Protein AF-A0AAN8AYI1-F1 (afdb_monomer_lite)

Radius of gyration: 96.35 Å; chains: 1; bounding box: 143×168×308 Å

pLDDT: mean 73.86, std 17.23, range [29.58, 94.56]

Foldseek 3Di:
DPDDPPVPPVVVVVCVVVVVVVVVVVVVVVVVVVVVVVVVVVVVVVVVVVVVVVVVVVVVVVVVVVVVVVVVVVVVVVVVVVVVVVVVVVVVVVVVVVVVVVVVVVLVVLCVPDPVNVVLVVLLVVLVVVVVVVVVVVVVVVVVVVVVVVVVVVVVVVVVVVVVVVVVVVVVVVVVVVVVVVVVVVVVVVVVVVVVVVVVVVVVVVVVVVVVVVVVVVVVVVVVVVVVVVVVVVVVVVVVVVVVVVVVVVVVVVVVVVVVVVVVVVVVVVVVVVVPPVPPDDPDDDDDDDDDDDDPDDPDPDPPPPPPPPPPPPPPPPPPVVVPVVVVVVVVVVVVVVVVVVVPVVPPVPPPPPPPPPPPDPPPPDPPDDDPPDPDDPDPPDDPDPPDDPPVPPPCVPVCVVVVVVVVVVVVVVVVVVVVVVVVVVVVVVVVVVVSVVSVVVVLLVVCVVSVVVSQVSRDPPSDDPVSLVVDDPVSVVSVVVVVVVPVPPDDDDD

Organism: Eleginops maclovinus (NCBI:txid56733)

Structure (mmCIF, N/CA/C/O backbone):
data_AF-A0AAN8AYI1-F1
#
_entry.id   AF-A0AAN8AYI1-F1
#
loop_
_atom_site.group_PDB
_atom_site.id
_atom_site.type_symbol
_atom_site.label_atom_id
_atom_site.label_alt_id
_atom_site.label_comp_id
_atom_site.label_asym_id
_atom_site.label_entity_id
_atom_site.label_seq_id
_atom_site.pdbx_PDB_ins_code
_atom_site.Cartn_x
_atom_site.Cartn_y
_atom_site.Cartn_z
_atom_site.occupancy
_atom_site.B_iso_or_equiv
_atom_site.auth_seq_id
_atom_site.auth_comp_id
_atom_site.auth_asym_id
_atom_site.auth_atom_id
_atom_site.pdbx_PDB_model_num
ATOM 1 N N . MET A 1 1 ? -13.741 91.572 153.265 1.00 45.50 1 MET A N 1
ATOM 2 C CA . MET A 1 1 ? -12.864 91.191 152.137 1.00 45.50 1 MET A CA 1
ATOM 3 C C . MET A 1 1 ? -13.130 92.114 150.953 1.00 45.50 1 MET A C 1
ATOM 5 O O . MET A 1 1 ? -13.973 91.810 150.124 1.00 45.50 1 MET A O 1
ATOM 9 N N . SER A 1 2 ? -12.460 93.267 150.899 1.00 52.91 2 SER A N 1
ATOM 10 C CA . SER A 1 2 ? -12.576 94.211 149.780 1.00 52.91 2 SER A CA 1
ATOM 11 C C . SER A 1 2 ? -11.173 94.581 149.313 1.00 52.91 2 SER A C 1
ATOM 13 O O . SER A 1 2 ? -10.540 95.453 149.901 1.00 52.91 2 SER A O 1
ATOM 15 N N . ARG A 1 3 ? -10.635 93.842 148.330 1.00 60.69 3 ARG A N 1
ATOM 16 C CA . ARG A 1 3 ? -9.465 94.295 147.549 1.00 60.69 3 ARG A CA 1
ATOM 17 C C . ARG A 1 3 ? -9.214 93.617 146.191 1.00 60.69 3 ARG A C 1
ATOM 19 O O . ARG A 1 3 ? -8.246 93.973 145.538 1.00 60.69 3 ARG A O 1
ATOM 26 N N . ASN A 1 4 ? -10.087 92.746 145.681 1.00 51.72 4 ASN A N 1
ATOM 27 C CA . ASN A 1 4 ? -9.809 91.995 144.439 1.00 51.72 4 ASN A CA 1
ATOM 28 C C . ASN A 1 4 ? -10.281 92.632 143.097 1.00 51.72 4 ASN A C 1
ATOM 30 O O . ASN A 1 4 ? -10.297 91.931 142.092 1.00 51.72 4 ASN A O 1
ATOM 34 N N . TRP A 1 5 ? -10.650 93.923 142.998 1.00 53.97 5 TRP A N 1
ATOM 35 C CA . TRP A 1 5 ? -11.329 94.450 141.781 1.00 53.97 5 TRP A CA 1
ATOM 36 C C . TRP A 1 5 ? -10.416 94.992 140.650 1.00 53.97 5 TRP A C 1
ATOM 38 O O . TRP A 1 5 ? -10.662 94.710 139.474 1.00 53.97 5 TRP A O 1
ATOM 48 N N . ALA A 1 6 ? -9.350 95.740 140.971 1.00 59.88 6 ALA A N 1
ATOM 49 C CA . ALA A 1 6 ? -8.558 96.505 139.984 1.00 59.88 6 ALA A CA 1
ATOM 50 C C . ALA A 1 6 ? -7.665 95.643 139.077 1.00 59.88 6 ALA A C 1
ATOM 52 O O . ALA A 1 6 ? -7.399 95.983 137.927 1.00 59.88 6 ALA A O 1
ATOM 53 N N . TYR A 1 7 ? -7.273 94.474 139.559 1.00 60.81 7 TYR A N 1
ATOM 54 C CA . TYR A 1 7 ? -6.524 93.514 138.760 1.00 60.81 7 TYR A CA 1
ATOM 55 C C . TYR A 1 7 ? -7.360 92.957 137.584 1.00 60.81 7 TYR A C 1
ATOM 57 O O . TYR A 1 7 ? -6.810 92.524 136.575 1.00 60.81 7 TYR A O 1
ATOM 65 N N . SER A 1 8 ? -8.697 93.070 137.634 1.00 59.59 8 SER A N 1
ATOM 66 C CA . SER A 1 8 ? -9.586 92.484 136.620 1.00 59.59 8 SER A CA 1
ATOM 67 C C . SER A 1 8 ? -9.762 93.307 135.338 1.00 59.59 8 SER A C 1
ATOM 69 O O . SER A 1 8 ? -10.320 92.789 134.368 1.00 59.59 8 SER A O 1
ATOM 71 N N . GLN A 1 9 ? -9.339 94.579 135.306 1.00 68.62 9 GLN A N 1
ATOM 72 C CA . GLN A 1 9 ? -9.590 95.444 134.144 1.00 68.62 9 GLN A CA 1
ATOM 73 C C . GLN A 1 9 ? -8.452 95.386 133.109 1.00 68.62 9 GLN A C 1
ATOM 75 O O . GLN A 1 9 ? -8.732 95.266 131.917 1.00 68.62 9 GLN A O 1
ATOM 80 N N . GLN A 1 10 ? -7.180 95.368 133.534 1.00 65.06 10 GLN A N 1
ATOM 81 C CA . GLN A 1 10 ? -6.028 95.264 132.618 1.00 65.06 10 GLN A CA 1
ATOM 82 C C . GLN A 1 10 ? -5.852 93.845 132.063 1.00 65.06 10 GLN A C 1
ATOM 84 O O . GLN A 1 10 ? -5.559 93.668 130.880 1.00 65.06 10 GLN A O 1
ATOM 89 N N . GLN A 1 11 ? -6.140 92.829 132.882 1.00 65.88 11 GLN A N 1
ATOM 90 C CA . GLN A 1 11 ? -6.253 91.454 132.398 1.00 65.88 11 GLN A CA 1
ATOM 91 C C . GLN A 1 11 ? -7.358 91.293 131.338 1.00 65.88 11 GLN A C 1
ATOM 93 O O . GLN A 1 11 ? -7.219 90.452 130.456 1.00 65.88 11 GLN A O 1
ATOM 98 N N . ARG A 1 12 ? -8.412 92.126 131.342 1.00 66.12 12 ARG A N 1
ATOM 99 C CA . ARG A 1 12 ? -9.537 92.021 130.396 1.00 66.12 12 ARG A CA 1
ATOM 100 C C . ARG A 1 12 ? -9.165 92.398 128.958 1.00 66.12 12 ARG A C 1
ATOM 102 O O . ARG A 1 12 ? -9.584 91.711 128.036 1.00 66.12 12 ARG A O 1
ATOM 109 N N . LEU A 1 13 ? -8.371 93.456 128.766 1.00 68.81 13 LEU A N 1
ATOM 110 C CA . LEU A 1 13 ? -8.018 93.995 127.440 1.00 68.81 13 LEU A CA 1
ATOM 111 C C . LEU A 1 13 ? -6.963 93.158 126.693 1.00 68.81 13 LEU A C 1
ATOM 113 O O . LEU A 1 13 ? -7.118 92.911 125.498 1.00 68.81 13 LEU A O 1
ATOM 117 N N . MET A 1 14 ? -5.916 92.680 127.379 1.00 74.31 14 MET A N 1
ATOM 118 C CA . MET A 1 14 ? -4.934 91.759 126.775 1.00 74.31 14 MET A CA 1
ATOM 119 C C . MET A 1 14 ? -5.565 90.399 126.465 1.00 74.31 14 MET A C 1
ATOM 121 O O . MET A 1 14 ? -5.342 89.856 125.383 1.00 74.31 14 MET A O 1
ATOM 125 N N . SER A 1 15 ? -6.432 89.914 127.363 1.00 73.12 15 SER A N 1
ATOM 126 C CA . SER A 1 15 ? -7.276 88.749 127.097 1.00 73.12 15 SER A CA 1
ATOM 127 C C . SER A 1 15 ? -8.172 88.988 125.878 1.00 73.12 15 SER A C 1
ATOM 129 O O . SER A 1 15 ? -8.279 88.110 125.039 1.00 73.12 15 SER A O 1
ATOM 131 N N . GLN A 1 16 ? -8.717 90.193 125.679 1.00 78.81 16 GLN A N 1
ATOM 132 C CA . GLN A 1 16 ? -9.548 90.508 124.509 1.00 78.81 16 GLN A CA 1
ATOM 133 C C . GLN A 1 16 ? -8.803 90.416 123.166 1.00 78.81 16 GLN A C 1
ATOM 135 O O . GLN A 1 16 ? -9.354 89.876 122.210 1.00 78.81 16 GLN A O 1
ATOM 140 N N . ARG A 1 17 ? -7.563 90.923 123.065 1.00 76.31 17 ARG A N 1
ATOM 141 C CA . ARG A 1 17 ? -6.763 90.827 121.823 1.00 76.31 17 ARG A CA 1
ATOM 142 C C . ARG A 1 17 ? -6.283 89.409 121.541 1.00 76.31 17 ARG A C 1
ATOM 144 O O . ARG A 1 17 ? -6.393 88.965 120.403 1.00 76.31 17 ARG A O 1
ATOM 151 N N . GLN A 1 18 ? -5.794 88.707 122.562 1.00 78.56 18 GLN A N 1
ATOM 152 C CA . GLN A 1 18 ? -5.429 87.297 122.419 1.00 78.56 18 GLN A CA 1
ATOM 153 C C . GLN A 1 18 ? -6.641 86.468 122.005 1.00 78.56 18 GLN A C 1
ATOM 155 O O . GLN A 1 18 ? -6.532 85.688 121.068 1.00 78.56 18 GLN A O 1
ATOM 160 N N . ASN A 1 19 ? -7.813 86.734 122.586 1.00 79.62 19 ASN A N 1
ATOM 161 C CA . ASN A 1 19 ? -9.055 86.099 122.165 1.00 79.62 19 ASN A CA 1
ATOM 162 C C . ASN A 1 19 ? -9.395 86.421 120.700 1.00 79.62 19 ASN A C 1
ATOM 164 O O . ASN A 1 19 ? -9.865 85.538 120.004 1.00 79.62 19 ASN A O 1
ATOM 168 N N . GLN A 1 20 ? -9.155 87.641 120.199 1.00 78.88 20 GLN A N 1
ATOM 169 C CA . GLN A 1 20 ? -9.431 88.002 118.796 1.00 78.88 20 GLN A CA 1
ATOM 170 C C . GLN A 1 20 ? -8.473 87.360 117.778 1.00 78.88 20 GLN A C 1
ATOM 172 O O . GLN A 1 20 ? -8.901 86.997 116.682 1.00 78.88 20 GLN A O 1
ATOM 177 N N . GLU A 1 21 ? -7.179 87.249 118.084 1.00 78.69 21 GLU A N 1
ATOM 178 C CA . GLU A 1 21 ? -6.228 86.522 117.228 1.00 78.69 21 GLU A CA 1
ATOM 179 C C . GLU A 1 21 ? -6.462 85.015 117.282 1.00 78.69 21 GLU A C 1
ATOM 181 O O . GLU A 1 21 ? -6.430 84.369 116.235 1.00 78.69 21 GLU A O 1
ATOM 186 N N . GLN A 1 22 ? -6.795 84.485 118.462 1.00 79.25 22 GLN A N 1
ATOM 187 C CA . GLN A 1 22 ? -7.269 83.112 118.619 1.00 79.25 22 GLN A CA 1
ATOM 188 C C . GLN A 1 22 ? -8.529 82.884 117.781 1.00 79.25 22 GLN A C 1
ATOM 190 O O . GLN A 1 22 ? -8.527 81.973 116.966 1.00 79.25 22 GLN A O 1
ATOM 195 N N . HIS A 1 23 ? -9.524 83.776 117.830 1.00 78.31 23 HIS A N 1
ATOM 196 C CA . HIS A 1 23 ? -10.746 83.663 117.023 1.00 78.31 23 HIS A CA 1
ATOM 197 C C . HIS A 1 23 ? -10.466 83.651 115.514 1.00 78.31 23 HIS A C 1
ATOM 199 O O . HIS A 1 23 ? -11.073 82.884 114.775 1.00 78.31 23 HIS A O 1
ATOM 205 N N . ARG A 1 24 ? -9.526 84.476 115.027 1.00 79.88 24 ARG A N 1
ATOM 206 C CA . ARG A 1 24 ? -9.150 84.491 113.601 1.00 79.88 24 ARG A CA 1
ATOM 207 C C . ARG A 1 24 ? -8.376 83.245 113.179 1.00 79.88 24 ARG A C 1
ATOM 209 O O . ARG A 1 24 ? -8.609 82.734 112.087 1.00 79.88 24 ARG A O 1
ATOM 216 N N . GLN A 1 25 ? -7.462 82.756 114.016 1.00 80.56 25 GLN A N 1
ATOM 217 C CA . GLN A 1 25 ? -6.757 81.495 113.764 1.00 80.56 25 GLN A CA 1
ATOM 218 C C . GLN A 1 25 ? -7.719 80.301 113.819 1.00 80.56 25 GLN A C 1
ATOM 220 O O . GLN A 1 25 ? -7.623 79.390 112.999 1.00 80.56 25 GLN A O 1
ATOM 225 N N . GLU A 1 26 ? -8.689 80.337 114.729 1.00 81.50 26 GLU A N 1
ATOM 226 C CA . GLU A 1 26 ? -9.771 79.362 114.837 1.00 81.50 26 GLU A CA 1
ATOM 227 C C . GLU A 1 26 ? -10.691 79.402 113.613 1.00 81.50 26 GLU A C 1
ATOM 229 O O . GLU A 1 26 ? -11.029 78.349 113.077 1.00 81.50 26 GLU A O 1
ATOM 234 N N . GLU A 1 27 ? -11.046 80.589 113.113 1.00 80.69 27 GLU A N 1
ATOM 235 C CA . GLU A 1 27 ? -11.846 80.762 111.896 1.00 80.69 27 GLU A CA 1
ATOM 236 C C . GLU A 1 27 ? -11.104 80.318 110.631 1.00 80.69 27 GLU A C 1
ATOM 238 O O . GLU A 1 27 ? -11.682 79.596 109.819 1.00 80.69 27 GLU A O 1
ATOM 243 N N . ALA A 1 28 ? -9.827 80.672 110.463 1.00 80.94 28 ALA A N 1
ATOM 244 C CA . ALA A 1 28 ? -9.013 80.195 109.342 1.00 80.94 28 ALA A CA 1
ATOM 245 C C . ALA A 1 28 ? -8.852 78.667 109.387 1.00 80.94 28 ALA A C 1
ATOM 247 O O . ALA A 1 28 ? -9.082 77.983 108.389 1.00 80.94 28 ALA A O 1
ATOM 248 N N . GLY A 1 29 ? -8.581 78.115 110.575 1.00 84.06 29 GLY A N 1
ATOM 249 C CA . GLY A 1 29 ? -8.566 76.673 110.803 1.00 84.06 29 GLY A CA 1
ATOM 250 C C . GLY A 1 29 ? -9.922 76.017 110.530 1.00 84.06 29 GLY A C 1
ATOM 251 O O . GLY A 1 29 ? -9.966 74.909 110.000 1.00 84.06 29 GLY A O 1
ATOM 252 N N . ARG A 1 30 ? -11.041 76.688 110.832 1.00 8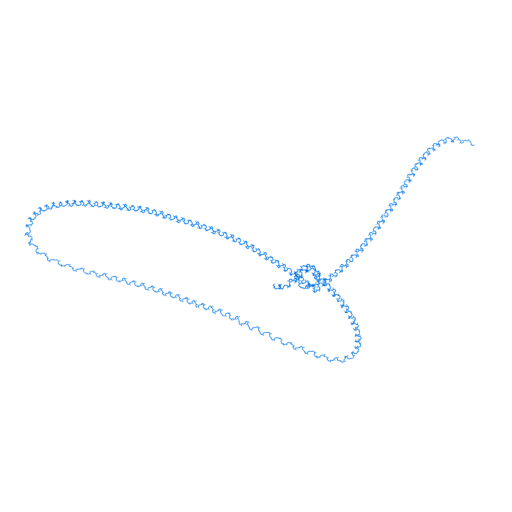4.69 30 ARG A N 1
ATOM 253 C CA . ARG A 1 30 ? -12.395 76.213 110.514 1.00 84.69 30 ARG A CA 1
ATOM 254 C C . ARG A 1 30 ? -12.641 76.184 109.008 1.00 84.69 30 ARG A C 1
ATOM 256 O O . ARG A 1 30 ? -13.153 75.181 108.522 1.00 84.69 30 ARG A O 1
ATOM 263 N N . VAL A 1 31 ? -12.263 77.232 108.277 1.00 83.50 31 VAL A N 1
ATOM 264 C CA . VAL A 1 31 ? -12.436 77.313 106.816 1.00 83.50 31 VAL A CA 1
ATOM 265 C C . VAL A 1 31 ? -11.553 76.295 106.096 1.00 83.50 31 VAL A C 1
ATOM 267 O O . VAL A 1 31 ? -12.035 75.620 105.187 1.00 83.50 31 VAL A O 1
ATOM 270 N N . ASP A 1 32 ? -10.300 76.112 106.514 1.00 82.94 32 ASP A N 1
ATOM 271 C CA . ASP A 1 32 ? -9.426 75.088 105.932 1.00 82.94 32 ASP A CA 1
ATOM 272 C C . ASP A 1 32 ? -9.925 73.671 106.240 1.00 82.94 32 ASP A C 1
ATOM 274 O O . ASP A 1 32 ? -9.942 72.825 105.343 1.00 82.94 32 ASP A O 1
ATOM 278 N N . ARG A 1 33 ? -10.437 73.421 107.457 1.00 82.94 33 ARG A N 1
ATOM 279 C CA . ARG A 1 33 ? -11.132 72.163 107.793 1.00 82.94 33 ARG A CA 1
ATOM 280 C C . ARG A 1 33 ? -12.371 71.959 106.926 1.00 82.94 33 ARG A C 1
ATOM 282 O O . ARG A 1 33 ? -12.563 70.867 106.406 1.00 82.94 33 ARG A O 1
ATOM 289 N N . GLU A 1 34 ? -13.184 72.991 106.712 1.00 82.50 34 GLU A N 1
ATOM 290 C CA . GLU A 1 34 ? -14.372 72.914 105.855 1.00 82.50 34 GLU A CA 1
ATOM 291 C C . GLU A 1 34 ? -13.995 72.668 104.383 1.00 82.50 34 GLU A C 1
ATOM 293 O O . GLU A 1 34 ? -14.655 71.900 103.681 1.00 82.50 34 GLU A O 1
ATOM 298 N N . ARG A 1 35 ? -12.901 73.268 103.899 1.00 82.50 35 ARG A N 1
ATOM 299 C CA . ARG A 1 35 ? -12.388 73.057 102.539 1.00 82.50 35 ARG A CA 1
ATOM 300 C C . ARG A 1 35 ? -11.842 71.643 102.354 1.00 82.50 35 ARG A C 1
ATOM 302 O O . ARG A 1 35 ? -12.135 71.021 101.335 1.00 82.50 35 ARG A O 1
ATOM 309 N N . GLN A 1 36 ? -11.104 71.125 103.337 1.00 81.75 36 GLN A N 1
ATOM 310 C CA . GLN A 1 36 ? -10.631 69.738 103.364 1.00 81.75 36 GLN A CA 1
ATOM 311 C C . GLN A 1 36 ? -11.797 68.749 103.430 1.00 81.75 36 GLN A C 1
ATOM 313 O O . GLN A 1 36 ? -11.798 67.776 102.684 1.00 81.75 36 GLN A O 1
ATOM 318 N N . GLN A 1 37 ? -12.829 69.032 104.228 1.00 80.00 37 GLN A N 1
ATOM 319 C CA . GLN A 1 37 ? -14.054 68.229 104.277 1.00 80.00 37 GLN A CA 1
ATOM 320 C C . GLN A 1 37 ? -14.795 68.244 102.934 1.00 80.00 37 GLN A C 1
ATOM 322 O O . GLN A 1 37 ? -15.143 67.189 102.421 1.00 80.00 37 GLN A O 1
ATOM 327 N N . LYS A 1 38 ? -14.977 69.412 102.301 1.00 79.31 38 LYS A N 1
ATOM 328 C CA . LYS A 1 38 ? -15.612 69.512 100.971 1.00 79.31 38 LYS A CA 1
ATOM 329 C C . LYS A 1 38 ? -14.804 68.819 99.871 1.00 79.31 38 LYS A C 1
ATOM 331 O O . LYS A 1 38 ? -15.397 68.253 98.955 1.00 79.31 38 LYS A O 1
ATOM 336 N N . ALA A 1 39 ? -13.473 68.865 99.927 1.00 77.50 39 ALA A N 1
ATOM 337 C CA . ALA A 1 39 ? -12.616 68.117 99.009 1.00 77.50 39 ALA A CA 1
ATOM 338 C C . ALA A 1 39 ? -12.708 66.605 99.272 1.00 77.50 39 ALA A C 1
ATOM 340 O O . ALA A 1 39 ? -12.850 65.844 98.319 1.00 77.50 39 ALA A O 1
ATOM 341 N N . GLY A 1 40 ? -12.709 66.190 100.544 1.00 76.69 40 GLY A N 1
ATOM 342 C CA . GLY A 1 40 ? -12.938 64.812 100.982 1.00 76.69 40 GLY A CA 1
ATOM 343 C C . GLY A 1 40 ? -14.256 64.254 100.452 1.00 76.69 40 GLY A C 1
ATOM 344 O O . GLY A 1 40 ? -14.227 63.269 99.730 1.00 76.69 40 GLY A O 1
ATOM 345 N N . LEU A 1 41 ? -15.371 64.961 100.658 1.00 77.31 41 LEU A N 1
ATOM 346 C CA . LEU A 1 41 ? -16.695 64.575 100.151 1.00 77.31 41 LEU A CA 1
ATOM 347 C C . LEU A 1 41 ? -16.731 64.455 98.617 1.00 77.31 41 LEU A C 1
ATOM 349 O O . LEU A 1 41 ? -17.290 63.510 98.077 1.00 77.31 41 LEU A O 1
ATOM 353 N N . ARG A 1 42 ? -16.078 65.364 97.876 1.00 70.69 42 ARG A N 1
ATOM 354 C CA . ARG A 1 42 ? -15.975 65.251 96.404 1.00 70.69 42 ARG A CA 1
ATOM 355 C C . ARG A 1 42 ? -15.110 64.071 95.962 1.00 70.69 42 ARG A C 1
ATOM 357 O O . ARG A 1 42 ? -15.362 63.485 94.907 1.00 70.69 42 ARG A O 1
ATOM 364 N N . HIS A 1 43 ? -14.067 63.750 96.722 1.00 72.94 43 HIS A N 1
ATOM 365 C CA . HIS A 1 43 ? -13.238 62.575 96.480 1.00 72.94 43 HIS A CA 1
ATOM 366 C C . HIS A 1 43 ? -13.976 61.284 96.831 1.00 72.94 43 HIS A C 1
ATOM 368 O O . HIS A 1 43 ? -13.840 60.328 96.075 1.00 72.94 43 HIS A O 1
ATOM 374 N N . GLU A 1 44 ? -14.790 61.278 97.885 1.00 73.50 44 GLU A N 1
ATOM 375 C CA . GLU A 1 44 ? -15.693 60.188 98.259 1.00 73.50 44 GLU A CA 1
ATOM 376 C C . GLU A 1 44 ? -16.752 59.973 97.175 1.00 73.50 44 GLU A C 1
ATOM 378 O O . GLU A 1 44 ? -16.793 58.889 96.605 1.00 73.50 44 GLU A O 1
ATOM 383 N N . ASP A 1 45 ? -17.471 61.012 96.740 1.00 74.06 45 ASP A N 1
ATOM 384 C CA . ASP A 1 45 ? -18.425 60.933 95.622 1.00 74.06 45 ASP A CA 1
ATOM 385 C C . ASP A 1 45 ? -17.755 60.441 94.326 1.00 74.06 45 ASP A C 1
ATOM 387 O O . ASP A 1 45 ? -18.319 59.657 93.558 1.00 74.06 45 ASP A O 1
ATOM 391 N N . SER A 1 46 ? -16.529 60.894 94.039 1.00 74.88 46 SER A N 1
ATOM 392 C CA . SER A 1 46 ? -15.762 60.425 92.879 1.00 74.88 46 SER A CA 1
ATOM 393 C C . SER A 1 46 ? -15.312 58.972 93.040 1.00 74.88 46 SER A C 1
ATOM 395 O O . SER A 1 46 ? -15.296 58.228 92.058 1.00 74.88 46 SER A O 1
ATOM 397 N N . PHE A 1 47 ? -14.948 58.554 94.251 1.00 78.12 47 PHE A N 1
ATOM 398 C CA . PHE A 1 47 ? -14.538 57.192 94.573 1.00 78.12 47 PHE A CA 1
ATOM 399 C C . PHE A 1 47 ? -15.724 56.229 94.506 1.00 78.12 47 PHE A C 1
ATOM 401 O O . PHE A 1 47 ? -15.605 55.185 93.872 1.00 78.12 47 PHE A O 1
ATOM 408 N N . GLU A 1 48 ? -16.881 56.607 95.046 1.00 79.69 48 GLU A N 1
ATOM 409 C CA . GLU A 1 48 ? -18.135 55.862 94.948 1.00 79.69 48 GLU A CA 1
ATOM 410 C C . GLU A 1 48 ? -18.604 55.745 93.498 1.00 79.69 48 GLU A C 1
ATOM 412 O O . GLU A 1 48 ? -18.886 54.640 93.037 1.00 79.69 48 GLU A O 1
ATOM 417 N N . ARG A 1 49 ? -18.569 56.833 92.716 1.00 80.06 49 ARG A N 1
ATOM 418 C CA . ARG A 1 49 ? -18.858 56.779 91.271 1.00 80.06 49 ARG A CA 1
ATOM 419 C C . ARG A 1 49 ? -17.877 55.883 90.520 1.00 80.06 49 ARG A C 1
ATOM 421 O O . ARG A 1 49 ? -18.296 55.106 89.671 1.00 80.06 49 ARG A O 1
ATOM 428 N N . LYS A 1 50 ? -16.574 55.951 90.819 1.00 82.81 50 LYS A N 1
ATOM 429 C CA . LYS A 1 50 ? -15.561 55.067 90.210 1.00 82.81 50 LYS A CA 1
ATOM 430 C C . LYS A 1 50 ? -15.746 53.609 90.625 1.00 82.81 50 LYS A C 1
ATOM 432 O O . LYS A 1 50 ? -15.505 52.730 89.803 1.00 82.81 50 LYS A O 1
ATOM 437 N N . ARG A 1 51 ? -16.166 53.348 91.864 1.00 82.81 51 ARG A N 1
ATOM 438 C CA . ARG A 1 51 ? -16.478 52.011 92.378 1.00 82.81 51 ARG A CA 1
ATOM 439 C C . ARG A 1 51 ? -17.712 51.440 91.688 1.00 82.81 51 ARG A C 1
ATOM 441 O O . ARG A 1 51 ? -17.627 50.332 91.176 1.00 82.81 51 ARG A O 1
ATOM 448 N N . PHE A 1 52 ? -18.792 52.211 91.589 1.00 85.12 52 PHE A N 1
ATOM 449 C CA . PHE A 1 52 ? -19.994 51.830 90.849 1.00 85.12 52 PHE A CA 1
ATOM 450 C C . PHE A 1 52 ? -19.685 51.586 89.366 1.00 85.12 52 PHE A C 1
ATOM 452 O O . PHE A 1 52 ? -20.034 50.546 88.825 1.00 85.12 52 PHE A O 1
ATOM 459 N N . LEU A 1 53 ? -18.935 52.482 88.715 1.00 84.69 53 LEU A N 1
ATOM 460 C CA . LEU A 1 53 ? -18.500 52.284 87.329 1.00 84.69 53 LEU A CA 1
ATOM 461 C C . LEU A 1 53 ? -17.604 51.053 87.166 1.00 84.69 53 LEU A C 1
ATOM 463 O O . LEU A 1 53 ? -17.674 50.397 86.133 1.00 84.69 53 LEU A O 1
ATOM 467 N N . ARG A 1 54 ? -16.760 50.730 88.154 1.00 85.94 54 ARG A N 1
ATOM 468 C CA . ARG A 1 54 ? -15.951 49.506 88.141 1.00 85.94 54 ARG A CA 1
ATOM 469 C C . ARG A 1 54 ? -16.834 48.266 88.260 1.00 85.94 54 ARG A C 1
ATOM 471 O O . ARG A 1 54 ? -16.656 47.374 87.447 1.00 85.94 54 ARG A O 1
ATOM 478 N N . GLN A 1 55 ? -17.804 48.263 89.173 1.00 87.19 55 GLN A N 1
ATOM 479 C CA . GLN A 1 55 ? -18.772 47.173 89.334 1.00 87.19 55 GLN A CA 1
ATOM 480 C C . GLN A 1 55 ? -19.603 46.963 88.068 1.00 87.19 55 GLN A C 1
ATOM 482 O O . GLN A 1 55 ? -19.642 45.859 87.550 1.00 87.19 55 GLN A O 1
ATOM 487 N N . VAL A 1 56 ? -20.168 48.024 87.486 1.00 89.81 56 VAL A N 1
ATOM 488 C CA . VAL A 1 56 ? -20.909 47.931 86.216 1.00 89.81 56 VAL A CA 1
ATOM 489 C C . VAL A 1 56 ? 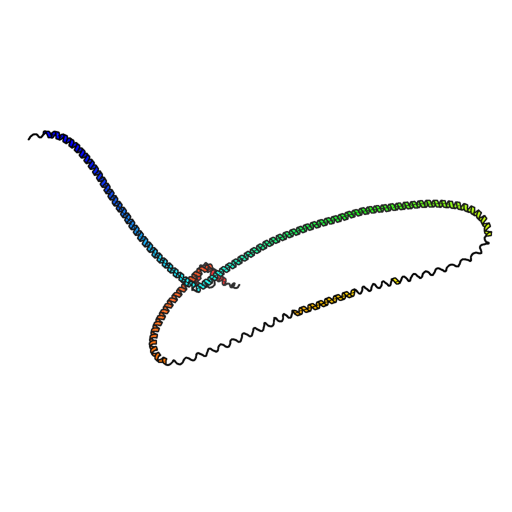-20.013 47.413 85.088 1.00 89.81 56 VAL A C 1
ATOM 491 O O . VAL A 1 56 ? -20.454 46.643 84.242 1.00 89.81 56 VAL A O 1
ATOM 494 N N . LYS A 1 57 ? -18.739 47.815 85.056 1.00 87.12 57 LYS A N 1
ATOM 495 C CA . LYS A 1 57 ? -17.785 47.352 84.043 1.00 87.12 57 LYS A CA 1
ATOM 496 C C . LYS A 1 57 ? -17.353 45.899 84.263 1.00 87.12 57 LYS A C 1
ATOM 498 O O . LYS A 1 57 ? -17.077 45.220 83.283 1.00 87.12 57 LYS A O 1
ATOM 503 N N . GLU A 1 58 ? -17.280 45.441 85.508 1.00 88.19 58 GLU A N 1
ATOM 504 C CA . GLU A 1 58 ? -17.077 44.035 85.874 1.00 88.19 58 GLU A CA 1
ATOM 505 C C . GLU A 1 58 ? -18.305 43.208 85.483 1.00 88.19 58 GLU A C 1
ATOM 507 O O . GLU A 1 58 ? -18.154 42.278 84.709 1.00 88.19 58 GLU A O 1
ATOM 512 N N . GLU A 1 59 ? -19.521 43.636 85.828 1.00 88.12 59 GLU A N 1
ATOM 513 C CA . GLU A 1 59 ? -20.761 42.966 85.409 1.00 88.12 59 GLU A CA 1
ATOM 514 C C . GLU A 1 59 ? -20.916 42.887 83.884 1.00 88.12 59 GLU A C 1
ATOM 516 O O . GLU A 1 59 ? -21.388 41.886 83.353 1.00 88.12 59 GLU A O 1
ATOM 521 N N . LEU A 1 60 ? -20.538 43.941 83.151 1.00 89.81 60 LEU A N 1
ATOM 522 C CA . LEU A 1 60 ? -20.550 43.910 81.687 1.00 89.81 60 LEU A CA 1
ATOM 523 C C . LEU A 1 60 ? -19.524 42.918 81.137 1.00 89.81 60 LEU A C 1
ATOM 525 O O . LEU A 1 60 ? -19.844 42.191 80.203 1.00 89.81 60 LEU A O 1
ATOM 529 N N . ARG A 1 61 ? -18.326 42.850 81.727 1.00 87.50 61 ARG A N 1
ATOM 530 C CA . ARG A 1 61 ? -17.309 41.856 81.354 1.00 87.50 61 ARG A CA 1
ATOM 531 C C . ARG A 1 61 ? -17.766 40.441 81.675 1.00 87.50 61 ARG A C 1
ATOM 533 O O . ARG A 1 61 ? -17.583 39.563 80.845 1.00 87.50 61 ARG A O 1
ATOM 540 N N . ASP A 1 62 ? -18.385 40.233 82.829 1.00 88.25 62 ASP A N 1
ATOM 541 C CA . ASP A 1 62 ? -18.910 38.934 83.235 1.00 88.25 62 ASP A CA 1
ATOM 542 C C . ASP A 1 62 ? -20.018 38.495 82.271 1.00 88.25 62 ASP A C 1
ATOM 544 O O . ASP A 1 62 ? -19.964 37.386 81.753 1.00 88.25 62 ASP A O 1
ATOM 548 N N . ARG A 1 63 ? -20.932 39.399 81.889 1.00 88.25 63 ARG A N 1
ATOM 549 C CA . ARG A 1 63 ? -21.940 39.133 80.846 1.00 88.25 63 ARG A CA 1
ATOM 550 C C . ARG A 1 63 ? -21.325 38.856 79.475 1.00 88.25 63 ARG A C 1
ATOM 552 O O . ARG A 1 63 ? -21.830 38.006 78.748 1.00 88.25 63 ARG A O 1
ATOM 559 N N . GLU A 1 64 ? -20.266 39.565 79.090 1.00 90.88 64 GLU A N 1
ATOM 560 C CA . GLU A 1 64 ? -19.542 39.310 77.836 1.00 90.88 64 GLU A CA 1
ATOM 561 C C . GLU A 1 64 ? -18.871 37.930 77.848 1.00 90.88 64 GLU A C 1
ATOM 563 O O . GLU A 1 64 ? -18.934 37.211 76.849 1.00 90.88 64 GLU A O 1
ATOM 568 N N . VAL A 1 65 ? -18.274 37.539 78.977 1.00 90.31 65 VAL A N 1
ATOM 569 C CA . VAL A 1 65 ? -17.656 36.222 79.177 1.00 90.31 65 VAL A CA 1
ATOM 570 C C . VAL A 1 65 ? -18.714 35.121 79.190 1.00 90.31 65 VAL A C 1
ATOM 572 O O . VAL A 1 65 ? -18.554 34.133 78.480 1.00 90.31 65 VAL A O 1
ATOM 575 N N . GLU A 1 66 ? -19.817 35.292 79.917 1.00 89.69 66 GLU A N 1
ATOM 576 C CA . GLU A 1 66 ? -20.947 34.355 79.932 1.00 89.69 66 GLU A CA 1
ATOM 577 C C . GLU A 1 66 ? -21.549 34.189 78.534 1.00 89.69 66 GLU A C 1
ATOM 579 O O . GLU A 1 66 ? -21.720 33.066 78.060 1.00 89.69 66 GLU A O 1
ATOM 584 N N . ALA A 1 67 ? -21.792 35.291 77.819 1.00 91.56 67 ALA A N 1
ATOM 585 C CA . ALA A 1 67 ? -22.281 35.248 76.445 1.00 91.56 67 ALA A CA 1
ATOM 586 C C . ALA A 1 67 ? -21.281 34.567 75.498 1.00 91.56 67 ALA A C 1
ATOM 588 O O . ALA A 1 67 ? -21.695 33.861 74.579 1.00 91.56 67 ALA A O 1
ATOM 589 N N . ALA A 1 68 ? -19.973 34.753 75.703 1.00 92.94 68 ALA A N 1
ATOM 590 C CA . ALA A 1 68 ? -18.949 34.049 74.940 1.00 92.94 68 ALA A CA 1
ATOM 591 C C . ALA A 1 68 ? -18.962 32.542 75.239 1.00 92.94 68 ALA A C 1
ATOM 593 O O . ALA A 1 68 ? -18.928 31.749 74.302 1.00 92.94 68 ALA A O 1
ATOM 594 N N . ILE A 1 69 ? -19.077 32.136 76.507 1.00 91.50 69 ILE A N 1
ATOM 595 C CA . ILE A 1 69 ? -19.168 30.723 76.902 1.00 91.50 69 ILE A CA 1
ATOM 596 C C . ILE A 1 69 ? -20.398 30.076 76.263 1.00 91.50 69 ILE A C 1
ATOM 598 O O . ILE A 1 69 ? -20.247 29.078 75.560 1.00 91.50 69 ILE A O 1
ATOM 602 N N . ILE A 1 70 ? -21.577 30.689 76.402 1.00 92.56 70 ILE A N 1
ATOM 603 C CA . ILE A 1 70 ? -22.824 30.189 75.807 1.00 92.56 70 ILE A CA 1
ATOM 604 C C . ILE A 1 70 ? -22.675 30.047 74.290 1.00 92.56 70 ILE A C 1
ATOM 606 O O . ILE A 1 70 ? -22.950 28.978 73.752 1.00 92.56 70 ILE A O 1
ATOM 610 N N . LYS A 1 71 ? -22.132 31.059 73.599 1.00 92.75 71 LYS A N 1
ATOM 611 C CA . LYS A 1 71 ? -21.859 30.970 72.154 1.00 92.75 71 LYS A CA 1
ATOM 612 C C . LYS A 1 71 ? -20.916 29.822 71.810 1.00 92.75 71 LYS A C 1
ATOM 614 O O . LYS A 1 71 ? -21.178 29.084 70.868 1.00 92.75 71 LYS A O 1
ATOM 619 N N . THR A 1 72 ? -19.837 29.618 72.569 1.00 91.44 72 THR A N 1
ATOM 620 C CA . THR A 1 72 ? -18.927 28.489 72.315 1.00 91.44 72 THR A CA 1
ATOM 621 C C . THR A 1 72 ? -19.585 27.132 72.559 1.00 91.44 72 THR A C 1
ATOM 623 O O . THR A 1 72 ? -19.271 26.168 71.861 1.00 91.44 72 THR A O 1
ATOM 626 N N . GLU A 1 73 ? -20.500 27.024 73.521 1.00 91.19 73 GLU A N 1
ATOM 627 C CA . GLU A 1 73 ? -21.261 25.800 73.776 1.00 91.19 73 GLU A CA 1
ATOM 628 C C . GLU A 1 73 ? -22.314 25.548 72.688 1.00 91.19 73 GLU A C 1
ATOM 630 O O . GLU A 1 73 ? -22.443 24.421 72.202 1.00 91.19 73 GLU A O 1
ATOM 635 N N . GLU A 1 74 ? -23.000 26.588 72.221 1.00 91.31 74 GLU A N 1
ATOM 636 C CA . GLU A 1 74 ? -23.898 26.542 71.063 1.00 91.31 74 GLU A CA 1
ATOM 637 C C . GLU A 1 74 ? -23.141 26.154 69.783 1.00 91.31 74 GLU A C 1
ATOM 639 O O . GLU A 1 74 ? -23.568 25.269 69.041 1.00 91.31 74 GLU A O 1
ATOM 644 N N . GLU A 1 75 ? -21.956 26.715 69.546 1.00 91.38 75 GLU A N 1
ATOM 645 C CA . GLU A 1 75 ? -21.080 26.319 68.439 1.00 91.38 75 GLU A CA 1
ATOM 646 C C . GLU A 1 75 ? -20.607 24.865 68.570 1.00 91.38 75 GLU A C 1
ATOM 648 O O . GLU A 1 75 ? -20.577 24.122 67.593 1.00 91.38 75 GLU A O 1
ATOM 653 N N . ARG A 1 76 ? -20.263 24.407 69.779 1.00 91.94 76 ARG A N 1
ATOM 654 C CA . ARG A 1 76 ? -19.891 23.002 70.014 1.00 91.94 76 ARG A CA 1
ATOM 655 C C . ARG A 1 76 ? -21.061 22.060 69.758 1.00 91.94 76 ARG A C 1
ATOM 657 O O . ARG A 1 76 ? -20.866 21.005 69.161 1.00 91.94 76 ARG A O 1
ATOM 664 N N . THR A 1 77 ? -22.262 22.408 70.209 1.00 92.81 77 THR A N 1
ATOM 665 C CA . THR A 1 77 ? -23.457 21.573 70.018 1.00 92.81 77 THR A CA 1
ATOM 666 C C . THR A 1 77 ? -23.923 21.565 68.565 1.00 92.81 77 THR A C 1
ATOM 668 O O . THR A 1 77 ? -24.282 20.504 68.061 1.00 92.81 77 THR A O 1
ATOM 671 N N . THR A 1 78 ? -23.863 22.695 67.859 1.00 92.38 78 THR A N 1
ATOM 672 C CA . THR A 1 78 ? -24.149 22.763 66.415 1.00 92.38 78 THR A CA 1
ATOM 673 C C . THR A 1 78 ? -23.127 21.977 65.601 1.00 92.38 78 THR A C 1
ATOM 675 O O . THR A 1 78 ? -23.536 21.166 64.777 1.00 92.38 78 THR A O 1
ATOM 678 N N . ARG A 1 79 ? -21.824 22.103 65.893 1.00 91.62 79 ARG A N 1
ATOM 679 C CA . ARG A 1 79 ? -20.775 21.288 65.252 1.00 91.62 79 ARG A CA 1
ATOM 680 C C . ARG A 1 79 ? -20.967 19.794 65.501 1.00 91.62 79 ARG A C 1
ATOM 682 O O . ARG A 1 79 ? -20.850 19.013 64.570 1.00 91.62 79 ARG A O 1
ATOM 689 N N . LYS A 1 80 ? -21.314 19.382 66.726 1.00 93.31 80 LYS A N 1
ATOM 690 C CA . LYS A 1 80 ? -21.638 17.972 67.021 1.00 93.31 80 LYS A CA 1
ATOM 691 C C . LYS A 1 80 ? -22.825 17.476 66.195 1.00 93.31 80 LYS A C 1
ATOM 693 O O . LYS A 1 80 ? -22.728 16.423 65.583 1.00 93.31 80 LYS A O 1
ATOM 698 N N . LYS A 1 81 ? -23.911 18.254 66.116 1.00 93.00 81 LYS A N 1
ATOM 699 C CA . LYS A 1 81 ? -25.080 17.914 65.287 1.00 93.00 81 LYS A CA 1
ATOM 700 C C . LYS A 1 81 ? -24.738 17.840 63.794 1.00 93.00 81 LYS A C 1
ATOM 702 O O . LYS A 1 81 ? -25.270 16.975 63.110 1.00 93.00 81 LYS A O 1
ATOM 707 N N . GLN A 1 82 ? -23.866 18.721 63.298 1.00 90.75 82 GLN A N 1
ATOM 708 C CA . GLN A 1 82 ? -23.371 18.684 61.916 1.00 90.75 82 GLN A CA 1
ATOM 709 C C . GLN A 1 82 ? -22.562 17.413 61.653 1.00 90.75 82 GLN A C 1
ATOM 711 O O . GLN A 1 82 ? -22.875 16.697 60.712 1.00 90.75 82 GLN A O 1
ATOM 716 N N . LEU A 1 83 ? -21.609 17.077 62.528 1.00 92.69 83 LEU A N 1
ATOM 717 C CA . LEU A 1 83 ? -20.821 15.846 62.415 1.00 92.69 83 LEU A CA 1
ATOM 718 C C . LEU A 1 83 ? -21.705 14.594 62.466 1.00 92.69 83 LEU A C 1
ATOM 720 O O . LEU A 1 83 ? -21.542 13.704 61.645 1.00 92.69 83 LEU A O 1
ATOM 724 N N . GLU A 1 84 ? -22.693 14.538 63.362 1.00 93.94 84 GLU A N 1
ATOM 725 C CA . GLU A 1 84 ? -23.640 13.416 63.417 1.00 93.94 84 GLU A CA 1
ATOM 726 C C . GLU A 1 84 ? -24.475 13.285 62.132 1.00 93.94 84 GLU A C 1
ATOM 728 O O . GLU A 1 84 ? -24.789 12.174 61.703 1.00 93.94 84 GLU A O 1
ATOM 733 N N . GLN A 1 85 ? -24.863 14.402 61.508 1.00 90.19 85 GLN A N 1
ATOM 734 C CA . GLN A 1 85 ? -25.560 14.391 60.219 1.00 90.19 85 GLN A CA 1
ATOM 735 C C . GLN A 1 85 ? -24.632 13.947 59.086 1.00 90.19 85 GLN A C 1
ATOM 737 O O . GLN A 1 85 ? -25.030 13.114 58.275 1.00 90.19 85 GLN A O 1
ATOM 742 N N . GLU A 1 86 ? -23.400 14.452 59.052 1.00 91.31 86 GLU A N 1
ATOM 743 C CA . GLU A 1 86 ? -22.375 14.051 58.087 1.00 91.31 86 GLU A CA 1
ATOM 744 C C . GLU A 1 86 ? -22.035 12.564 58.211 1.00 91.31 86 GLU A C 1
ATOM 746 O O . GLU A 1 86 ? -21.971 11.878 57.198 1.00 91.31 86 GLU A O 1
ATOM 751 N N . GLU A 1 87 ? -21.902 12.028 59.426 1.00 93.00 87 GLU A N 1
ATOM 752 C CA . GLU A 1 87 ? -21.668 10.602 59.668 1.00 93.00 87 GLU A CA 1
ATOM 753 C C . GLU A 1 87 ? -22.846 9.740 59.208 1.00 93.00 87 GLU A C 1
ATOM 755 O O . GLU A 1 87 ? -22.644 8.693 58.592 1.00 93.00 87 GLU A O 1
ATOM 760 N N . ARG A 1 88 ? -24.091 10.168 59.460 1.00 93.12 88 ARG A N 1
ATOM 761 C CA . ARG A 1 88 ? -25.283 9.463 58.954 1.00 93.12 88 ARG A CA 1
ATOM 762 C C . ARG A 1 88 ? -25.309 9.450 57.432 1.00 93.12 88 ARG A C 1
ATOM 764 O O . ARG A 1 88 ? -25.465 8.381 56.849 1.00 93.12 88 ARG A O 1
ATOM 771 N N . LEU A 1 89 ? -25.083 10.602 56.803 1.00 92.75 89 LEU A N 1
ATOM 772 C CA . LEU A 1 89 ? -25.002 10.714 55.348 1.00 92.75 89 LEU A CA 1
ATOM 773 C C . LEU A 1 89 ? -23.853 9.868 54.790 1.00 92.75 89 LEU A C 1
ATOM 775 O O . LEU A 1 89 ? -24.044 9.152 53.815 1.00 92.75 89 LEU A O 1
ATOM 779 N N . ALA A 1 90 ? -22.680 9.883 55.423 1.00 93.12 90 ALA A N 1
ATOM 780 C CA . ALA A 1 90 ? -21.533 9.081 55.011 1.00 93.12 90 ALA A CA 1
ATOM 781 C C . ALA A 1 90 ? -21.823 7.578 55.111 1.00 93.12 90 ALA A C 1
ATOM 783 O O . ALA A 1 90 ? -21.480 6.830 54.197 1.00 93.12 90 ALA A O 1
ATOM 784 N N . ASN A 1 91 ? -22.496 7.134 56.174 1.00 93.94 91 ASN A N 1
ATOM 785 C CA . ASN A 1 91 ? -22.897 5.739 56.349 1.00 93.94 91 ASN A CA 1
ATOM 786 C C . ASN A 1 91 ? -23.959 5.309 55.326 1.00 93.94 91 ASN A C 1
ATOM 788 O O . ASN A 1 91 ? -23.864 4.213 54.772 1.00 93.94 91 ASN A O 1
ATOM 792 N N . GLU A 1 92 ? -24.945 6.161 55.035 1.00 93.38 92 GLU A N 1
ATOM 793 C CA . GLU A 1 92 ? -25.948 5.899 53.997 1.00 93.38 92 GLU A CA 1
ATOM 794 C C . GLU A 1 92 ? -25.314 5.849 52.604 1.00 93.38 92 GLU A C 1
ATOM 796 O O . GLU A 1 92 ? -25.555 4.904 51.853 1.00 93.38 92 GLU A O 1
ATOM 801 N N . LEU A 1 93 ? -24.424 6.791 52.283 1.00 92.31 93 LEU A N 1
ATOM 802 C CA . LEU A 1 93 ? -23.659 6.782 51.037 1.00 92.31 93 LEU A CA 1
ATOM 803 C C . LEU A 1 93 ? -22.762 5.545 50.934 1.00 92.31 93 LEU A C 1
ATOM 805 O O . LEU A 1 93 ? -22.708 4.911 49.883 1.00 92.31 93 LEU A O 1
ATOM 809 N N . ALA A 1 94 ? -22.085 5.153 52.017 1.00 93.75 94 ALA A N 1
ATOM 810 C CA . ALA A 1 94 ? -21.269 3.944 52.050 1.00 93.75 94 ALA A CA 1
ATOM 811 C C . ALA A 1 94 ? -22.117 2.685 51.836 1.00 93.75 94 ALA A C 1
ATOM 813 O O . ALA A 1 94 ? -21.687 1.777 51.123 1.00 93.75 94 ALA A O 1
ATOM 814 N N . ARG A 1 95 ? -23.332 2.641 52.393 1.00 94.56 95 ARG A N 1
ATOM 815 C CA . ARG A 1 95 ? -24.280 1.547 52.179 1.00 94.56 95 ARG A CA 1
ATOM 816 C C . ARG A 1 95 ? -24.740 1.482 50.723 1.00 94.56 95 ARG A C 1
ATOM 818 O O . ARG A 1 95 ? -24.629 0.414 50.129 1.00 94.56 95 ARG A O 1
ATOM 825 N N . ILE A 1 96 ? -25.171 2.604 50.146 1.00 94.50 96 ILE A N 1
ATOM 826 C CA . ILE A 1 96 ? -25.578 2.696 48.734 1.00 94.50 96 ILE A CA 1
ATOM 827 C C . ILE A 1 96 ? -24.424 2.266 47.822 1.00 94.50 96 ILE A C 1
ATOM 829 O O . ILE A 1 96 ? -24.617 1.459 46.917 1.00 94.50 96 ILE A O 1
ATOM 833 N N . ASN A 1 97 ? -23.201 2.725 48.097 1.00 91.94 97 ASN A N 1
ATOM 834 C CA . ASN A 1 97 ? -22.017 2.335 47.333 1.00 91.94 97 ASN A CA 1
ATOM 835 C C . ASN A 1 97 ? -21.707 0.836 47.464 1.00 91.94 97 ASN A C 1
ATOM 837 O O . ASN A 1 97 ? -21.375 0.189 46.473 1.00 91.94 97 ASN A O 1
ATOM 841 N N . CYS A 1 98 ? -21.824 0.260 48.665 1.00 92.25 98 CYS A N 1
ATOM 842 C CA . CYS A 1 98 ? -21.648 -1.178 48.873 1.00 92.25 98 CYS A CA 1
ATOM 843 C C . CYS A 1 98 ? -22.705 -2.000 48.124 1.00 92.25 98 CYS A C 1
ATOM 845 O O . CYS A 1 98 ? -22.369 -3.031 47.541 1.00 92.25 98 CYS A O 1
ATOM 847 N N . GLU A 1 99 ? -23.968 -1.572 48.152 1.00 92.38 99 GLU A N 1
ATOM 848 C CA . GLU A 1 99 ? -25.070 -2.214 47.431 1.00 92.38 99 GLU A CA 1
ATOM 849 C C . GLU A 1 99 ? -24.841 -2.126 45.912 1.00 92.38 99 GLU A C 1
ATOM 851 O O . GLU A 1 99 ? -24.835 -3.160 45.244 1.00 92.38 99 GLU A O 1
ATOM 856 N N . ALA A 1 100 ? -24.479 -0.950 45.388 1.00 91.44 100 A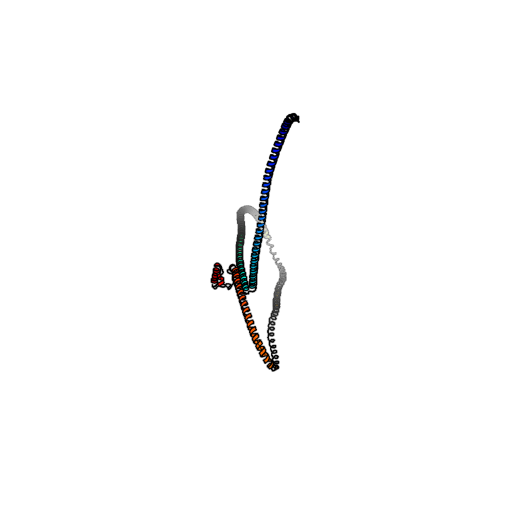LA A N 1
ATOM 857 C CA . ALA A 1 100 ? -24.131 -0.759 43.979 1.00 91.44 100 ALA A CA 1
ATOM 858 C C . ALA A 1 100 ? -22.949 -1.641 43.536 1.00 91.44 100 ALA A C 1
ATOM 860 O O . ALA A 1 100 ? -23.020 -2.309 42.507 1.00 91.44 100 ALA A O 1
ATOM 861 N N . GLN A 1 101 ? -21.878 -1.729 44.334 1.00 91.00 101 GLN A N 1
ATOM 862 C CA . GLN A 1 101 ? -20.741 -2.608 44.031 1.00 91.00 101 GLN A CA 1
ATOM 863 C C . GLN A 1 101 ? -21.119 -4.093 44.047 1.00 91.00 101 GLN A C 1
ATOM 865 O O . GLN A 1 101 ? -20.591 -4.874 43.253 1.00 91.00 101 GLN A O 1
ATOM 870 N N . ARG A 1 102 ? -22.010 -4.513 44.956 1.00 90.88 102 ARG A N 1
ATOM 871 C CA . ARG A 1 102 ? -22.526 -5.891 44.982 1.00 90.88 102 ARG A CA 1
ATOM 872 C C . ARG A 1 102 ? -23.334 -6.185 43.724 1.00 90.88 102 ARG A C 1
ATOM 874 O O . ARG A 1 102 ? -23.116 -7.229 43.113 1.00 90.88 102 ARG A O 1
ATOM 881 N N . GLU A 1 103 ? -24.207 -5.268 43.316 1.00 88.12 103 GLU A N 1
ATOM 882 C CA . GLU A 1 103 ? -24.983 -5.391 42.081 1.00 88.12 103 GLU A CA 1
ATOM 883 C C . GLU A 1 103 ? -24.091 -5.422 40.838 1.00 88.12 103 GLU A C 1
ATOM 885 O O . GLU A 1 103 ? -24.290 -6.265 39.966 1.00 88.12 103 GLU A O 1
ATOM 890 N N . GLU A 1 104 ? -23.073 -4.565 40.756 1.00 87.81 104 GLU A N 1
ATOM 891 C CA . GLU A 1 104 ? -22.116 -4.568 39.648 1.00 87.81 104 GLU A CA 1
ATOM 892 C C . GLU A 1 104 ? -21.334 -5.876 39.574 1.00 87.81 104 GLU A C 1
ATOM 894 O O . GLU A 1 104 ? -21.259 -6.470 38.500 1.00 87.81 104 GLU A O 1
ATOM 899 N N . LYS A 1 105 ? -20.800 -6.369 40.698 1.00 91.38 105 LYS A N 1
ATOM 900 C CA . LYS A 1 105 ? -20.093 -7.660 40.742 1.00 91.38 105 LYS A CA 1
ATOM 901 C C . LYS A 1 105 ? -21.014 -8.824 40.386 1.00 91.38 105 LYS A C 1
ATOM 903 O O . LYS A 1 105 ? -20.604 -9.728 39.662 1.00 91.38 105 LYS A O 1
ATOM 908 N N . MET A 1 106 ? -22.266 -8.794 40.841 1.00 87.75 106 MET A N 1
ATOM 909 C CA . MET A 1 106 ? -23.277 -9.780 40.455 1.00 87.75 106 MET A CA 1
ATOM 910 C C . MET A 1 106 ? -23.546 -9.730 38.944 1.00 87.75 106 MET A C 1
ATOM 912 O O . MET A 1 106 ? -23.536 -10.770 38.285 1.00 87.75 106 MET A O 1
ATOM 916 N N . ARG A 1 107 ? -23.730 -8.534 38.371 1.00 88.62 107 ARG A N 1
ATOM 917 C CA . ARG A 1 107 ? -23.908 -8.345 36.923 1.00 88.62 107 ARG A CA 1
ATOM 918 C C . ARG A 1 107 ? -22.675 -8.804 36.143 1.00 88.62 107 ARG A C 1
ATOM 920 O O . ARG A 1 107 ? -22.837 -9.463 35.123 1.00 88.62 107 ARG A O 1
ATOM 927 N N . GLN A 1 108 ? -21.461 -8.513 36.612 1.00 86.75 108 GLN A N 1
ATOM 928 C CA . GLN A 1 108 ? -20.208 -8.996 36.012 1.00 86.75 108 GLN A CA 1
ATOM 929 C C . GLN A 1 108 ? -20.151 -10.526 36.003 1.00 86.75 108 GLN A C 1
ATOM 931 O O . GLN A 1 108 ? -19.956 -11.123 34.949 1.00 86.75 108 GLN A O 1
ATOM 936 N N . HIS A 1 109 ? -20.439 -11.167 37.138 1.00 88.50 109 HIS A N 1
ATOM 937 C CA . HIS A 1 109 ? -20.496 -12.624 37.229 1.00 88.50 109 HIS A CA 1
ATOM 938 C C . HIS A 1 109 ? -21.534 -13.224 36.266 1.00 88.50 109 HIS A C 1
ATOM 940 O O . HIS A 1 109 ? -21.294 -14.266 35.658 1.00 88.50 109 HIS A O 1
ATOM 946 N N . ILE A 1 110 ? -22.693 -12.578 36.097 1.00 88.00 110 ILE A N 1
ATOM 947 C CA . ILE A 1 110 ? -23.709 -13.011 35.128 1.00 88.00 110 ILE A CA 1
ATOM 948 C C . ILE A 1 110 ? -23.208 -12.828 33.690 1.00 88.00 110 ILE A C 1
ATOM 950 O O . ILE A 1 110 ? -23.369 -13.752 32.896 1.00 88.00 110 ILE A O 1
ATOM 954 N N . LYS A 1 111 ? -22.558 -11.705 33.357 1.00 85.00 111 LYS A N 1
ATOM 955 C CA . LYS A 1 111 ? -21.965 -11.465 32.029 1.00 85.00 111 LYS A CA 1
ATOM 956 C C . LYS A 1 111 ? -20.966 -12.543 31.650 1.00 85.00 111 LYS A C 1
ATOM 958 O O . LYS A 1 111 ? -21.117 -13.168 30.606 1.00 85.00 111 LYS A O 1
ATOM 963 N N . GLU A 1 112 ? -20.005 -12.803 32.528 1.00 85.50 112 GLU A N 1
ATOM 964 C CA . GLU A 1 112 ? -18.938 -13.773 32.286 1.00 85.50 112 GLU A CA 1
ATOM 965 C C . GLU A 1 112 ? -19.477 -15.202 32.135 1.00 85.50 112 GLU A C 1
ATOM 967 O O . GLU A 1 112 ? -19.010 -15.950 31.273 1.00 85.50 112 GLU A O 1
ATOM 972 N N . ASN A 1 113 ? -20.493 -15.573 32.923 1.00 88.38 113 ASN A N 1
ATOM 973 C CA . ASN A 1 113 ? -21.040 -16.933 32.955 1.00 88.38 113 ASN A CA 1
ATOM 974 C C . ASN A 1 113 ? -22.248 -17.172 32.039 1.00 88.38 113 ASN A C 1
ATOM 976 O O . ASN A 1 113 ? -22.688 -18.314 31.899 1.00 88.38 113 ASN A O 1
ATOM 980 N N . SER A 1 114 ? -22.837 -16.134 31.449 1.00 90.69 114 SER A N 1
ATOM 981 C CA . SER A 1 114 ? -23.944 -16.294 30.502 1.00 90.69 114 SER A CA 1
ATOM 982 C C . SER A 1 114 ? -23.415 -16.584 29.096 1.00 90.69 114 SER A C 1
ATOM 984 O O . SER A 1 114 ? -22.557 -15.873 28.573 1.00 90.69 114 SER A O 1
ATOM 986 N N . LEU A 1 115 ? -23.928 -17.646 28.475 1.00 86.81 115 LEU A N 1
ATOM 987 C CA . LEU A 1 115 ? -23.568 -18.002 27.100 1.00 86.81 115 LEU A CA 1
ATOM 988 C C . LEU A 1 115 ? -24.147 -16.993 26.100 1.00 86.81 115 LEU A C 1
ATOM 990 O O . LEU A 1 115 ? -23.437 -16.552 25.205 1.00 86.81 115 LEU A O 1
ATOM 994 N N . GLU A 1 116 ? -25.386 -16.550 26.318 1.00 87.38 116 GLU A N 1
ATOM 995 C CA . GLU A 1 116 ? -26.102 -15.609 25.445 1.00 87.38 116 GLU A CA 1
ATOM 996 C C . GLU A 1 116 ? -25.362 -14.273 25.278 1.00 87.38 116 GLU A C 1
ATOM 998 O O . GLU A 1 116 ? -25.174 -13.804 24.154 1.00 87.38 116 GLU A O 1
ATOM 1003 N N . LEU A 1 117 ? -24.877 -13.673 26.375 1.00 88.62 117 LEU A N 1
ATOM 1004 C CA . LEU A 1 117 ? -24.125 -12.415 26.298 1.00 88.62 117 LEU A CA 1
ATOM 1005 C C . LEU A 1 117 ? -22.756 -12.623 25.651 1.00 88.62 117 LEU A C 1
ATOM 1007 O O . LEU A 1 117 ? -22.317 -11.775 24.879 1.00 88.62 117 LEU A O 1
ATOM 1011 N N . ARG A 1 118 ? -22.104 -13.766 25.889 1.00 89.50 118 ARG A N 1
ATOM 1012 C CA . ARG A 1 118 ? -20.821 -14.098 25.257 1.00 89.50 118 ARG A CA 1
ATOM 1013 C C . ARG A 1 118 ? -20.959 -14.287 23.745 1.00 89.50 118 ARG A C 1
ATOM 1015 O O . ARG A 1 118 ? -20.115 -13.814 22.984 1.00 89.50 118 ARG A O 1
ATOM 1022 N N . GLU A 1 119 ? -22.017 -14.957 23.298 1.00 90.12 119 GLU A N 1
ATOM 1023 C CA . GLU A 1 119 ? -22.335 -15.104 21.877 1.00 90.12 119 GLU A CA 1
ATOM 1024 C C . GLU A 1 119 ? -22.668 -13.758 21.235 1.00 90.12 119 GLU A C 1
ATOM 1026 O O . GLU A 1 119 ? -22.185 -13.460 20.141 1.00 90.12 119 GLU A O 1
ATOM 1031 N N . LEU A 1 120 ? -23.446 -12.919 21.923 1.00 89.25 120 LEU A N 1
ATOM 1032 C CA . LEU A 1 120 ? -23.749 -11.566 21.470 1.00 89.25 120 LEU A CA 1
ATOM 1033 C C . LEU A 1 120 ? -22.474 -10.725 21.345 1.00 89.25 120 LEU A C 1
ATOM 1035 O O . LEU A 1 120 ? -22.252 -10.110 20.307 1.00 89.25 120 LEU A O 1
ATOM 1039 N N . GLU A 1 121 ? -21.593 -10.748 22.344 1.00 89.31 121 GLU A N 1
ATOM 1040 C CA . GLU A 1 121 ? -20.293 -10.078 22.284 1.00 89.31 121 GLU A CA 1
ATOM 1041 C C . GLU A 1 121 ? -19.416 -10.607 21.146 1.00 89.31 121 GLU A C 1
ATOM 1043 O O . GLU A 1 121 ? -18.765 -9.818 20.466 1.00 89.31 121 GLU A O 1
ATOM 1048 N N . SER A 1 122 ? -19.390 -11.920 20.909 1.00 90.81 122 SER A N 1
ATOM 1049 C CA . SER A 1 122 ? -18.653 -12.517 19.789 1.00 90.81 122 SER A CA 1
ATOM 1050 C C . SER A 1 122 ? -19.189 -12.030 18.439 1.00 90.81 122 SER A C 1
ATOM 1052 O O . SER A 1 122 ? -18.415 -11.582 17.589 1.00 90.81 122 SER A O 1
ATOM 1054 N N . LYS A 1 123 ? -20.516 -12.015 18.268 1.00 90.12 123 LYS A N 1
ATOM 1055 C CA . LYS A 1 123 ? -21.176 -11.476 17.072 1.00 90.12 123 LYS A CA 1
ATOM 1056 C C . LYS A 1 123 ? -20.889 -9.982 16.901 1.00 90.12 123 LYS A C 1
ATOM 1058 O O . LYS A 1 123 ? -20.544 -9.561 15.801 1.00 90.12 123 LYS A O 1
ATOM 1063 N N . LEU A 1 124 ? -20.935 -9.186 17.969 1.00 90.31 124 LEU A N 1
ATOM 1064 C CA . LEU A 1 124 ? -20.574 -7.765 17.920 1.00 90.31 124 LEU A CA 1
ATOM 1065 C C . LEU A 1 124 ? -19.093 -7.558 17.568 1.00 90.31 124 LEU A C 1
ATOM 1067 O O . LEU A 1 124 ? -18.782 -6.722 16.728 1.00 90.31 124 LEU A O 1
ATOM 1071 N N . LYS A 1 125 ? -18.172 -8.349 18.130 1.00 91.81 125 LYS A N 1
ATOM 1072 C CA . LYS A 1 125 ? -16.746 -8.319 17.755 1.00 91.81 125 LYS A CA 1
ATOM 1073 C C . LYS A 1 125 ? -16.554 -8.639 16.272 1.00 91.81 125 LYS A C 1
ATOM 1075 O O . LYS A 1 125 ? -15.838 -7.917 15.588 1.00 91.81 125 LYS A O 1
ATOM 1080 N N . SER A 1 126 ? -17.246 -9.655 15.752 1.00 89.94 126 SER A N 1
ATOM 1081 C CA . SER A 1 126 ? -17.215 -9.990 14.321 1.00 89.94 126 SER A CA 1
ATOM 1082 C C . SER A 1 126 ? -17.741 -8.849 13.440 1.00 89.94 126 SER A C 1
ATOM 1084 O O . SER A 1 126 ? -17.190 -8.579 12.377 1.00 89.94 126 SER A O 1
ATOM 1086 N N . ALA A 1 127 ? -18.750 -8.116 13.916 1.00 90.50 127 ALA A N 1
ATOM 1087 C CA . ALA A 1 127 ? -19.297 -6.948 13.238 1.00 90.50 127 ALA A CA 1
ATOM 1088 C C . ALA A 1 127 ? -18.269 -5.811 13.141 1.00 90.50 127 ALA A C 1
ATOM 1090 O O . ALA A 1 127 ? -18.126 -5.198 12.084 1.00 90.50 127 ALA A O 1
ATOM 1091 N N . TYR A 1 128 ? -17.522 -5.555 14.223 1.00 91.44 128 TYR A N 1
ATOM 1092 C CA . TYR A 1 128 ? -16.424 -4.586 14.209 1.00 91.44 128 TYR A CA 1
ATOM 1093 C C . TYR A 1 128 ? -15.318 -5.007 13.242 1.00 91.44 128 TYR A C 1
ATOM 1095 O O . TYR A 1 128 ? -14.896 -4.185 12.435 1.00 91.44 128 TYR A O 1
ATOM 1103 N N . LEU A 1 129 ? -14.924 -6.284 13.244 1.00 92.00 129 LEU A N 1
ATOM 1104 C CA . LEU A 1 129 ? -13.943 -6.803 12.286 1.00 92.00 129 LEU A CA 1
ATOM 1105 C C . LEU A 1 129 ? -14.414 -6.627 10.836 1.00 92.00 129 LEU A C 1
ATOM 1107 O O . LEU A 1 129 ? -13.633 -6.233 9.976 1.00 92.00 129 LEU A O 1
ATOM 1111 N N . ASN A 1 130 ? -15.697 -6.861 10.557 1.00 90.88 130 ASN A N 1
ATOM 1112 C CA . ASN A 1 130 ? -16.263 -6.652 9.224 1.00 90.88 130 ASN A CA 1
ATOM 1113 C C . ASN A 1 130 ? -16.292 -5.169 8.833 1.00 90.88 130 ASN A C 1
ATOM 1115 O O . ASN A 1 130 ? -15.985 -4.836 7.690 1.00 90.88 130 ASN A O 1
ATOM 1119 N N . LYS A 1 131 ? -16.615 -4.274 9.774 1.00 92.12 131 LYS A N 1
ATOM 1120 C CA . LYS A 1 131 ? -16.550 -2.822 9.561 1.00 92.12 131 LYS A CA 1
ATOM 1121 C C . LYS A 1 131 ? -15.123 -2.365 9.250 1.00 92.12 131 LYS A C 1
ATOM 1123 O O . LYS A 1 131 ? -14.921 -1.592 8.318 1.00 92.12 131 LYS A O 1
ATOM 1128 N N . GLU A 1 132 ? -14.141 -2.851 10.005 1.00 90.75 132 GLU A N 1
ATOM 1129 C CA . GLU A 1 132 ? -12.722 -2.566 9.771 1.00 90.75 132 GLU A CA 1
ATOM 1130 C C . GLU A 1 132 ? -12.252 -3.122 8.428 1.00 90.75 132 GLU A C 1
ATOM 1132 O O . GLU A 1 132 ? -11.611 -2.408 7.661 1.00 90.75 132 GLU A O 1
ATOM 1137 N N . ARG A 1 133 ? -12.634 -4.356 8.087 1.00 89.88 133 ARG A N 1
ATOM 1138 C CA . ARG A 1 133 ? -12.330 -4.957 6.785 1.00 89.88 133 ARG A CA 1
ATOM 1139 C C . ARG A 1 133 ? -12.905 -4.135 5.633 1.00 89.88 133 ARG A C 1
ATOM 1141 O O . ARG A 1 133 ? -12.216 -3.923 4.642 1.00 89.88 133 ARG A O 1
ATOM 1148 N N . ALA A 1 134 ? -14.138 -3.646 5.757 1.00 90.94 134 ALA A N 1
ATOM 1149 C CA . ALA A 1 134 ? -14.744 -2.795 4.737 1.00 90.94 134 ALA A CA 1
ATOM 1150 C C . ALA A 1 134 ? -14.003 -1.456 4.591 1.00 90.94 134 ALA A C 1
ATOM 1152 O O . ALA A 1 134 ? -13.771 -1.002 3.473 1.00 90.94 134 ALA A O 1
ATOM 1153 N N . ALA A 1 135 ? -13.566 -0.858 5.705 1.00 92.38 135 ALA A N 1
ATOM 1154 C CA . ALA A 1 135 ? -12.730 0.341 5.681 1.00 92.38 135 ALA A CA 1
ATOM 1155 C C . ALA A 1 135 ? -11.374 0.084 4.999 1.00 92.38 135 ALA A C 1
ATOM 1157 O O . ALA A 1 135 ? -10.958 0.883 4.165 1.00 92.38 135 ALA A O 1
ATOM 1158 N N . GLN A 1 136 ? -10.728 -1.052 5.280 1.00 91.69 136 GLN A N 1
ATOM 1159 C CA . GLN A 1 136 ? -9.476 -1.456 4.630 1.00 91.69 136 GLN A CA 1
ATOM 1160 C C . GLN A 1 136 ? -9.645 -1.685 3.124 1.00 91.69 136 GLN A C 1
ATOM 1162 O O . GLN A 1 136 ? -8.782 -1.290 2.345 1.00 91.69 136 GLN A O 1
ATOM 1167 N N . ILE A 1 137 ? -10.749 -2.307 2.695 1.00 91.44 137 ILE A N 1
ATOM 1168 C CA . ILE A 1 137 ? -11.053 -2.490 1.268 1.00 91.44 137 ILE A CA 1
ATOM 1169 C C . ILE A 1 137 ? -11.208 -1.125 0.592 1.00 91.44 137 ILE A C 1
ATOM 1171 O O . ILE A 1 137 ? -10.565 -0.883 -0.427 1.00 91.44 137 ILE A O 1
ATOM 1175 N N . ALA A 1 138 ? -11.980 -0.212 1.189 1.00 92.56 138 ALA A N 1
ATOM 1176 C CA . ALA A 1 138 ? -12.160 1.139 0.662 1.00 92.56 138 ALA A CA 1
ATOM 1177 C C . ALA A 1 138 ? -10.835 1.926 0.600 1.00 92.56 138 ALA A C 1
ATOM 1179 O O . ALA A 1 138 ? -10.573 2.622 -0.380 1.00 92.56 138 ALA A O 1
ATOM 1180 N N . GLU A 1 139 ? -9.971 1.788 1.610 1.00 90.94 139 GLU A N 1
ATOM 1181 C CA . GLU A 1 139 ? -8.633 2.388 1.622 1.00 90.94 139 GLU A CA 1
ATOM 1182 C C . GLU A 1 139 ? -7.748 1.807 0.512 1.00 90.94 139 GLU A C 1
ATOM 1184 O O . GLU A 1 139 ? -7.137 2.550 -0.253 1.00 90.94 139 GLU A O 1
ATOM 1189 N N . HIS A 1 140 ? -7.720 0.482 0.362 1.00 92.75 140 HIS A N 1
ATOM 1190 C CA . HIS A 1 140 ? -6.953 -0.179 -0.689 1.00 92.75 140 HIS A CA 1
ATOM 1191 C C . HIS A 1 140 ? -7.451 0.206 -2.092 1.00 92.75 140 HIS A C 1
ATOM 1193 O O . HIS A 1 140 ? -6.654 0.411 -3.010 1.00 92.75 140 HIS A O 1
ATOM 1199 N N . GLU A 1 141 ? -8.763 0.342 -2.280 1.00 92.00 141 GLU A N 1
ATOM 1200 C CA . GLU A 1 141 ? -9.349 0.845 -3.522 1.00 92.00 141 GLU A CA 1
ATOM 1201 C C . GLU A 1 141 ? -8.963 2.300 -3.798 1.00 92.00 141 GLU A C 1
ATOM 1203 O O . GLU A 1 141 ? -8.585 2.617 -4.930 1.00 92.00 141 GLU A O 1
ATOM 1208 N N . ALA A 1 142 ? -8.985 3.168 -2.783 1.00 92.56 142 ALA A N 1
ATOM 1209 C CA . ALA A 1 142 ? -8.522 4.548 -2.902 1.00 92.56 142 ALA A CA 1
ATOM 1210 C C . ALA A 1 142 ? -7.038 4.604 -3.298 1.00 92.56 142 ALA A C 1
ATOM 1212 O O . ALA A 1 142 ? -6.695 5.248 -4.292 1.00 92.56 142 ALA A O 1
ATOM 1213 N N . MET A 1 143 ? -6.184 3.834 -2.619 1.00 90.06 143 MET A N 1
ATOM 1214 C CA . MET A 1 143 ? -4.762 3.702 -2.946 1.00 90.06 143 MET A CA 1
ATOM 1215 C C . MET A 1 143 ? -4.553 3.206 -4.381 1.00 90.06 143 MET A C 1
ATOM 1217 O O . MET A 1 143 ? -3.752 3.767 -5.125 1.00 90.06 143 MET A O 1
ATOM 1221 N N . ARG A 1 144 ? -5.311 2.197 -4.827 1.00 94.25 144 ARG A N 1
ATOM 1222 C CA . ARG A 1 144 ? -5.255 1.685 -6.207 1.00 94.25 144 ARG A CA 1
ATOM 1223 C C . ARG A 1 144 ? -5.674 2.735 -7.240 1.00 94.25 144 ARG A C 1
ATOM 1225 O O . ARG A 1 144 ? -5.169 2.735 -8.363 1.00 94.25 144 ARG A O 1
ATOM 1232 N N . LEU A 1 145 ? -6.634 3.598 -6.919 1.00 92.25 145 LEU A N 1
ATOM 1233 C CA . LEU A 1 145 ? -7.021 4.700 -7.801 1.00 92.25 145 LEU A CA 1
ATOM 1234 C C . LEU A 1 145 ? -5.938 5.782 -7.849 1.00 92.25 145 LEU A C 1
ATOM 1236 O O . LEU A 1 145 ? -5.675 6.324 -8.924 1.00 92.25 145 LEU A O 1
ATOM 1240 N N . GLU A 1 146 ? -5.285 6.072 -6.727 1.00 90.50 146 GLU A N 1
ATOM 1241 C CA . GLU A 1 146 ? -4.156 7.003 -6.666 1.00 90.50 146 GLU A CA 1
ATOM 1242 C C . GLU A 1 146 ? -2.943 6.501 -7.449 1.00 90.50 146 GLU A C 1
ATOM 1244 O O . GLU A 1 146 ? -2.387 7.260 -8.245 1.00 90.50 146 GLU A O 1
ATOM 1249 N N . THR A 1 147 ? -2.573 5.224 -7.318 1.00 92.12 147 THR A N 1
ATOM 1250 C CA . THR A 1 147 ? -1.466 4.644 -8.096 1.00 92.12 147 THR A CA 1
ATOM 1251 C C . THR A 1 147 ? -1.747 4.709 -9.592 1.00 92.12 147 THR A C 1
ATOM 1253 O O . THR A 1 147 ? -0.904 5.189 -10.344 1.00 92.12 147 THR A O 1
ATOM 1256 N N . LYS A 1 148 ? -2.962 4.356 -10.032 1.00 91.88 148 LYS A N 1
ATOM 1257 C CA . LYS A 1 148 ? -3.375 4.505 -11.439 1.00 91.88 148 LYS A CA 1
ATOM 1258 C C . LYS A 1 148 ? -3.284 5.951 -11.932 1.00 91.88 148 LYS A C 1
ATOM 1260 O O . LYS A 1 148 ? -2.885 6.185 -13.072 1.00 91.88 148 LYS A O 1
ATOM 1265 N N . ARG A 1 149 ? -3.662 6.932 -11.103 1.00 92.19 149 ARG A N 1
ATOM 1266 C CA . ARG A 1 149 ? -3.517 8.360 -11.440 1.00 92.19 149 ARG A CA 1
ATOM 1267 C C . ARG A 1 149 ? -2.042 8.739 -11.588 1.00 92.19 149 ARG A C 1
ATOM 1269 O O . ARG A 1 149 ? -1.682 9.354 -12.588 1.00 92.19 149 ARG A O 1
ATOM 1276 N N . ALA A 1 150 ? -1.194 8.318 -10.652 1.00 92.69 150 ALA A N 1
ATOM 1277 C CA . ALA A 1 150 ? 0.243 8.573 -10.693 1.00 92.69 150 ALA A CA 1
ATOM 1278 C C . ALA A 1 150 ? 0.921 7.918 -11.910 1.00 92.69 150 ALA A C 1
ATOM 1280 O O . ALA A 1 150 ? 1.723 8.561 -12.586 1.00 92.69 150 ALA A O 1
ATOM 1281 N N . GLU A 1 151 ? 0.566 6.675 -12.243 1.00 90.94 151 GLU A N 1
ATOM 1282 C CA . GLU A 1 151 ? 1.036 5.975 -13.445 1.00 90.94 151 GLU A CA 1
ATOM 1283 C C . GLU A 1 151 ? 0.604 6.694 -14.726 1.00 90.94 151 GLU A C 1
ATOM 1285 O O . GLU A 1 151 ? 1.409 6.858 -15.644 1.00 90.94 151 GLU A O 1
ATOM 1290 N N . ALA A 1 152 ? -0.640 7.178 -14.791 1.00 92.88 152 ALA A N 1
ATOM 1291 C CA . ALA A 1 152 ? -1.118 7.961 -15.926 1.00 92.88 152 ALA A CA 1
ATOM 1292 C C . ALA A 1 152 ? -0.343 9.282 -16.075 1.00 92.88 152 ALA A C 1
ATOM 1294 O O . ALA A 1 152 ? 0.010 9.673 -17.190 1.00 92.88 152 ALA A O 1
ATOM 1295 N N . ASP A 1 153 ? -0.035 9.961 -14.968 1.00 93.94 153 ASP A N 1
ATOM 1296 C CA . ASP A 1 153 ? 0.780 11.180 -14.965 1.00 93.94 153 ASP A CA 1
ATOM 1297 C C . ASP A 1 153 ? 2.226 10.913 -15.385 1.00 93.94 153 ASP A C 1
ATOM 1299 O O . ASP A 1 153 ? 2.793 11.670 -16.179 1.00 93.94 153 ASP A O 1
ATOM 1303 N N . LEU A 1 154 ? 2.814 9.814 -14.912 1.00 92.94 154 LEU A N 1
ATOM 1304 C CA . LEU A 1 154 ? 4.149 9.380 -15.312 1.00 92.94 154 LEU A CA 1
ATOM 1305 C C . LEU A 1 154 ? 4.171 9.026 -16.803 1.00 92.94 154 LEU A C 1
ATOM 1307 O O . LEU A 1 154 ? 5.031 9.508 -17.537 1.00 92.94 154 LEU A O 1
ATOM 1311 N N . GLY A 1 155 ? 3.167 8.293 -17.288 1.00 93.56 155 GLY A N 1
ATOM 1312 C CA . GLY A 1 155 ? 2.990 7.991 -18.706 1.00 93.56 155 GLY A CA 1
ATOM 1313 C C . GLY A 1 155 ? 2.865 9.249 -19.570 1.00 93.56 155 GLY A C 1
ATOM 1314 O O . GLY A 1 155 ? 3.456 9.312 -20.648 1.00 93.56 155 GLY A O 1
ATOM 1315 N N . ARG A 1 156 ? 2.159 10.287 -19.097 1.00 93.56 156 ARG A N 1
ATOM 1316 C CA . ARG A 1 156 ? 2.093 11.595 -19.776 1.00 93.56 156 ARG A CA 1
ATOM 1317 C C . ARG A 1 156 ? 3.460 12.279 -19.852 1.00 93.56 156 ARG A C 1
ATOM 1319 O O . ARG A 1 156 ? 3.822 12.773 -20.919 1.00 93.56 156 ARG A O 1
ATOM 1326 N N . LYS A 1 157 ? 4.234 12.277 -18.761 1.00 92.88 157 LYS A N 1
ATOM 1327 C CA . LYS A 1 157 ? 5.595 12.845 -18.737 1.00 92.88 157 LYS A CA 1
ATOM 1328 C C . LYS A 1 157 ? 6.530 12.109 -19.697 1.00 92.88 157 LYS A C 1
ATOM 1330 O O . LYS A 1 157 ? 7.149 12.755 -20.536 1.00 92.88 157 LYS A O 1
ATOM 1335 N N . MET A 1 158 ? 6.545 10.776 -19.649 1.00 90.12 158 MET A N 1
ATOM 1336 C CA . MET A 1 158 ? 7.369 9.943 -20.533 1.00 90.12 158 MET A CA 1
ATOM 1337 C C . MET A 1 158 ? 7.034 10.162 -22.013 1.00 90.12 158 MET A C 1
ATOM 1339 O O . MET A 1 158 ? 7.939 10.268 -22.837 1.00 90.12 158 MET A O 1
ATOM 1343 N N . LYS A 1 159 ? 5.745 10.282 -22.364 1.00 91.75 159 LYS A N 1
ATOM 1344 C CA . LYS A 1 159 ? 5.326 10.620 -23.735 1.00 91.75 159 LYS A CA 1
ATOM 1345 C C . LYS A 1 159 ? 5.855 11.985 -24.169 1.00 91.75 159 LYS A C 1
ATOM 1347 O O . LYS A 1 159 ? 6.432 12.084 -25.245 1.00 91.75 159 LYS A O 1
ATOM 1352 N N . SER A 1 160 ? 5.730 13.005 -23.320 1.00 92.94 160 SER A N 1
ATOM 1353 C CA . SER A 1 160 ? 6.245 14.345 -23.626 1.00 92.94 160 SER A CA 1
ATOM 1354 C C . SER A 1 160 ? 7.768 14.358 -23.804 1.00 92.94 160 SER A C 1
ATOM 1356 O O . SER A 1 160 ? 8.276 15.013 -24.710 1.00 92.94 160 SER A O 1
ATOM 1358 N N . GLU A 1 161 ? 8.513 13.616 -22.984 1.00 91.62 161 GLU A N 1
ATOM 1359 C CA . GLU A 1 161 ? 9.964 13.468 -23.151 1.00 91.62 161 GLU A CA 1
ATOM 1360 C C . GLU A 1 161 ? 10.325 12.727 -24.441 1.00 91.62 161 GLU A C 1
ATOM 1362 O O . GLU A 1 161 ? 11.229 13.152 -25.162 1.00 91.62 161 GLU A O 1
ATOM 1367 N N . HIS A 1 162 ? 9.587 11.669 -24.778 1.00 88.06 162 HIS A N 1
ATOM 1368 C CA . HIS A 1 162 ? 9.786 10.936 -26.024 1.00 88.06 162 HIS A CA 1
ATOM 1369 C C . HIS A 1 162 ? 9.516 11.811 -27.255 1.00 88.06 162 HIS A C 1
ATOM 1371 O O . HIS A 1 162 ? 10.307 11.807 -28.195 1.00 88.06 162 HIS A O 1
ATOM 1377 N N . GLU A 1 163 ? 8.445 12.608 -27.235 1.00 92.69 163 GLU A N 1
ATOM 1378 C CA . GLU A 1 163 ? 8.125 13.576 -28.289 1.00 92.69 163 GLU A CA 1
ATOM 1379 C C . GLU A 1 163 ? 9.226 14.632 -28.445 1.00 92.69 163 GLU A C 1
ATOM 1381 O O . GLU A 1 163 ? 9.628 14.941 -29.568 1.00 92.69 163 GLU A O 1
ATOM 1386 N N . ARG A 1 164 ? 9.774 15.148 -27.335 1.00 92.75 164 ARG A N 1
ATOM 1387 C CA . ARG A 1 164 ? 10.914 16.083 -27.367 1.00 92.75 164 ARG A CA 1
ATOM 1388 C C . ARG A 1 164 ? 12.146 15.441 -27.999 1.00 92.75 164 ARG A C 1
ATOM 1390 O O . ARG A 1 164 ? 12.736 16.031 -28.900 1.00 92.75 164 ARG A O 1
ATOM 1397 N N . ALA A 1 165 ? 12.498 14.227 -27.579 1.00 91.56 165 ALA A N 1
ATOM 1398 C CA . ALA A 1 165 ? 13.632 13.497 -28.138 1.00 91.56 165 ALA A CA 1
ATOM 1399 C C . ALA A 1 165 ? 13.436 13.183 -29.634 1.00 91.56 165 ALA A C 1
ATOM 1401 O O . ALA A 1 165 ? 14.377 13.288 -30.420 1.00 91.56 165 ALA A O 1
ATOM 1402 N N . ALA A 1 166 ? 12.216 12.833 -30.052 1.00 91.50 166 ALA A N 1
ATOM 1403 C CA . ALA A 1 166 ? 11.883 12.614 -31.457 1.00 91.50 166 ALA A CA 1
ATOM 1404 C C . ALA A 1 166 ? 12.021 13.904 -32.283 1.00 91.50 166 ALA A C 1
ATOM 1406 O O . ALA A 1 166 ? 12.623 13.881 -33.356 1.00 91.50 166 ALA A O 1
ATOM 1407 N N . ALA A 1 167 ? 11.542 15.038 -31.765 1.00 93.25 167 ALA A N 1
ATOM 1408 C CA . ALA A 1 167 ? 11.692 16.336 -32.418 1.00 93.25 167 ALA A CA 1
ATOM 1409 C C . ALA A 1 167 ? 13.168 16.757 -32.549 1.00 93.25 167 ALA A C 1
ATOM 1411 O O . ALA A 1 167 ? 13.561 17.332 -33.563 1.00 93.25 167 ALA A O 1
ATOM 1412 N N . GLU A 1 168 ? 14.009 16.464 -31.554 1.00 91.56 168 GLU A N 1
ATOM 1413 C CA . GLU A 1 168 ? 15.454 16.710 -31.647 1.00 91.56 168 GLU A CA 1
ATOM 1414 C C . GLU A 1 168 ? 16.132 15.832 -32.700 1.00 91.56 168 GLU A C 1
ATOM 1416 O O . GLU A 1 168 ? 16.929 16.342 -33.489 1.00 91.56 168 GLU A O 1
ATOM 1421 N N . LYS A 1 169 ? 15.778 14.543 -32.775 1.00 89.31 169 LYS A N 1
ATOM 1422 C CA . LYS A 1 169 ? 16.272 13.647 -33.832 1.00 89.31 169 LYS A CA 1
ATOM 1423 C C . LYS A 1 169 ? 15.889 14.147 -35.221 1.00 89.31 169 LYS A C 1
ATOM 1425 O O . LYS A 1 169 ? 16.762 14.263 -36.072 1.00 89.31 169 LYS A O 1
ATOM 1430 N N . GLN A 1 170 ? 14.632 14.544 -35.418 1.00 88.81 170 GLN A N 1
ATOM 1431 C CA . GLN A 1 170 ? 14.180 15.121 -36.687 1.00 88.81 170 GLN A CA 1
ATOM 1432 C C . GLN A 1 170 ? 14.966 16.384 -37.060 1.00 88.81 170 GLN A C 1
ATOM 1434 O O . GLN A 1 170 ? 15.347 16.556 -38.214 1.00 88.81 170 GLN A O 1
ATOM 1439 N N . LYS A 1 171 ? 15.272 17.260 -36.094 1.00 92.31 171 LYS A N 1
ATOM 1440 C CA . LYS A 1 171 ? 16.119 18.440 -36.342 1.00 92.31 171 LYS A CA 1
ATOM 1441 C C . LYS A 1 171 ? 17.545 18.062 -36.748 1.00 92.31 171 LYS A C 1
ATOM 1443 O O . LYS A 1 171 ? 18.136 18.749 -37.576 1.00 92.31 171 LYS A O 1
ATOM 1448 N N . LEU A 1 172 ? 18.120 17.015 -36.157 1.00 90.56 172 LEU A N 1
ATOM 1449 C CA . LEU A 1 172 ? 19.448 16.526 -36.540 1.00 90.56 172 LEU A CA 1
ATOM 1450 C C . LEU A 1 172 ? 19.441 15.941 -37.956 1.00 90.56 172 LEU A C 1
ATOM 1452 O O . LEU A 1 172 ? 20.320 16.276 -38.745 1.00 90.56 172 LEU A O 1
ATOM 1456 N N . GLU A 1 173 ? 18.430 15.145 -38.300 1.00 88.56 173 GLU A N 1
ATOM 1457 C CA . GLU A 1 173 ? 18.246 14.606 -39.654 1.00 88.56 173 GLU A CA 1
ATOM 1458 C C . GLU A 1 173 ? 18.075 15.725 -40.689 1.00 88.56 173 GLU A C 1
ATOM 1460 O O . GLU A 1 173 ? 18.697 15.685 -41.749 1.00 88.56 173 GLU A O 1
ATOM 1465 N N . GLN A 1 174 ? 17.304 16.769 -40.366 1.00 89.12 174 GLN A N 1
ATOM 1466 C CA . GLN A 1 174 ? 17.166 17.951 -41.222 1.00 89.12 174 GLN A CA 1
ATOM 1467 C C . GLN A 1 174 ? 18.508 18.647 -41.457 1.00 89.12 174 GLN A C 1
ATOM 1469 O O . GLN A 1 174 ? 18.837 18.949 -42.599 1.00 89.12 174 GLN A O 1
ATOM 1474 N N . LYS A 1 175 ? 19.319 18.845 -40.410 1.00 91.62 175 LYS A N 1
ATOM 1475 C CA . LYS A 1 175 ? 20.661 19.436 -40.553 1.00 91.62 175 LYS A CA 1
ATOM 1476 C C . LYS A 1 175 ? 21.571 18.589 -41.438 1.00 91.62 175 LYS A C 1
ATOM 1478 O O . LYS A 1 175 ? 22.220 19.129 -42.326 1.00 91.62 175 LYS A O 1
ATOM 1483 N N . GLN A 1 176 ? 21.586 17.272 -41.236 1.00 89.19 176 GLN A N 1
ATOM 1484 C CA . GLN A 1 176 ? 22.355 16.358 -42.085 1.00 89.19 176 GLN A CA 1
ATOM 1485 C C . GLN A 1 176 ? 21.885 16.424 -43.540 1.00 89.19 176 GLN A C 1
ATOM 1487 O O . GLN A 1 176 ? 22.700 16.453 -44.457 1.00 89.19 176 GLN A O 1
ATOM 1492 N N . HIS A 1 177 ? 20.573 16.498 -43.767 1.00 89.44 177 HIS A N 1
ATOM 1493 C CA . HIS A 1 177 ? 20.022 16.651 -45.106 1.00 89.44 177 HIS A CA 1
ATOM 1494 C C . HIS A 1 177 ? 20.431 17.984 -45.750 1.00 89.44 177 HIS A C 1
ATOM 1496 O O . HIS A 1 177 ? 20.851 18.003 -46.904 1.00 89.44 177 HIS A O 1
ATOM 1502 N N . GLU A 1 178 ? 20.376 19.089 -45.005 1.00 91.75 178 GLU A N 1
ATOM 1503 C CA . GLU A 1 178 ? 20.851 20.395 -45.471 1.00 91.75 178 GLU A CA 1
ATOM 1504 C C . GLU A 1 178 ? 22.341 20.372 -45.840 1.00 91.75 178 GLU A C 1
ATOM 1506 O O . GLU A 1 178 ? 22.724 20.925 -46.872 1.00 91.75 178 GLU A O 1
ATOM 1511 N N . GLU A 1 179 ? 23.182 19.723 -45.033 1.00 91.38 179 GLU A N 1
ATOM 1512 C CA . GLU A 1 179 ? 24.612 19.546 -45.313 1.00 91.38 179 GLU A CA 1
ATOM 1513 C C . GLU A 1 179 ? 24.850 18.707 -46.574 1.00 91.38 179 GLU A C 1
ATOM 1515 O O . GLU A 1 179 ? 25.644 19.102 -47.428 1.00 91.38 179 GLU A O 1
ATOM 1520 N N . LEU A 1 180 ? 24.114 17.606 -46.750 1.00 91.69 180 LEU A N 1
ATOM 1521 C CA . LEU A 1 180 ? 24.180 16.780 -47.960 1.00 91.69 180 LEU A CA 1
ATOM 1522 C C . LEU A 1 180 ? 23.787 17.571 -49.210 1.00 91.69 180 LEU A C 1
ATOM 1524 O O . LEU A 1 180 ? 24.465 17.476 -50.231 1.00 91.69 180 LEU A O 1
ATOM 1528 N N . VAL A 1 181 ? 22.731 18.384 -49.134 1.00 93.38 181 VAL A N 1
ATOM 1529 C CA . VAL A 1 181 ? 22.302 19.242 -50.248 1.00 93.38 181 VAL A CA 1
ATOM 1530 C C . VAL A 1 181 ? 23.363 20.298 -50.569 1.00 93.38 181 VAL A C 1
ATOM 1532 O O . VAL A 1 181 ? 23.618 20.573 -51.741 1.00 93.38 181 VAL A O 1
ATOM 1535 N N . ARG A 1 182 ? 24.016 20.890 -49.559 1.00 91.69 182 ARG A N 1
ATOM 1536 C CA . ARG A 1 182 ? 25.137 21.823 -49.783 1.00 91.69 182 ARG A CA 1
ATOM 1537 C C . ARG A 1 182 ? 26.302 21.130 -50.481 1.00 91.69 182 ARG A C 1
ATOM 1539 O O . ARG A 1 182 ? 26.781 21.639 -51.488 1.00 91.69 182 ARG A O 1
ATOM 1546 N N . TYR A 1 183 ? 26.683 19.949 -50.007 1.00 90.62 183 TYR A N 1
ATOM 1547 C CA . TYR A 1 183 ? 27.748 19.155 -50.610 1.00 90.62 183 TYR A CA 1
ATOM 1548 C C . TYR A 1 183 ? 27.432 18.751 -52.061 1.00 90.62 183 TYR A C 1
ATOM 1550 O O . TYR A 1 183 ? 28.288 18.857 -52.936 1.00 90.62 183 TYR A O 1
ATOM 1558 N N . GLN A 1 184 ? 26.186 18.360 -52.352 1.00 89.38 184 GLN A N 1
ATOM 1559 C CA . GLN A 1 184 ? 25.737 18.082 -53.721 1.00 89.38 184 GLN A CA 1
ATOM 1560 C C . GLN A 1 184 ? 25.882 19.306 -54.632 1.00 89.38 184 GLN A C 1
ATOM 1562 O O . GLN A 1 184 ? 26.437 19.184 -55.720 1.00 89.38 184 GLN A O 1
ATOM 1567 N N . ARG A 1 185 ? 25.467 20.494 -54.175 1.00 91.69 185 ARG A N 1
ATOM 1568 C CA . ARG A 1 185 ? 25.633 21.744 -54.941 1.00 91.69 185 ARG A CA 1
ATOM 1569 C C . ARG A 1 185 ? 27.103 22.066 -55.212 1.00 91.69 185 ARG A C 1
ATOM 1571 O O . ARG A 1 185 ? 27.440 22.515 -56.302 1.00 91.69 185 ARG A O 1
ATOM 1578 N N . GLU A 1 186 ? 27.985 21.839 -54.242 1.00 92.50 186 GLU A N 1
ATOM 1579 C CA . GLU A 1 186 ? 29.430 22.030 -54.425 1.00 92.50 186 GLU A CA 1
ATOM 1580 C C . GLU A 1 186 ? 30.006 21.062 -55.467 1.00 92.50 186 GLU A C 1
ATOM 1582 O O . GLU A 1 186 ? 30.794 21.473 -56.320 1.00 92.50 186 GLU A O 1
ATOM 1587 N N . LEU A 1 187 ? 29.580 19.795 -55.456 1.00 90.06 187 LEU A N 1
ATOM 1588 C CA . LEU A 1 187 ? 29.967 18.815 -56.474 1.00 90.06 187 LEU A CA 1
ATOM 1589 C C . LEU A 1 187 ? 29.459 19.196 -57.869 1.00 90.06 187 LEU A C 1
ATOM 1591 O O . LEU A 1 187 ? 30.210 19.094 -58.839 1.00 90.06 187 LEU A O 1
ATOM 1595 N N . GLU A 1 188 ? 28.213 19.658 -57.981 1.00 89.38 188 GLU A N 1
ATOM 1596 C CA . GLU A 1 188 ? 27.649 20.151 -59.242 1.00 89.38 188 GLU A CA 1
ATOM 1597 C C . GLU A 1 188 ? 28.472 21.321 -59.796 1.00 89.38 188 GLU A C 1
ATOM 1599 O O . GLU A 1 188 ? 28.835 21.312 -60.972 1.00 89.38 188 GLU A O 1
ATOM 1604 N N . LEU A 1 189 ? 28.862 22.281 -58.950 1.00 93.06 189 LEU A N 1
ATOM 1605 C CA . LEU A 1 189 ? 29.744 23.381 -59.354 1.00 93.06 189 LEU A CA 1
ATOM 1606 C C . LEU A 1 189 ? 31.107 22.876 -59.850 1.00 93.06 189 LEU A C 1
ATOM 1608 O O . LEU A 1 189 ? 31.581 23.329 -60.891 1.00 93.06 189 LEU A O 1
ATOM 1612 N N . GLN A 1 190 ? 31.713 21.895 -59.175 1.00 91.25 190 GLN A N 1
ATOM 1613 C CA . GLN A 1 190 ? 32.974 21.291 -59.625 1.00 91.25 190 GLN A CA 1
ATOM 1614 C C . GLN A 1 190 ? 32.841 20.573 -60.976 1.00 91.25 190 GLN A C 1
ATOM 1616 O O . GLN A 1 190 ? 33.778 20.590 -61.780 1.00 91.25 190 GLN A O 1
ATOM 1621 N N . LEU A 1 191 ? 31.703 19.924 -61.242 1.00 87.69 191 LEU A N 1
ATOM 1622 C CA . LEU A 1 191 ? 31.428 19.305 -62.541 1.00 87.69 191 LEU A CA 1
ATOM 1623 C C . LEU A 1 191 ? 31.290 20.367 -63.633 1.00 87.69 191 LEU A C 1
ATOM 1625 O O . LEU A 1 191 ? 31.958 20.255 -64.661 1.00 87.69 191 LEU A O 1
ATOM 1629 N N . MET A 1 192 ? 30.532 21.432 -63.371 1.00 88.25 192 MET A N 1
ATOM 1630 C CA . MET A 1 192 ? 30.389 22.565 -64.290 1.00 88.25 192 MET A CA 1
ATOM 1631 C C . MET A 1 192 ? 31.741 23.226 -64.597 1.00 88.25 192 MET A C 1
ATOM 1633 O O . MET A 1 192 ? 32.031 23.555 -65.745 1.00 88.25 192 MET A O 1
ATOM 1637 N N . GLU A 1 193 ? 32.616 23.389 -63.601 1.00 88.88 193 GLU A N 1
ATOM 1638 C CA . GLU A 1 193 ? 33.975 23.899 -63.816 1.00 88.88 193 GLU A CA 1
ATOM 1639 C C . GLU A 1 193 ? 34.831 22.962 -64.676 1.00 88.88 193 GLU A C 1
ATOM 1641 O O . GLU A 1 193 ? 35.583 23.424 -65.536 1.00 88.88 193 GLU A O 1
ATOM 1646 N N . LYS A 1 194 ? 34.725 21.642 -64.478 1.00 88.31 194 LYS A N 1
ATOM 1647 C CA . LYS A 1 194 ? 35.422 20.659 -65.323 1.00 88.31 194 LYS A CA 1
ATOM 1648 C C . LYS A 1 194 ? 34.921 20.704 -66.764 1.00 88.31 194 LYS A C 1
ATOM 1650 O O . LYS A 1 194 ? 35.735 20.608 -67.680 1.00 88.31 194 LYS A O 1
ATOM 1655 N N . GLU A 1 195 ? 33.618 20.854 -66.976 1.00 87.56 195 GLU A N 1
ATOM 1656 C CA . GLU A 1 195 ? 33.036 21.007 -68.313 1.00 87.56 195 GLU A CA 1
ATOM 1657 C C . GLU A 1 195 ? 33.493 22.301 -68.986 1.00 87.56 195 GLU A C 1
ATOM 1659 O O . GLU A 1 195 ? 33.923 22.267 -70.137 1.00 87.56 195 GLU A O 1
ATOM 1664 N N . ARG A 1 196 ? 33.522 23.423 -68.256 1.00 87.62 196 ARG A N 1
ATOM 1665 C CA . ARG A 1 196 ? 34.079 24.689 -68.757 1.00 87.62 196 ARG A CA 1
ATOM 1666 C C . ARG A 1 196 ? 35.531 24.551 -69.203 1.00 87.62 196 ARG A C 1
ATOM 1668 O O . ARG A 1 196 ? 35.846 24.914 -70.329 1.00 87.62 196 ARG A O 1
ATOM 1675 N N . LYS A 1 197 ? 36.382 23.930 -68.383 1.00 89.50 197 LYS A N 1
ATOM 1676 C CA . LYS A 1 197 ? 37.785 23.663 -68.747 1.00 89.50 197 LYS A CA 1
ATOM 1677 C C . LYS A 1 197 ? 37.911 22.771 -69.984 1.00 89.50 197 LYS A C 1
ATOM 1679 O O . LYS A 1 197 ? 38.815 22.965 -70.789 1.00 89.50 197 LYS A O 1
ATOM 1684 N N . ARG A 1 198 ? 37.010 21.795 -70.162 1.00 88.75 198 ARG A N 1
ATOM 1685 C CA . ARG A 1 198 ? 36.961 20.975 -71.388 1.00 88.75 198 ARG A CA 1
ATOM 1686 C C . ARG A 1 198 ? 36.602 21.813 -72.614 1.00 88.75 198 ARG A C 1
ATOM 1688 O O . ARG A 1 198 ? 37.203 21.606 -73.662 1.00 88.75 198 ARG A O 1
ATOM 1695 N N . HIS A 1 199 ? 35.649 22.736 -72.489 1.00 84.75 199 HIS A N 1
ATOM 1696 C CA . HIS A 1 199 ? 35.294 23.653 -73.572 1.00 84.75 199 HIS A CA 1
ATOM 1697 C C . HIS A 1 199 ? 36.451 24.588 -73.931 1.00 84.75 199 HIS A C 1
ATOM 1699 O O . HIS A 1 199 ? 36.789 24.683 -75.106 1.00 84.75 199 HIS A O 1
ATOM 1705 N N . GLU A 1 200 ? 37.105 25.197 -72.941 1.00 90.12 200 GLU A N 1
ATOM 1706 C CA . GLU A 1 200 ? 38.277 26.062 -73.147 1.00 90.12 200 GLU A CA 1
ATOM 1707 C C . GLU A 1 200 ? 39.410 25.310 -73.864 1.00 90.12 200 GLU A C 1
ATOM 1709 O O . GLU A 1 200 ? 39.895 25.765 -74.898 1.00 90.12 200 GLU A O 1
ATOM 1714 N N . ALA A 1 201 ? 39.756 24.103 -73.401 1.00 89.75 201 ALA A N 1
ATOM 1715 C CA . ALA A 1 201 ? 40.774 23.270 -74.044 1.00 89.75 201 ALA A CA 1
ATOM 1716 C C . ALA A 1 201 ? 40.394 22.869 -75.483 1.00 89.75 201 ALA A C 1
ATOM 1718 O O . ALA A 1 201 ? 41.252 22.769 -76.360 1.00 89.75 201 ALA A O 1
ATOM 1719 N N . TYR A 1 202 ? 39.106 22.641 -75.752 1.00 88.81 202 TYR A N 1
ATOM 1720 C CA . TYR A 1 202 ? 38.626 22.352 -77.102 1.00 88.81 202 TYR A CA 1
ATOM 1721 C C . TYR A 1 202 ? 38.727 23.576 -78.026 1.00 88.81 202 TYR A C 1
ATOM 1723 O O . TYR A 1 202 ? 39.110 23.440 -79.188 1.00 88.81 202 TYR A O 1
ATOM 1731 N N . GLU A 1 203 ? 38.432 24.777 -77.524 1.00 89.88 203 GLU A N 1
ATOM 1732 C CA . GLU A 1 203 ? 38.631 26.022 -78.273 1.00 89.88 203 GLU A CA 1
ATOM 1733 C C . GLU A 1 203 ? 40.111 26.280 -78.579 1.00 89.88 203 GLU A C 1
ATOM 1735 O O . GLU A 1 203 ? 40.445 26.692 -79.692 1.00 89.88 203 GLU A O 1
ATOM 1740 N N . GLU A 1 204 ? 41.002 26.021 -77.621 1.00 88.00 204 GLU A N 1
ATOM 1741 C CA . GLU A 1 204 ? 42.454 26.093 -77.821 1.00 88.00 204 GLU A CA 1
ATOM 1742 C C . GLU A 1 204 ? 42.920 25.098 -78.885 1.00 88.00 204 GLU A C 1
ATOM 1744 O O . GLU A 1 204 ? 43.582 25.496 -79.843 1.00 88.00 204 GLU A O 1
ATOM 1749 N N . PHE A 1 205 ? 42.476 23.841 -78.804 1.00 90.62 205 PHE A N 1
ATOM 1750 C CA . PHE A 1 205 ? 42.761 22.826 -79.818 1.00 90.62 205 PHE A CA 1
ATOM 1751 C C . PHE A 1 205 ? 42.300 23.249 -81.221 1.00 90.62 205 PHE A C 1
ATOM 1753 O O . PHE A 1 205 ? 43.010 23.036 -82.204 1.00 90.62 205 PHE A O 1
ATOM 1760 N N . LEU A 1 206 ? 41.122 23.871 -81.348 1.00 90.94 206 LEU A N 1
ATOM 1761 C CA . LEU A 1 206 ? 40.647 24.378 -82.638 1.00 90.94 206 LEU A CA 1
ATOM 1762 C C . LEU A 1 206 ? 41.533 25.508 -83.178 1.00 90.94 206 LEU A C 1
ATOM 1764 O O . LEU A 1 206 ? 41.810 25.529 -84.378 1.00 90.94 206 LEU A O 1
ATOM 1768 N N . LYS A 1 207 ? 41.999 26.422 -82.317 1.00 90.38 207 LYS A N 1
ATOM 1769 C CA . LYS A 1 207 ? 42.948 27.479 -82.709 1.00 90.38 207 LYS A CA 1
ATOM 1770 C C . LYS A 1 207 ? 44.271 26.877 -83.175 1.00 90.38 207 LYS A C 1
ATOM 1772 O O . LYS A 1 207 ? 44.748 27.242 -84.246 1.00 90.38 207 LYS A O 1
ATOM 1777 N N . GLU A 1 208 ? 44.822 25.921 -82.429 1.00 88.75 208 GLU A N 1
ATOM 1778 C CA . GLU A 1 208 ? 46.044 25.210 -82.814 1.00 88.75 208 GLU A CA 1
ATOM 1779 C C . GLU A 1 208 ? 45.871 24.482 -84.146 1.00 88.75 208 GLU A C 1
ATOM 1781 O O . GLU A 1 208 ? 46.704 24.633 -85.035 1.00 88.75 208 GLU A O 1
ATOM 1786 N N . LYS A 1 209 ? 44.760 23.761 -84.336 1.00 92.19 209 LYS A N 1
ATOM 1787 C CA . LYS A 1 209 ? 44.458 23.077 -85.597 1.00 92.19 209 LYS A CA 1
ATOM 1788 C C . LYS A 1 209 ? 44.442 24.047 -86.778 1.00 92.19 209 LYS A C 1
ATOM 1790 O O . LYS A 1 209 ? 45.050 23.750 -87.801 1.00 92.19 209 LYS A O 1
ATOM 1795 N N . LEU A 1 210 ? 43.791 25.204 -86.635 1.00 90.19 210 LEU A N 1
ATOM 1796 C CA . LEU A 1 210 ? 43.787 26.236 -87.676 1.00 90.19 210 LEU A CA 1
ATOM 1797 C C . LEU A 1 210 ? 45.206 26.738 -87.982 1.00 90.19 210 LEU A C 1
ATOM 1799 O O . LEU A 1 210 ? 45.564 26.864 -89.150 1.00 90.19 210 LEU A O 1
ATOM 1803 N N . MET A 1 211 ? 46.036 26.960 -86.958 1.00 85.75 211 MET A N 1
ATOM 1804 C CA . MET A 1 211 ? 47.438 27.350 -87.148 1.00 85.75 211 MET A CA 1
ATOM 1805 C C . MET A 1 211 ? 48.255 26.256 -87.851 1.00 85.75 211 MET A C 1
ATOM 1807 O O . MET A 1 211 ? 49.048 26.559 -88.742 1.00 85.75 211 MET A O 1
ATOM 1811 N N . VAL A 1 212 ? 48.054 24.983 -87.496 1.00 85.81 212 VAL A N 1
ATOM 1812 C CA . VAL A 1 212 ? 48.700 23.853 -88.180 1.00 85.81 212 VAL A CA 1
ATOM 1813 C C . VAL A 1 212 ? 48.252 23.781 -89.639 1.00 85.81 212 VAL A C 1
ATOM 1815 O O . VAL A 1 212 ? 49.099 23.649 -90.521 1.00 85.81 212 VAL A O 1
ATOM 1818 N N . ASP A 1 213 ? 46.958 23.936 -89.920 1.00 88.94 213 ASP A N 1
ATOM 1819 C CA . ASP A 1 213 ? 46.429 23.955 -91.287 1.00 88.94 213 ASP A CA 1
ATOM 1820 C C . ASP A 1 213 ? 47.042 25.103 -92.114 1.00 88.94 213 ASP A C 1
ATOM 1822 O O . ASP A 1 213 ? 47.367 24.920 -93.290 1.00 88.94 213 ASP A O 1
ATOM 1826 N N . GLU A 1 214 ? 47.267 26.279 -91.517 1.00 87.31 214 GLU A N 1
ATOM 1827 C CA . GLU A 1 214 ? 47.982 27.388 -92.162 1.00 87.31 214 GLU A CA 1
ATOM 1828 C C . GLU A 1 214 ? 49.452 27.062 -92.455 1.00 87.31 214 GLU A C 1
ATOM 1830 O O . GLU A 1 214 ? 49.943 27.387 -93.540 1.00 87.31 214 GLU A O 1
ATOM 1835 N N . ILE A 1 215 ? 50.158 26.407 -91.528 1.00 85.12 215 ILE A N 1
ATOM 1836 C CA . ILE A 1 215 ? 51.545 25.960 -91.736 1.00 85.12 215 ILE A CA 1
ATOM 1837 C C . ILE A 1 215 ? 51.601 24.937 -92.871 1.00 85.12 215 ILE A C 1
ATOM 1839 O O . ILE A 1 215 ? 52.411 25.079 -93.785 1.00 85.12 215 ILE A O 1
ATOM 1843 N N . VAL A 1 216 ? 50.708 23.946 -92.866 1.00 87.62 216 VAL A N 1
ATOM 1844 C CA . VAL A 1 216 ? 50.624 22.932 -93.925 1.00 87.62 216 VAL A CA 1
ATOM 1845 C C . VAL A 1 216 ? 50.353 23.590 -95.280 1.00 87.62 216 VAL A C 1
ATOM 1847 O O . VAL A 1 216 ? 51.017 23.261 -96.261 1.00 87.62 216 VAL A O 1
ATOM 1850 N N . ARG A 1 217 ? 49.443 24.572 -95.351 1.00 90.06 217 ARG A N 1
ATOM 1851 C CA . ARG A 1 217 ? 49.205 25.352 -96.581 1.00 90.06 217 ARG A CA 1
ATOM 1852 C C . ARG A 1 217 ? 50.458 26.088 -97.059 1.00 90.06 217 ARG A C 1
ATOM 1854 O O . ARG A 1 217 ? 50.719 26.083 -98.261 1.00 90.06 217 ARG A O 1
ATOM 1861 N N . LYS A 1 218 ? 51.232 26.695 -96.151 1.00 87.94 218 LYS A N 1
ATOM 1862 C CA . LYS A 1 218 ? 52.507 27.354 -96.489 1.00 87.94 218 LYS A CA 1
ATOM 1863 C C . LYS A 1 218 ? 53.524 26.356 -97.039 1.00 87.94 218 LYS A C 1
ATOM 1865 O O . LYS A 1 218 ? 54.079 26.625 -98.096 1.00 87.94 218 LYS A O 1
ATOM 1870 N N . ILE A 1 219 ? 53.675 25.185 -96.415 1.00 83.38 219 ILE A N 1
ATOM 1871 C CA . ILE A 1 219 ? 54.565 24.115 -96.902 1.00 83.38 219 ILE A CA 1
ATOM 1872 C C . ILE A 1 219 ? 54.152 23.668 -98.308 1.00 83.38 219 ILE A C 1
ATOM 1874 O O . ILE A 1 219 ? 54.988 23.609 -99.201 1.00 83.38 219 ILE A O 1
ATOM 1878 N N . TYR A 1 220 ? 52.860 23.420 -98.551 1.00 85.12 220 TYR A N 1
ATOM 1879 C CA . TYR A 1 220 ? 52.390 23.046 -99.891 1.00 85.12 220 TYR A CA 1
ATOM 1880 C C . TYR A 1 220 ? 52.677 24.126 -100.940 1.00 85.12 220 TYR A C 1
ATOM 1882 O O . TYR A 1 220 ? 53.025 23.796 -102.075 1.00 85.12 220 TYR A O 1
ATOM 1890 N N . HIS A 1 221 ? 52.527 25.403 -100.582 1.00 87.25 221 HIS A N 1
ATOM 1891 C CA . HIS A 1 221 ? 52.851 26.511 -101.474 1.00 87.25 221 HIS A CA 1
ATOM 1892 C C . HIS A 1 221 ? 54.362 26.587 -101.740 1.00 87.25 221 HIS A C 1
ATOM 1894 O O . HIS A 1 221 ? 54.776 26.722 -102.889 1.00 87.25 221 HIS A O 1
ATOM 1900 N N . GLU A 1 222 ? 55.197 26.467 -100.708 1.00 84.31 222 GLU A N 1
ATOM 1901 C CA . GLU A 1 222 ? 56.659 26.443 -100.831 1.00 84.31 222 GLU A CA 1
ATOM 1902 C C . GLU A 1 222 ? 57.139 25.266 -101.694 1.00 84.31 222 GLU A C 1
ATOM 1904 O O . GLU A 1 222 ? 57.902 25.479 -102.637 1.00 84.31 222 GLU A O 1
ATOM 1909 N N . ASP A 1 223 ? 56.608 24.060 -101.476 1.00 84.25 223 ASP A N 1
ATOM 1910 C CA . ASP A 1 223 ? 56.893 22.868 -102.283 1.00 84.25 223 ASP A CA 1
ATOM 1911 C C . ASP A 1 223 ? 56.496 23.055 -103.756 1.00 84.25 223 ASP A C 1
ATOM 1913 O O . ASP A 1 223 ? 57.202 22.604 -104.664 1.00 84.25 223 ASP A O 1
ATOM 1917 N N . GLN A 1 224 ? 55.361 23.710 -104.031 1.00 83.69 224 GLN A N 1
ATOM 1918 C CA . GLN A 1 224 ? 54.955 24.023 -105.404 1.00 83.69 224 GLN A CA 1
ATOM 1919 C C . GLN A 1 224 ? 55.934 24.987 -106.078 1.00 83.69 224 GLN A C 1
ATOM 1921 O O . GLN A 1 224 ? 56.335 24.739 -107.219 1.00 83.69 224 GLN A O 1
ATOM 1926 N N . MET A 1 225 ? 56.355 26.042 -105.379 1.00 79.94 225 MET A N 1
ATOM 1927 C CA . MET A 1 225 ? 57.331 27.002 -105.903 1.00 79.94 225 MET A CA 1
ATOM 1928 C C . MET A 1 225 ? 58.696 26.340 -106.123 1.00 79.94 225 MET A C 1
ATOM 1930 O O . MET A 1 225 ? 59.330 26.550 -107.157 1.00 79.94 225 MET A O 1
ATOM 1934 N N . GLU A 1 226 ? 59.131 25.465 -105.215 1.00 82.19 226 GLU A N 1
ATOM 1935 C CA . GLU A 1 226 ? 60.383 24.724 -105.372 1.00 82.19 226 GLU A CA 1
ATOM 1936 C C . GLU A 1 226 ? 60.334 23.763 -106.575 1.00 82.19 226 GLU A C 1
ATOM 1938 O O . GLU A 1 226 ? 61.303 23.658 -107.334 1.00 82.19 226 GLU A O 1
ATOM 1943 N N . ARG A 1 227 ? 59.194 23.093 -106.811 1.00 81.94 227 ARG A N 1
ATOM 1944 C CA . ARG A 1 227 ? 58.979 22.262 -108.011 1.00 81.94 227 ARG A CA 1
ATOM 1945 C C . ARG A 1 227 ? 59.039 23.085 -109.296 1.00 81.94 227 ARG A C 1
ATOM 1947 O O . ARG A 1 227 ? 59.651 22.628 -110.262 1.00 81.94 227 ARG A O 1
ATOM 1954 N N . GLN A 1 228 ? 58.445 24.279 -109.316 1.00 79.50 228 GLN A N 1
ATOM 1955 C CA . GLN A 1 228 ? 58.514 25.182 -110.471 1.00 79.50 228 GLN A CA 1
ATOM 1956 C C . GLN A 1 228 ? 59.959 25.612 -110.754 1.00 79.50 228 GLN A C 1
ATOM 1958 O O . GLN A 1 228 ? 60.432 25.440 -111.877 1.00 79.50 228 GLN A O 1
ATOM 1963 N N . LEU A 1 229 ? 60.704 26.029 -109.727 1.00 81.38 229 LEU A N 1
ATOM 1964 C CA . LEU A 1 229 ? 62.122 26.384 -109.857 1.00 81.38 229 LEU A CA 1
ATOM 1965 C C . LEU A 1 229 ? 62.986 25.203 -110.333 1.00 81.38 229 LEU A C 1
ATOM 1967 O O . LEU A 1 229 ? 63.908 25.383 -111.130 1.00 81.38 229 LEU A O 1
ATOM 1971 N N . LYS A 1 230 ? 62.705 23.974 -109.875 1.00 80.81 230 LYS A N 1
ATOM 1972 C CA . LYS A 1 230 ? 63.385 22.760 -110.365 1.00 80.81 230 LYS A CA 1
ATOM 1973 C C . LYS A 1 230 ? 63.109 22.526 -111.854 1.00 80.81 230 LYS A C 1
ATOM 1975 O O . LYS A 1 230 ? 64.049 22.241 -112.593 1.00 80.81 230 LYS A O 1
ATOM 1980 N N . LEU A 1 231 ? 61.864 22.684 -112.309 1.00 82.31 231 LEU A N 1
ATOM 1981 C CA . LEU A 1 231 ? 61.510 22.566 -113.730 1.00 82.31 231 LEU A CA 1
ATOM 1982 C C . LEU A 1 231 ? 62.202 23.630 -114.591 1.00 82.31 231 LEU A C 1
ATOM 1984 O O . LEU A 1 231 ? 62.689 23.308 -115.673 1.00 82.31 231 LEU A O 1
ATOM 1988 N N . GLU A 1 232 ? 62.286 24.871 -114.115 1.00 81.94 232 GLU A N 1
ATOM 1989 C CA . GLU A 1 232 ? 63.006 25.948 -114.805 1.00 81.94 232 GLU A CA 1
ATOM 1990 C C . GLU A 1 232 ? 64.501 25.643 -114.937 1.00 81.94 232 GLU A C 1
ATOM 1992 O O . GLU A 1 232 ? 65.058 25.774 -116.028 1.00 81.94 232 GLU A O 1
ATOM 1997 N N . LYS A 1 233 ? 65.140 25.137 -113.872 1.00 81.38 233 LYS A N 1
ATOM 1998 C CA . LYS A 1 233 ? 66.541 24.686 -113.922 1.00 81.38 233 LYS A CA 1
ATOM 1999 C C . LYS A 1 233 ? 66.740 23.554 -114.929 1.00 81.38 233 LYS A C 1
ATOM 2001 O O . LYS A 1 233 ? 67.684 23.608 -115.713 1.00 81.38 233 LYS A O 1
ATOM 2006 N N . VAL A 1 234 ? 65.846 22.561 -114.956 1.00 80.94 234 VAL A N 1
ATOM 2007 C CA . VAL A 1 234 ? 65.905 21.467 -115.943 1.00 80.94 234 VAL A CA 1
ATOM 2008 C C . VAL A 1 234 ? 65.787 22.013 -117.367 1.00 80.94 234 VAL A C 1
ATOM 2010 O O . VAL A 1 234 ? 66.617 21.669 -118.206 1.00 80.94 234 VAL A O 1
ATOM 2013 N N . ARG A 1 235 ? 64.829 22.910 -117.640 1.00 81.38 235 ARG A N 1
ATOM 2014 C CA . ARG A 1 235 ? 64.675 23.545 -118.962 1.00 81.38 235 ARG A CA 1
ATOM 2015 C C . ARG A 1 235 ? 65.930 24.311 -119.386 1.00 81.38 235 ARG A C 1
ATOM 2017 O O . ARG A 1 235 ? 66.378 24.134 -120.514 1.00 81.38 235 ARG A O 1
ATOM 2024 N N . ALA A 1 236 ? 66.533 25.085 -118.483 1.00 79.31 236 ALA A N 1
ATOM 2025 C CA . ALA A 1 236 ? 67.784 25.793 -118.757 1.00 79.31 236 ALA A CA 1
ATOM 2026 C C . ALA A 1 236 ? 68.931 24.817 -119.084 1.00 79.31 236 ALA A C 1
ATOM 2028 O O . ALA A 1 236 ? 69.636 24.993 -120.074 1.00 79.31 236 ALA A O 1
ATOM 2029 N N . THR A 1 237 ? 69.081 23.726 -118.320 1.00 77.62 237 THR A N 1
ATOM 2030 C CA . THR A 1 237 ? 70.097 22.703 -118.634 1.00 77.62 237 THR A CA 1
ATOM 2031 C C . THR A 1 237 ? 69.835 21.982 -119.958 1.00 77.62 237 THR A C 1
ATOM 2033 O O . THR A 1 237 ? 70.786 21.665 -120.667 1.00 77.62 237 THR A O 1
ATOM 2036 N N . GLN A 1 238 ? 68.572 21.749 -120.329 1.00 78.50 238 GLN A N 1
ATOM 2037 C CA . GLN A 1 238 ? 68.211 21.139 -121.611 1.00 78.50 238 GLN A CA 1
ATOM 2038 C C . GLN A 1 238 ? 68.583 22.041 -122.791 1.00 78.50 238 GLN A C 1
ATOM 2040 O O . GLN A 1 238 ? 69.195 21.550 -123.736 1.00 78.50 238 GLN A O 1
ATOM 2045 N N . GLN A 1 239 ? 68.307 23.346 -122.701 1.00 79.94 239 GLN A N 1
ATOM 2046 C CA . GLN A 1 239 ? 68.703 24.323 -123.723 1.00 79.94 239 GLN A CA 1
ATOM 2047 C C . GLN A 1 239 ? 70.225 24.336 -123.924 1.00 79.94 239 GLN A C 1
ATOM 2049 O O . GLN A 1 239 ? 70.697 24.216 -125.051 1.00 79.94 239 GLN A O 1
ATOM 2054 N N . HIS A 1 240 ? 71.002 24.343 -122.837 1.00 78.75 240 HIS A N 1
ATOM 2055 C CA . HIS A 1 240 ? 72.464 24.259 -122.925 1.00 78.75 240 HIS A CA 1
ATOM 2056 C C . HIS A 1 240 ? 72.967 22.941 -123.543 1.00 78.75 240 HIS A C 1
ATOM 2058 O O . HIS A 1 240 ? 73.957 22.935 -124.275 1.00 78.75 240 HIS A O 1
ATOM 2064 N N . ILE A 1 241 ? 72.297 21.810 -123.284 1.00 79.31 241 ILE A N 1
ATOM 2065 C CA . ILE A 1 241 ? 72.635 20.519 -123.909 1.00 79.31 241 ILE A CA 1
ATOM 2066 C C . ILE A 1 241 ? 72.334 20.539 -125.413 1.00 79.31 241 ILE A C 1
ATOM 2068 O O . ILE A 1 241 ? 73.102 19.978 -126.197 1.00 79.31 241 ILE A O 1
ATOM 2072 N N . GLU A 1 242 ? 71.223 21.145 -125.828 1.00 82.06 242 GLU A N 1
ATOM 2073 C CA . GLU A 1 242 ? 70.852 21.276 -127.240 1.00 82.06 242 GLU A CA 1
ATOM 2074 C C . GLU A 1 242 ? 71.846 22.158 -128.001 1.00 82.06 242 GLU A C 1
ATOM 2076 O O . GLU A 1 242 ? 72.351 21.738 -129.043 1.00 82.06 242 GLU A O 1
ATOM 2081 N N . GLU A 1 243 ? 72.218 23.309 -127.439 1.00 81.00 243 GLU A N 1
ATOM 2082 C CA . GLU A 1 243 ? 73.267 24.185 -127.977 1.00 81.00 243 GLU A CA 1
ATOM 2083 C C . GLU A 1 243 ? 74.601 23.435 -128.139 1.00 81.00 243 GLU A C 1
ATOM 2085 O O . GLU A 1 243 ? 75.229 23.491 -129.199 1.00 81.00 243 GLU A O 1
ATOM 2090 N N . PHE A 1 244 ? 75.004 22.651 -127.132 1.00 78.06 244 PHE A N 1
ATOM 2091 C CA . PHE A 1 244 ? 76.225 21.843 -127.194 1.00 78.06 244 PHE A CA 1
ATOM 2092 C C . PHE A 1 244 ? 76.155 20.741 -128.266 1.00 78.06 244 PHE A C 1
ATOM 2094 O O . PHE A 1 244 ? 77.136 20.484 -128.966 1.00 78.06 244 PHE A O 1
ATOM 2101 N N . LYS A 1 245 ? 74.995 20.092 -128.443 1.00 75.25 245 LYS A N 1
ATOM 2102 C CA . LYS A 1 245 ? 74.791 19.085 -129.500 1.00 75.25 245 LYS A CA 1
ATOM 2103 C C . LYS A 1 245 ? 74.884 19.690 -130.899 1.00 75.25 245 LYS A C 1
ATOM 2105 O O . LYS A 1 245 ? 75.459 19.043 -131.773 1.00 75.25 245 LYS A O 1
ATOM 2110 N N . MET A 1 246 ? 74.354 20.897 -131.104 1.00 77.50 246 MET A N 1
ATOM 2111 C CA . MET A 1 246 ? 74.459 21.613 -132.381 1.00 77.50 246 MET A CA 1
ATOM 2112 C C . MET A 1 246 ? 75.922 21.923 -132.715 1.00 77.50 246 MET A C 1
ATOM 2114 O O . MET A 1 246 ? 76.392 21.551 -133.788 1.00 77.50 246 MET A O 1
ATOM 2118 N N . GLN A 1 247 ? 76.679 22.458 -131.752 1.00 72.50 247 GLN A N 1
ATOM 2119 C CA . GLN A 1 247 ? 78.118 22.711 -131.911 1.00 72.50 247 GLN A CA 1
ATOM 2120 C C . GLN A 1 247 ? 78.912 21.423 -132.188 1.00 72.50 247 GLN A C 1
ATOM 2122 O O . GLN A 1 247 ? 79.825 21.401 -133.014 1.00 72.50 247 GLN A O 1
ATOM 2127 N N . GLN A 1 248 ? 78.554 20.311 -131.535 1.00 67.62 248 GLN A N 1
ATOM 2128 C CA . GLN A 1 248 ? 79.198 19.022 -131.780 1.00 67.62 248 GLN A CA 1
ATOM 2129 C C . GLN A 1 248 ? 78.861 18.453 -133.169 1.00 67.62 248 GLN A C 1
ATOM 2131 O O . GLN A 1 248 ? 79.709 17.804 -133.781 1.00 67.62 248 GLN A O 1
ATOM 2136 N N . ALA A 1 249 ? 77.642 18.663 -133.671 1.00 75.31 249 ALA A N 1
ATOM 2137 C CA . ALA A 1 249 ? 77.239 18.234 -135.008 1.00 75.31 249 ALA A CA 1
ATOM 2138 C C . ALA A 1 249 ? 77.977 19.021 -136.102 1.00 75.31 249 ALA A C 1
ATOM 2140 O O . ALA A 1 249 ? 78.474 18.414 -137.049 1.00 75.31 249 ALA A O 1
ATOM 2141 N N . GLU A 1 250 ? 78.127 20.335 -135.927 1.00 74.12 250 GLU A N 1
ATOM 2142 C CA . GLU A 1 250 ? 78.934 21.190 -136.807 1.00 74.12 250 GLU A CA 1
ATOM 2143 C C . GLU A 1 250 ? 80.401 20.743 -136.824 1.00 74.12 250 GLU A C 1
ATOM 2145 O O . GLU A 1 250 ? 80.987 20.573 -137.893 1.00 74.12 250 GLU A O 1
ATOM 2150 N N . TRP A 1 251 ? 80.977 20.438 -135.654 1.00 69.94 251 TRP A N 1
ATOM 2151 C CA . TRP A 1 251 ? 82.333 19.891 -135.565 1.00 69.94 251 TRP A CA 1
ATOM 2152 C C . TRP A 1 251 ? 82.476 18.547 -136.297 1.00 69.94 251 TRP A C 1
ATOM 2154 O O . TRP A 1 251 ? 83.421 18.356 -137.059 1.00 69.94 251 TRP A O 1
ATOM 2164 N N . ARG A 1 252 ? 81.516 17.623 -136.130 1.00 68.62 252 ARG A N 1
ATOM 2165 C CA . ARG A 1 252 ? 81.530 16.328 -136.838 1.00 68.62 252 ARG A CA 1
ATOM 2166 C C . ARG A 1 252 ? 81.413 16.483 -138.353 1.00 68.62 252 ARG A C 1
ATOM 2168 O O . ARG A 1 252 ? 82.055 15.725 -139.071 1.00 68.62 252 ARG A O 1
ATOM 2175 N N . HIS A 1 253 ? 80.608 17.429 -138.837 1.00 72.12 253 HIS A N 1
ATOM 2176 C CA . HIS A 1 253 ? 80.477 17.695 -140.271 1.00 72.12 253 HIS A CA 1
ATOM 2177 C C . HIS A 1 253 ? 81.806 18.183 -140.863 1.00 72.12 253 HIS A C 1
ATOM 2179 O O . HIS A 1 253 ? 82.261 17.659 -141.877 1.00 72.12 253 HIS A O 1
ATOM 2185 N N . MET A 1 254 ? 82.474 19.119 -140.180 1.00 64.94 254 MET A N 1
ATOM 2186 C CA . MET A 1 254 ? 83.794 19.620 -140.584 1.00 64.94 254 MET A CA 1
ATOM 2187 C C . MET A 1 254 ? 84.867 18.521 -140.588 1.00 64.94 254 MET A C 1
ATOM 2189 O O . MET A 1 254 ? 85.749 18.516 -141.446 1.00 64.94 254 MET A O 1
ATOM 2193 N N . GLU A 1 255 ? 84.799 17.576 -139.648 1.00 69.31 255 GLU A N 1
ATOM 2194 C CA . GLU A 1 255 ? 85.750 16.464 -139.577 1.00 69.31 255 GLU A CA 1
ATOM 2195 C C . GLU A 1 255 ? 85.475 15.396 -140.653 1.00 69.31 255 GLU A C 1
ATOM 2197 O O . GLU A 1 255 ? 86.409 14.867 -141.252 1.00 69.31 255 GLU A O 1
ATOM 2202 N N . LEU A 1 256 ? 84.205 15.117 -140.973 1.00 71.00 256 LEU A N 1
ATOM 2203 C CA . LEU A 1 256 ? 83.824 14.201 -142.056 1.00 71.00 256 LEU A CA 1
ATOM 2204 C C . LEU A 1 256 ? 84.308 14.690 -143.425 1.00 71.00 256 LEU A C 1
ATOM 2206 O O . LEU A 1 256 ? 84.853 13.895 -144.187 1.00 71.00 256 LEU A O 1
ATOM 2210 N N . GLU A 1 257 ? 84.201 15.988 -143.716 1.00 70.81 257 GLU A N 1
ATOM 2211 C CA . GLU A 1 257 ? 84.731 16.558 -144.963 1.00 70.81 257 GLU A CA 1
ATOM 2212 C C . GLU A 1 257 ? 86.256 16.388 -145.082 1.00 70.81 257 GLU A C 1
ATOM 2214 O O . GLU A 1 257 ? 86.774 16.098 -146.165 1.00 70.81 257 GLU A O 1
ATOM 2219 N N . ARG A 1 258 ? 86.990 16.497 -143.963 1.00 61.25 258 ARG A N 1
ATOM 2220 C CA . ARG A 1 258 ? 88.438 16.220 -143.918 1.00 61.25 258 ARG A CA 1
ATOM 2221 C C . ARG A 1 258 ? 88.737 14.740 -144.163 1.00 61.25 258 ARG A C 1
ATOM 2223 O O . ARG A 1 258 ? 89.602 14.421 -144.980 1.00 61.25 258 ARG A O 1
ATOM 2230 N N . MET A 1 259 ? 87.988 13.845 -143.518 1.00 63.47 259 MET A N 1
ATOM 2231 C CA . MET A 1 259 ? 88.145 12.393 -143.661 1.00 63.47 259 MET A CA 1
ATOM 2232 C C . MET A 1 259 ? 87.795 11.901 -145.074 1.00 63.47 259 MET A C 1
ATOM 2234 O O . MET A 1 259 ? 88.458 11.009 -145.601 1.00 63.47 259 MET A O 1
ATOM 2238 N N . GLU A 1 260 ? 86.789 12.474 -145.737 1.00 72.00 260 GLU A N 1
ATOM 2239 C CA . GLU A 1 260 ? 86.447 12.127 -147.123 1.00 72.00 260 GLU A CA 1
ATOM 2240 C C . GLU A 1 260 ? 87.547 12.517 -148.119 1.00 72.00 260 GLU A C 1
ATOM 2242 O O . GLU A 1 260 ? 87.784 11.796 -149.096 1.00 72.00 260 GLU A O 1
ATOM 2247 N N . ALA A 1 261 ? 88.257 13.621 -147.868 1.00 71.50 261 ALA A N 1
ATOM 2248 C CA . ALA A 1 261 ? 89.399 14.027 -148.679 1.00 71.50 261 ALA A CA 1
ATOM 2249 C C . ALA A 1 261 ? 90.594 13.062 -148.533 1.00 71.50 261 ALA A C 1
ATOM 2251 O O . ALA A 1 261 ? 91.248 12.747 -149.531 1.00 71.50 261 ALA A O 1
ATOM 2252 N N . GLU A 1 262 ? 90.856 12.542 -147.328 1.00 68.69 262 GLU A N 1
ATOM 2253 C CA . GLU A 1 262 ? 91.896 11.527 -147.094 1.00 68.69 262 GLU A CA 1
ATOM 2254 C C . GLU A 1 262 ? 91.496 10.139 -147.617 1.00 68.69 262 GLU A C 1
ATOM 2256 O O . GLU A 1 262 ? 92.298 9.467 -148.267 1.00 68.69 262 GLU A O 1
ATOM 2261 N N . ASN A 1 263 ? 90.236 9.731 -147.453 1.00 69.12 263 ASN A N 1
ATOM 2262 C CA . ASN A 1 263 ? 89.743 8.436 -147.929 1.00 69.12 263 ASN A CA 1
ATOM 2263 C C . ASN A 1 263 ? 89.762 8.297 -149.458 1.00 69.12 263 ASN A C 1
ATOM 2265 O O . ASN A 1 263 ? 89.953 7.191 -149.969 1.00 69.12 263 ASN A O 1
ATOM 2269 N N . LYS A 1 264 ? 89.616 9.396 -150.210 1.00 74.06 264 LYS A N 1
ATOM 2270 C CA . LYS A 1 264 ? 89.823 9.376 -151.670 1.00 74.06 264 LYS A CA 1
ATOM 2271 C C . LYS A 1 264 ? 91.264 8.993 -152.029 1.00 74.06 264 LYS A C 1
ATOM 2273 O O . LYS A 1 264 ? 91.456 8.178 -152.923 1.00 74.06 264 LYS A O 1
ATOM 2278 N N . ARG A 1 265 ? 92.254 9.472 -151.265 1.00 60.69 265 ARG A N 1
ATOM 2279 C CA . ARG A 1 265 ? 93.673 9.114 -151.447 1.00 60.69 265 ARG A CA 1
ATOM 2280 C C . ARG A 1 265 ? 93.966 7.662 -151.046 1.00 60.69 265 ARG A C 1
ATOM 2282 O O . ARG A 1 265 ? 94.793 7.009 -151.671 1.00 60.69 265 ARG A O 1
ATOM 2289 N N . ILE A 1 266 ? 93.267 7.133 -150.038 1.00 63.59 266 ILE A N 1
ATOM 2290 C CA . ILE A 1 266 ? 93.439 5.745 -149.568 1.00 63.59 266 ILE A CA 1
ATOM 2291 C C . ILE A 1 266 ? 92.817 4.723 -150.533 1.00 63.59 266 ILE A C 1
ATOM 2293 O O . ILE A 1 266 ? 93.415 3.676 -150.770 1.00 63.59 266 ILE A O 1
ATOM 2297 N N . LYS A 1 267 ? 91.657 5.009 -151.142 1.00 66.94 267 LYS A N 1
ATOM 2298 C CA . LYS A 1 267 ? 91.033 4.102 -152.131 1.00 66.94 267 LYS A CA 1
ATOM 2299 C C . LYS A 1 267 ? 91.908 3.871 -153.363 1.00 66.94 267 LYS A C 1
ATOM 2301 O O . LYS A 1 267 ? 91.977 2.749 -153.863 1.00 66.94 267 LYS A O 1
ATOM 2306 N N . GLU A 1 268 ? 92.608 4.905 -153.816 1.00 54.94 268 GLU A N 1
ATOM 2307 C CA . GLU A 1 268 ? 93.574 4.792 -154.913 1.00 54.94 268 GLU A CA 1
ATOM 2308 C C . GLU A 1 268 ? 94.727 3.832 -154.552 1.00 54.94 268 GLU A C 1
ATOM 2310 O O . GLU A 1 268 ? 95.168 3.061 -155.402 1.00 54.94 268 GLU A O 1
ATOM 2315 N N . PHE A 1 269 ? 95.136 3.783 -153.277 1.00 60.91 269 PHE A N 1
ATOM 2316 C CA . PHE A 1 269 ? 96.185 2.890 -152.768 1.00 60.91 269 PHE A CA 1
ATOM 2317 C C . PHE A 1 269 ? 95.692 1.452 -152.481 1.00 60.91 269 PHE A C 1
ATOM 2319 O O . PHE A 1 269 ? 96.390 0.488 -152.788 1.00 60.91 269 PHE A O 1
ATOM 2326 N N . ALA A 1 270 ? 94.476 1.277 -151.947 1.00 60.56 270 ALA A N 1
ATOM 2327 C CA . ALA A 1 270 ? 93.911 -0.034 -151.588 1.00 60.56 270 ALA A CA 1
ATOM 2328 C C . ALA A 1 270 ? 93.598 -0.922 -152.808 1.00 60.56 270 ALA A C 1
ATOM 2330 O O . ALA A 1 270 ? 93.841 -2.129 -152.769 1.00 60.56 270 ALA A O 1
ATOM 2331 N N . SER A 1 271 ? 93.167 -0.325 -153.926 1.00 61.22 271 SER A N 1
ATOM 2332 C CA . SER A 1 271 ? 92.951 -1.060 -155.186 1.00 61.22 271 SER A CA 1
ATOM 2333 C C . SER A 1 271 ? 94.211 -1.781 -155.696 1.00 61.22 271 SER A C 1
ATOM 2335 O O . SER A 1 271 ? 94.114 -2.776 -156.410 1.00 61.22 271 SER A O 1
ATOM 2337 N N . GLN A 1 272 ? 95.401 -1.324 -155.290 1.00 53.12 272 GLN A N 1
ATOM 2338 C CA . GLN A 1 272 ? 96.682 -1.919 -155.668 1.00 53.12 272 GLN A CA 1
ATOM 2339 C C . GLN A 1 272 ? 97.098 -3.094 -154.750 1.00 53.12 272 GLN A C 1
ATOM 2341 O O . GLN A 1 272 ? 97.952 -3.886 -155.149 1.00 53.12 272 GLN A O 1
ATOM 2346 N N . GLN A 1 273 ? 96.497 -3.250 -153.556 1.00 55.88 273 GLN A N 1
ATOM 2347 C CA . GLN A 1 273 ? 96.801 -4.321 -152.584 1.00 55.88 273 GLN A CA 1
ATOM 2348 C C . GLN A 1 273 ? 95.848 -5.528 -152.648 1.00 55.88 273 GLN A C 1
ATOM 2350 O O . GLN A 1 273 ? 96.309 -6.657 -152.478 1.00 55.88 273 GLN A O 1
ATOM 2355 N N . GLU A 1 274 ? 94.555 -5.343 -152.940 1.00 57.38 274 GLU A N 1
ATOM 2356 C CA . GLU A 1 274 ? 93.579 -6.454 -152.976 1.00 57.38 274 GLU A CA 1
ATOM 2357 C C . GLU A 1 274 ? 93.901 -7.516 -154.045 1.00 57.38 274 GLU A C 1
ATOM 2359 O O . GLU A 1 274 ? 93.636 -8.698 -153.842 1.00 57.38 274 GLU A O 1
ATOM 2364 N N . HIS A 1 275 ? 94.606 -7.154 -155.122 1.00 51.62 275 HIS A N 1
ATOM 2365 C CA . HIS A 1 275 ? 95.131 -8.128 -156.090 1.00 51.62 275 HIS A CA 1
ATOM 2366 C C . HIS A 1 275 ? 96.161 -9.125 -155.504 1.00 51.62 275 HIS A C 1
ATOM 2368 O O . HIS A 1 275 ? 96.472 -10.117 -156.161 1.00 51.62 275 HIS A O 1
ATOM 2374 N N . GLN A 1 276 ? 96.703 -8.905 -154.296 1.00 46.06 276 GLN A N 1
ATOM 2375 C CA . GLN A 1 276 ? 97.727 -9.771 -153.689 1.00 46.06 276 GLN A CA 1
ATOM 2376 C C . GLN A 1 276 ? 97.207 -10.718 -152.579 1.00 46.06 276 GLN A C 1
ATOM 2378 O O . GLN A 1 276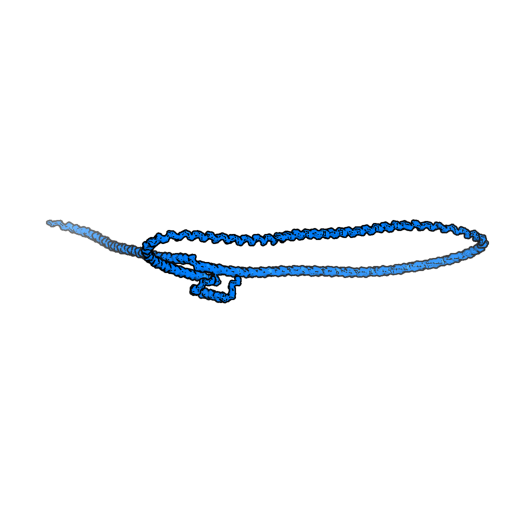 ? 97.849 -11.742 -152.328 1.00 46.06 276 GLN A O 1
ATOM 2383 N N . GLU A 1 277 ? 96.074 -10.441 -151.912 1.00 55.34 277 GLU A N 1
ATOM 2384 C CA . GLU A 1 277 ? 95.624 -11.205 -150.722 1.00 55.34 277 GLU A CA 1
ATOM 2385 C C . GLU A 1 277 ? 94.632 -12.352 -150.984 1.00 55.34 277 GLU A C 1
ATOM 2387 O O . GLU A 1 277 ? 94.653 -13.344 -150.247 1.00 55.34 277 GLU A O 1
ATOM 2392 N N . GLU A 1 278 ? 93.833 -12.311 -152.056 1.00 58.84 278 GLU A N 1
ATOM 2393 C CA . GLU A 1 278 ? 92.852 -13.371 -152.375 1.00 58.84 278 GLU A CA 1
ATOM 2394 C C . GLU A 1 278 ? 93.479 -14.776 -152.516 1.00 58.84 278 GLU A C 1
ATOM 2396 O O . GLU A 1 278 ? 92.811 -15.798 -152.371 1.00 58.84 278 GLU A O 1
ATOM 2401 N N . SER A 1 279 ? 94.797 -14.861 -152.692 1.00 44.84 279 SER A N 1
ATOM 2402 C CA . SER A 1 279 ? 95.531 -16.121 -152.834 1.00 44.84 279 SER A CA 1
ATOM 2403 C C . SER A 1 279 ? 95.771 -16.916 -151.524 1.00 44.84 279 SER A C 1
ATOM 2405 O O . SER A 1 279 ? 96.302 -18.024 -151.602 1.00 44.84 279 SER A O 1
ATOM 2407 N N . LYS A 1 280 ? 95.421 -16.422 -150.314 1.00 54.41 280 LYS A N 1
ATOM 2408 C CA . LYS A 1 280 ? 95.841 -17.050 -149.022 1.00 54.41 280 LYS A CA 1
ATOM 2409 C C . LYS A 1 280 ? 94.758 -17.714 -148.135 1.00 54.41 280 LYS A C 1
ATOM 2411 O O . LYS A 1 280 ? 95.094 -18.642 -147.402 1.00 54.41 280 LYS A O 1
ATOM 2416 N N . MET A 1 281 ? 93.484 -17.312 -148.161 1.00 47.06 281 MET A N 1
ATOM 2417 C CA . MET A 1 281 ? 92.513 -17.594 -147.069 1.00 47.06 281 MET A CA 1
ATOM 2418 C C . MET A 1 281 ? 91.853 -18.994 -146.998 1.00 47.06 281 MET A C 1
ATOM 2420 O O . MET A 1 281 ? 91.069 -19.262 -146.090 1.00 47.06 281 MET A O 1
ATOM 2424 N N . ALA A 1 282 ? 92.161 -19.942 -147.877 1.00 54.50 282 ALA A N 1
ATOM 2425 C CA . ALA A 1 282 ? 91.383 -21.186 -147.983 1.00 54.50 282 ALA A CA 1
ATOM 2426 C C . ALA A 1 282 ? 91.700 -22.322 -146.961 1.00 54.50 282 ALA A C 1
ATOM 2428 O O . ALA A 1 282 ? 91.139 -23.402 -147.099 1.00 54.50 282 ALA A O 1
ATOM 2429 N N . LYS A 1 283 ? 92.577 -22.153 -145.949 1.00 47.97 283 LYS A N 1
ATOM 2430 C CA . LYS A 1 283 ? 93.220 -23.299 -145.236 1.00 47.97 283 LYS A CA 1
ATOM 2431 C C . LYS A 1 283 ? 92.926 -23.544 -143.725 1.00 47.97 283 LYS A C 1
ATOM 2433 O O . LYS A 1 283 ? 93.496 -24.485 -143.190 1.00 47.97 283 LYS A O 1
ATOM 2438 N N . LEU A 1 284 ? 92.100 -22.771 -142.995 1.00 51.81 284 LEU A N 1
ATOM 2439 C CA . LEU A 1 284 ? 92.148 -22.735 -141.499 1.00 51.81 284 LEU A CA 1
ATOM 2440 C C . LEU A 1 284 ? 90.990 -23.351 -140.652 1.00 51.81 284 LEU A C 1
ATOM 2442 O O . LEU A 1 284 ? 91.137 -23.414 -139.437 1.00 51.81 284 LEU A O 1
ATOM 2446 N N . LYS A 1 285 ? 89.854 -23.806 -141.197 1.00 48.69 285 LYS A N 1
ATOM 2447 C CA . LYS A 1 285 ? 88.591 -23.985 -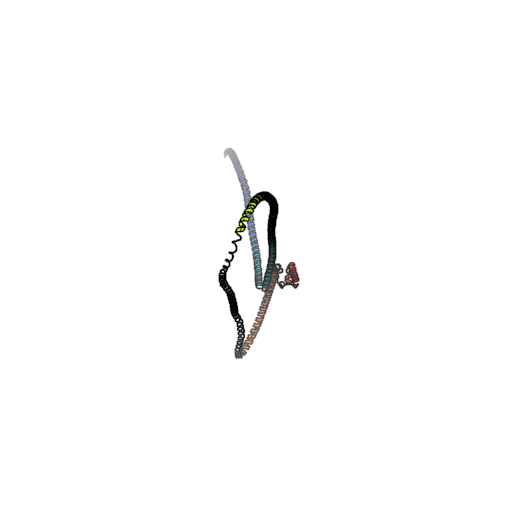140.421 1.00 48.69 285 LYS A CA 1
ATOM 2448 C C . LYS A 1 285 ? 88.358 -25.292 -139.603 1.00 48.69 285 LYS A C 1
ATOM 2450 O O . LYS A 1 285 ? 87.314 -25.402 -138.982 1.00 48.69 285 LYS A O 1
ATOM 2455 N N . GLU A 1 286 ? 89.262 -26.271 -139.523 1.00 40.56 286 GLU A N 1
ATOM 2456 C CA . GLU A 1 286 ? 88.936 -27.651 -139.052 1.00 40.56 286 GLU A CA 1
ATOM 2457 C C . GLU A 1 286 ? 89.187 -28.020 -137.548 1.00 40.56 286 GLU A C 1
ATOM 2459 O O . GLU A 1 286 ? 89.226 -29.203 -137.228 1.00 40.56 286 GLU A O 1
ATOM 2464 N N . ARG A 1 287 ? 89.385 -27.100 -136.579 1.00 36.19 287 ARG A N 1
ATOM 2465 C CA . ARG A 1 287 ? 89.994 -27.444 -135.250 1.00 36.19 287 ARG A CA 1
ATOM 2466 C C . ARG A 1 287 ? 89.152 -27.415 -133.934 1.00 36.19 287 ARG A C 1
ATOM 2468 O O . ARG A 1 287 ? 89.737 -27.738 -132.903 1.00 36.19 287 ARG A O 1
ATOM 2475 N N . GLU A 1 288 ? 87.858 -27.072 -133.867 1.00 44.47 288 GLU A N 1
ATOM 2476 C CA . GLU A 1 288 ? 87.234 -26.578 -132.596 1.00 44.47 288 GLU A CA 1
ATOM 2477 C C . GLU A 1 288 ? 86.343 -27.513 -131.695 1.00 44.47 288 GLU A C 1
ATOM 2479 O O . GLU A 1 288 ? 86.017 -27.108 -130.584 1.00 44.47 288 GLU A O 1
ATOM 2484 N N . GLU A 1 289 ? 85.983 -28.765 -132.017 1.00 44.28 289 GLU A N 1
ATOM 2485 C CA . GLU A 1 289 ? 84.774 -29.441 -131.438 1.00 44.28 289 GLU A CA 1
ATOM 2486 C C . GLU A 1 289 ? 84.852 -30.308 -130.116 1.00 44.28 289 GLU A C 1
ATOM 2488 O O . GLU A 1 289 ? 83.904 -31.027 -129.822 1.00 44.28 289 GLU A O 1
ATOM 2493 N N . ALA A 1 290 ? 85.880 -30.295 -129.239 1.00 39.19 290 ALA A N 1
ATOM 2494 C CA . ALA A 1 290 ? 86.117 -31.403 -128.254 1.00 39.19 290 ALA A CA 1
ATOM 2495 C C . ALA A 1 290 ? 85.922 -31.217 -126.696 1.00 39.19 290 ALA A C 1
ATOM 2497 O O . ALA A 1 290 ? 86.508 -32.001 -125.950 1.00 39.19 290 ALA A O 1
ATOM 2498 N N . LYS A 1 291 ? 85.169 -30.252 -126.114 1.00 43.53 291 LYS A N 1
ATOM 2499 C CA . LYS A 1 291 ? 85.319 -29.867 -124.661 1.00 43.53 291 LYS A CA 1
ATOM 2500 C C . LYS A 1 291 ? 84.193 -30.103 -123.590 1.00 43.53 291 LYS A C 1
ATOM 2502 O O . LYS A 1 291 ? 84.455 -29.793 -122.433 1.00 43.53 291 LYS A O 1
ATOM 2507 N N . GLU A 1 292 ? 82.995 -30.659 -123.825 1.00 48.69 292 GLU A N 1
ATOM 2508 C CA . GLU A 1 292 ? 81.810 -30.403 -122.933 1.00 48.69 292 GLU A CA 1
ATOM 2509 C C . GLU A 1 292 ? 81.373 -31.408 -121.797 1.00 48.69 292 GLU A C 1
ATOM 2511 O O . GLU A 1 292 ? 80.389 -31.143 -121.112 1.00 48.69 292 GLU A O 1
ATOM 2516 N N . HIS A 1 293 ? 82.039 -32.532 -121.473 1.00 36.44 293 HIS A N 1
ATOM 2517 C CA . HIS A 1 293 ? 81.397 -33.653 -120.712 1.00 36.44 293 HIS A CA 1
ATOM 2518 C C . HIS A 1 293 ? 81.466 -33.712 -119.140 1.00 36.44 293 HIS A C 1
ATOM 2520 O O . HIS A 1 293 ? 80.907 -34.644 -118.559 1.00 36.44 293 HIS A O 1
ATOM 2526 N N . LEU A 1 294 ? 82.109 -32.787 -118.400 1.00 43.19 294 LEU A N 1
ATOM 2527 C CA . LEU A 1 294 ? 82.555 -33.013 -116.990 1.00 43.19 294 LEU A CA 1
ATOM 2528 C C . LEU A 1 294 ? 81.580 -32.629 -115.828 1.00 43.19 294 LEU A C 1
ATOM 2530 O O . LEU A 1 294 ? 81.839 -32.965 -114.676 1.00 43.19 294 LEU A O 1
ATOM 2534 N N . HIS A 1 295 ? 80.462 -31.930 -116.053 1.00 43.31 295 HIS A N 1
ATOM 2535 C CA . HIS A 1 295 ? 79.778 -31.159 -114.983 1.00 43.31 295 HIS A CA 1
ATOM 2536 C C . HIS A 1 295 ? 78.674 -31.846 -114.114 1.00 43.31 295 HIS A C 1
ATOM 2538 O O . HIS A 1 295 ? 78.107 -31.177 -113.256 1.00 43.31 295 HIS A O 1
ATOM 2544 N N . LYS A 1 296 ? 78.339 -33.143 -114.250 1.00 47.44 296 LYS A N 1
ATOM 2545 C CA . LYS A 1 296 ? 77.058 -33.721 -113.730 1.00 47.44 296 LYS A CA 1
ATOM 2546 C C . LYS A 1 296 ? 77.009 -34.436 -112.344 1.00 47.44 296 LYS A C 1
ATOM 2548 O O . LYS A 1 296 ? 75.915 -34.792 -111.938 1.00 47.44 296 LYS A O 1
ATOM 2553 N N . ILE A 1 297 ? 78.096 -34.661 -111.589 1.00 47.81 297 ILE A N 1
ATOM 2554 C CA . ILE A 1 297 ? 78.115 -35.641 -110.450 1.00 47.81 297 ILE A CA 1
ATOM 2555 C C . ILE A 1 297 ? 77.873 -35.056 -109.023 1.00 47.81 297 ILE A C 1
ATOM 2557 O O . ILE A 1 297 ? 77.679 -35.800 -108.067 1.00 47.81 297 ILE A O 1
ATOM 2561 N N . LEU A 1 298 ? 77.856 -33.736 -108.815 1.00 45.12 298 LEU A N 1
ATOM 2562 C CA . LEU A 1 298 ? 77.932 -33.139 -107.459 1.00 45.12 298 LEU A CA 1
ATOM 2563 C C . LEU A 1 298 ? 76.603 -32.983 -106.675 1.00 45.12 298 LEU A C 1
ATOM 2565 O O . LEU A 1 298 ? 76.645 -32.573 -105.516 1.00 45.12 298 LEU A O 1
ATOM 2569 N N . SER A 1 299 ? 75.438 -33.297 -107.243 1.00 46.62 299 SER A N 1
ATOM 2570 C CA . SER A 1 299 ? 74.130 -32.869 -106.704 1.00 46.62 299 SER A CA 1
ATOM 2571 C C . SER A 1 299 ? 73.419 -33.803 -105.697 1.00 46.62 299 SER A C 1
ATOM 2573 O O . SER A 1 299 ? 72.552 -33.325 -104.979 1.00 46.62 299 SER A O 1
ATOM 2575 N N . GLU A 1 300 ? 73.769 -35.088 -105.558 1.00 54.88 300 GLU A N 1
ATOM 2576 C CA . GLU A 1 300 ? 72.926 -36.084 -104.840 1.00 54.88 300 GLU A CA 1
ATOM 2577 C C . GLU A 1 300 ? 73.165 -36.238 -103.311 1.00 54.88 300 GLU A C 1
ATOM 2579 O O . GLU A 1 300 ? 72.387 -36.893 -102.628 1.00 54.88 300 GLU A O 1
ATOM 2584 N N . LYS A 1 301 ? 74.198 -35.632 -102.703 1.00 48.16 301 LYS A N 1
ATOM 2585 C CA . LYS A 1 301 ? 74.592 -35.912 -101.292 1.00 48.16 301 LYS A CA 1
ATOM 2586 C C . LYS A 1 301 ? 73.901 -35.081 -100.187 1.00 48.16 301 LYS A C 1
ATOM 2588 O O . LYS A 1 301 ? 74.244 -35.241 -99.016 1.00 48.16 301 LYS A O 1
ATOM 2593 N N . MET A 1 302 ? 72.980 -34.170 -100.509 1.00 49.06 302 MET A N 1
ATOM 2594 C CA . MET A 1 302 ? 72.464 -33.175 -99.541 1.00 49.06 302 MET A CA 1
ATOM 2595 C C . MET A 1 302 ? 71.103 -33.514 -98.888 1.00 49.06 302 MET A C 1
ATOM 2597 O O . MET A 1 302 ? 70.771 -32.889 -97.881 1.00 49.06 302 MET A O 1
ATOM 2601 N N . GLU A 1 303 ? 70.331 -34.493 -99.376 1.00 54.22 303 GLU A N 1
ATOM 2602 C CA . GLU A 1 303 ? 68.935 -34.722 -98.933 1.00 54.22 303 GLU A CA 1
ATOM 2603 C C . GLU A 1 303 ? 68.744 -35.678 -97.730 1.00 54.22 303 GLU A C 1
ATOM 2605 O O . GLU A 1 303 ? 67.805 -35.494 -96.958 1.00 54.22 303 GLU A O 1
ATOM 2610 N N . GLU A 1 304 ? 69.65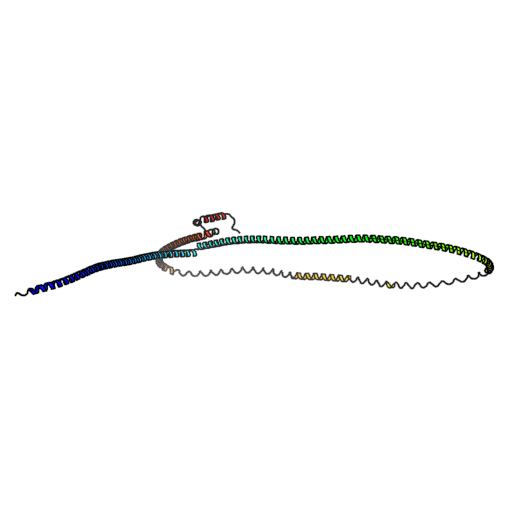7 -36.616 -97.452 1.00 53.28 304 GLU A N 1
ATOM 2611 C CA . GLU A 1 304 ? 69.476 -37.645 -96.398 1.00 53.28 304 GLU A CA 1
ATOM 2612 C C . GLU A 1 304 ? 69.519 -37.117 -94.942 1.00 53.28 304 GLU A C 1
ATOM 2614 O O . GLU A 1 304 ? 68.998 -37.747 -94.025 1.00 53.28 304 GLU A O 1
ATOM 2619 N N . LYS A 1 305 ? 70.095 -35.935 -94.679 1.00 50.22 305 LYS A N 1
ATOM 2620 C CA . LYS A 1 305 ? 70.293 -35.424 -93.299 1.00 50.22 305 LYS A CA 1
ATOM 2621 C C . LYS A 1 305 ? 69.052 -34.794 -92.650 1.00 50.22 305 LYS A C 1
ATOM 2623 O O . LYS A 1 305 ? 69.107 -34.437 -91.471 1.00 50.22 305 LYS A O 1
ATOM 2628 N N . ARG A 1 306 ? 67.957 -34.599 -93.390 1.00 46.81 306 ARG A N 1
ATOM 2629 C CA . ARG A 1 306 ? 66.784 -33.834 -92.920 1.00 46.81 306 ARG A CA 1
ATOM 2630 C C . ARG A 1 306 ? 65.746 -34.681 -92.167 1.00 46.81 306 ARG A C 1
ATOM 2632 O O . ARG A 1 306 ? 65.085 -34.142 -91.291 1.00 46.81 306 ARG A O 1
ATOM 2639 N N . GLN A 1 307 ? 65.659 -35.987 -92.430 1.00 49.47 307 GLN A N 1
ATOM 2640 C CA . GLN A 1 307 ? 64.573 -36.857 -91.938 1.00 49.47 307 GLN A CA 1
ATOM 2641 C C . GLN A 1 307 ? 64.726 -37.333 -90.476 1.00 49.47 307 GLN A C 1
ATOM 2643 O O . GLN A 1 307 ? 63.742 -37.685 -89.842 1.00 49.47 307 GLN A O 1
ATOM 2648 N N . HIS A 1 308 ? 65.920 -37.268 -89.878 1.00 45.34 308 HIS A N 1
ATOM 2649 C CA . HIS A 1 308 ? 66.163 -37.815 -88.530 1.00 45.34 308 HIS A CA 1
ATOM 2650 C C . HIS A 1 308 ? 65.712 -36.914 -87.358 1.00 45.34 308 HIS A C 1
ATOM 2652 O O . HIS A 1 308 ? 65.807 -37.315 -86.202 1.00 45.34 308 HIS A O 1
ATOM 2658 N N . ARG A 1 309 ? 65.262 -35.674 -87.616 1.00 47.28 309 ARG A N 1
ATOM 2659 C CA . ARG A 1 309 ? 64.873 -34.726 -86.548 1.00 47.28 309 ARG A CA 1
ATOM 2660 C C . ARG A 1 309 ? 63.399 -34.807 -86.145 1.00 47.28 309 ARG A C 1
ATOM 2662 O O . ARG A 1 309 ? 63.073 -34.378 -85.046 1.00 47.28 309 ARG A O 1
ATOM 2669 N N . GLU A 1 310 ? 62.534 -35.364 -86.989 1.00 53.53 310 GLU A N 1
ATOM 2670 C CA . GLU A 1 310 ? 61.072 -35.358 -86.792 1.00 53.53 310 GLU A CA 1
ATOM 2671 C C . GLU A 1 310 ? 60.562 -36.502 -85.884 1.00 53.53 310 GLU A C 1
ATOM 2673 O O . GLU A 1 310 ? 59.416 -36.484 -85.445 1.00 53.53 310 GLU A O 1
ATOM 2678 N N . GLU A 1 311 ? 61.408 -37.478 -85.528 1.00 52.53 311 GLU A N 1
ATOM 2679 C CA . GLU A 1 311 ? 61.024 -38.646 -84.711 1.00 52.53 311 GLU A CA 1
ATOM 2680 C C . GLU A 1 311 ? 61.056 -38.391 -83.185 1.00 52.53 311 GLU A C 1
ATOM 2682 O O . GLU A 1 311 ? 60.419 -39.120 -82.428 1.00 52.53 311 GLU A O 1
ATOM 2687 N N . MET A 1 312 ? 61.729 -37.335 -82.706 1.00 51.84 312 MET A N 1
ATOM 2688 C CA . MET A 1 312 ? 61.929 -37.079 -81.263 1.00 51.84 312 MET A CA 1
ATOM 2689 C C . MET A 1 312 ? 60.776 -36.328 -80.567 1.00 51.84 312 MET A C 1
ATOM 2691 O O . MET A 1 312 ? 60.746 -36.270 -79.337 1.00 51.84 312 MET A O 1
ATOM 2695 N N . GLU A 1 313 ? 59.826 -35.750 -81.309 1.00 50.75 313 GLU A N 1
ATOM 2696 C CA . GLU A 1 313 ? 58.762 -34.901 -80.738 1.00 50.75 313 GLU A CA 1
ATOM 2697 C C . GLU A 1 313 ? 57.487 -35.670 -80.327 1.00 50.75 313 GLU A C 1
ATOM 2699 O O . GLU A 1 313 ? 56.714 -35.161 -79.522 1.00 50.75 313 GLU A O 1
ATOM 2704 N N . ARG A 1 314 ? 57.298 -36.931 -80.755 1.00 49.16 314 ARG A N 1
ATOM 2705 C CA . ARG A 1 314 ? 56.078 -37.732 -80.479 1.00 49.16 314 ARG A CA 1
ATOM 2706 C C . ARG A 1 314 ? 55.992 -38.364 -79.077 1.00 49.16 314 ARG A C 1
ATOM 2708 O O . ARG A 1 314 ? 54.922 -38.793 -78.676 1.00 49.16 314 ARG A O 1
ATOM 2715 N N . VAL A 1 315 ? 57.082 -38.398 -78.308 1.00 55.28 315 VAL A N 1
ATOM 2716 C CA . VAL A 1 315 ? 57.154 -39.097 -76.999 1.00 55.28 315 VAL A CA 1
ATOM 2717 C C . VAL A 1 315 ? 56.710 -38.212 -75.814 1.00 55.28 315 VAL A C 1
ATOM 2719 O O . VAL A 1 315 ? 56.597 -38.678 -74.686 1.00 55.28 315 VAL A O 1
ATOM 2722 N N . ARG A 1 316 ? 56.422 -36.920 -76.028 1.00 51.12 316 ARG A N 1
ATOM 2723 C CA . ARG A 1 316 ? 56.039 -35.989 -74.943 1.00 51.12 316 ARG A CA 1
ATOM 2724 C C . ARG A 1 316 ? 54.536 -35.923 -74.647 1.00 51.12 316 ARG A C 1
ATOM 2726 O O . ARG A 1 316 ? 54.170 -35.382 -73.609 1.00 51.12 316 ARG A O 1
ATOM 2733 N N . GLU A 1 317 ? 53.681 -36.468 -75.508 1.00 46.75 317 GLU A N 1
ATOM 2734 C CA . GLU A 1 317 ? 52.217 -36.349 -75.384 1.00 46.75 317 GLU A CA 1
ATOM 2735 C C . GLU A 1 317 ? 51.567 -37.482 -74.555 1.00 46.75 317 GLU A C 1
ATOM 2737 O O . GLU A 1 317 ? 50.434 -37.332 -74.110 1.00 46.75 317 GLU A O 1
ATOM 2742 N N . GLU A 1 318 ? 52.289 -38.569 -74.247 1.00 53.31 318 GLU A N 1
ATOM 2743 C CA . GLU A 1 318 ? 51.763 -39.743 -73.515 1.00 53.31 318 GLU A CA 1
ATOM 2744 C C . GLU A 1 318 ? 51.753 -39.589 -71.973 1.00 53.31 318 GLU A C 1
ATOM 2746 O O . GLU A 1 318 ? 51.086 -40.353 -71.282 1.00 53.31 318 GLU A O 1
ATOM 2751 N N . LEU A 1 319 ? 52.432 -38.581 -71.408 1.00 52.75 319 LEU A N 1
ATOM 2752 C CA . LEU A 1 319 ? 52.633 -38.441 -69.950 1.00 52.75 319 LEU A CA 1
ATOM 2753 C C . LEU A 1 319 ? 51.532 -37.634 -69.224 1.00 52.75 319 LEU A C 1
ATOM 2755 O O . LEU A 1 319 ? 51.461 -37.652 -68.001 1.00 52.75 319 LEU A O 1
ATOM 2759 N N . HIS A 1 320 ? 50.652 -36.935 -69.953 1.00 50.09 320 HIS A N 1
ATOM 2760 C CA . HIS A 1 320 ? 49.593 -36.096 -69.361 1.00 50.09 320 HIS A CA 1
ATOM 2761 C C . HIS A 1 320 ? 48.308 -36.884 -69.017 1.00 50.09 320 HIS A C 1
ATOM 2763 O O . HIS A 1 320 ? 47.506 -36.441 -68.195 1.00 50.09 320 HIS A O 1
ATOM 2769 N N . SER A 1 321 ? 48.097 -38.068 -69.606 1.00 46.62 321 SER A N 1
ATOM 2770 C CA . SER A 1 321 ? 46.883 -38.876 -69.404 1.00 46.62 321 SER A CA 1
ATOM 2771 C C . SER A 1 321 ? 46.843 -39.670 -68.091 1.00 46.62 321 SER A C 1
ATOM 2773 O O . SER A 1 321 ? 45.757 -40.057 -67.669 1.00 46.62 321 SER A O 1
ATOM 2775 N N . GLU A 1 322 ? 47.975 -39.875 -67.409 1.00 48.62 322 GLU A N 1
ATOM 2776 C CA . GLU A 1 322 ? 48.038 -40.644 -66.149 1.00 48.62 322 GLU A CA 1
ATOM 2777 C C . GLU A 1 322 ? 47.639 -39.818 -64.901 1.00 48.62 322 GLU A C 1
ATOM 2779 O O . GLU A 1 322 ? 47.207 -40.380 -63.896 1.00 48.62 322 GLU A O 1
ATOM 2784 N N . GLU A 1 323 ? 47.663 -38.479 -64.963 1.00 54.41 323 GLU A N 1
ATOM 2785 C CA . GLU A 1 323 ? 47.348 -37.594 -63.821 1.00 54.41 323 GLU A CA 1
ATOM 2786 C C . GLU A 1 323 ? 45.836 -37.473 -63.504 1.00 54.41 323 GLU A C 1
ATOM 2788 O O . GLU A 1 323 ? 45.461 -36.987 -62.436 1.00 54.41 323 GLU A O 1
ATOM 2793 N N . GLN A 1 324 ? 44.936 -37.928 -64.388 1.00 40.75 324 GLN A N 1
ATOM 2794 C CA . GLN A 1 324 ? 43.479 -37.831 -64.180 1.00 40.75 324 GLN A CA 1
ATOM 2795 C C . GLN A 1 324 ? 42.860 -39.032 -63.431 1.00 40.75 324 GLN A C 1
ATOM 2797 O O . GLN A 1 324 ? 41.751 -38.910 -62.904 1.00 40.75 324 GLN A O 1
ATOM 2802 N N . GLU A 1 325 ? 43.558 -40.168 -63.310 1.00 52.09 325 GLU A N 1
ATOM 2803 C CA . GLU A 1 325 ? 43.020 -41.382 -62.665 1.00 52.09 325 GLU A CA 1
ATOM 2804 C C . GLU A 1 325 ? 43.119 -41.376 -61.123 1.00 52.09 325 GLU A C 1
ATOM 2806 O O . GLU A 1 325 ? 42.329 -42.040 -60.444 1.00 52.09 325 GLU A O 1
ATOM 2811 N N . GLU A 1 326 ? 44.012 -40.582 -60.520 1.00 52.62 326 GLU A N 1
ATOM 2812 C CA . GLU A 1 326 ? 44.189 -40.550 -59.055 1.00 52.62 326 GLU A CA 1
ATOM 2813 C C . GLU A 1 326 ? 43.070 -39.798 -58.305 1.00 52.62 326 GLU A C 1
ATOM 2815 O O . GLU A 1 326 ? 42.764 -40.121 -57.153 1.00 52.62 326 GLU A O 1
ATOM 2820 N N . ALA A 1 327 ? 42.372 -38.865 -58.964 1.00 54.47 327 ALA A N 1
ATOM 2821 C CA . ALA A 1 327 ? 41.290 -38.073 -58.363 1.00 54.47 327 ALA A CA 1
ATOM 2822 C C . ALA A 1 327 ? 40.015 -38.890 -58.057 1.00 54.47 327 ALA A C 1
ATOM 2824 O O . ALA A 1 327 ? 39.199 -38.493 -57.222 1.00 54.47 327 ALA A O 1
ATOM 2825 N N . HIS A 1 328 ? 39.841 -40.057 -58.688 1.00 49.75 328 HIS A N 1
ATOM 2826 C CA . HIS A 1 328 ? 38.699 -40.940 -58.435 1.00 49.75 328 HIS A CA 1
ATOM 2827 C C . HIS A 1 328 ? 38.825 -41.738 -57.121 1.00 49.75 328 HIS A C 1
ATOM 2829 O O . HIS A 1 328 ? 37.806 -42.115 -56.545 1.00 49.75 328 HIS A O 1
ATOM 2835 N N . ARG A 1 329 ? 40.043 -41.919 -56.584 1.00 50.69 329 ARG A N 1
ATOM 2836 C CA . ARG A 1 329 ? 40.301 -42.711 -55.362 1.00 50.69 329 ARG A CA 1
ATOM 2837 C C . ARG A 1 329 ? 39.927 -41.997 -54.053 1.00 50.69 329 ARG A C 1
ATOM 2839 O O . ARG A 1 329 ? 39.771 -42.647 -53.027 1.00 50.69 329 ARG A O 1
ATOM 2846 N N . GLN A 1 330 ? 39.739 -40.674 -54.066 1.00 51.56 330 GLN A N 1
ATOM 2847 C CA . GLN A 1 330 ? 39.418 -39.895 -52.857 1.00 51.56 330 GLN A CA 1
ATOM 2848 C C . GLN A 1 330 ? 37.913 -39.849 -52.523 1.00 51.56 330 GLN A C 1
ATOM 2850 O O . GLN A 1 330 ? 37.552 -39.560 -51.385 1.00 51.56 330 GLN A O 1
ATOM 2855 N N . ARG A 1 331 ? 37.023 -40.205 -53.464 1.00 53.41 331 ARG A N 1
ATOM 2856 C CA . ARG A 1 331 ? 35.557 -40.211 -53.255 1.00 53.41 331 ARG A CA 1
ATOM 2857 C C . ARG A 1 331 ? 35.036 -41.450 -52.509 1.00 53.41 331 ARG A C 1
ATOM 2859 O O . ARG A 1 331 ? 33.930 -41.417 -51.984 1.00 53.41 331 ARG A O 1
ATOM 2866 N N . GLU A 1 332 ? 35.836 -42.512 -52.395 1.00 48.84 332 GLU A N 1
ATOM 2867 C CA . GLU A 1 332 ? 35.457 -43.755 -51.695 1.00 48.84 332 GLU A CA 1
ATOM 2868 C C . GLU A 1 332 ? 35.603 -43.664 -50.158 1.00 48.84 332 GLU A C 1
ATOM 2870 O O . GLU A 1 332 ? 35.040 -44.473 -49.420 1.00 48.84 332 GLU A O 1
ATOM 2875 N N . ILE A 1 333 ? 36.312 -42.651 -49.643 1.00 56.75 333 ILE A N 1
ATOM 2876 C CA . ILE A 1 333 ? 36.600 -42.489 -48.205 1.00 56.75 333 ILE A CA 1
ATOM 2877 C C . ILE A 1 333 ? 35.418 -41.840 -47.451 1.00 56.75 333 ILE A C 1
ATOM 2879 O O . ILE A 1 333 ? 35.153 -42.183 -46.298 1.00 56.75 333 ILE A O 1
ATOM 2883 N N . GLU A 1 334 ? 34.628 -40.988 -48.110 1.00 56.44 334 GLU A N 1
ATOM 2884 C CA . GLU A 1 334 ? 33.477 -40.286 -47.509 1.00 56.44 334 GLU A CA 1
ATOM 2885 C C . GLU A 1 334 ? 32.234 -41.186 -47.310 1.00 56.44 334 GLU A C 1
ATOM 2887 O O . GLU A 1 334 ? 31.364 -40.897 -46.481 1.00 56.44 334 GLU A O 1
ATOM 2892 N N . GLU A 1 335 ? 32.144 -42.327 -48.006 1.00 56.31 335 GLU A N 1
ATOM 2893 C CA . GLU A 1 335 ? 31.047 -43.295 -47.829 1.00 56.31 335 GLU A CA 1
ATOM 2894 C C . GLU A 1 335 ? 31.214 -44.184 -46.582 1.00 56.31 335 GLU A C 1
ATOM 2896 O O . GLU A 1 335 ? 30.229 -44.708 -46.045 1.00 56.31 335 GLU A O 1
ATOM 2901 N N . MET A 1 336 ? 32.436 -44.304 -46.054 1.00 53.91 336 MET A N 1
ATOM 2902 C CA . MET A 1 336 ? 32.731 -45.089 -44.849 1.00 53.91 336 MET A CA 1
ATOM 2903 C C . MET A 1 336 ? 32.357 -44.357 -43.545 1.00 53.91 336 MET A C 1
ATOM 2905 O O . MET A 1 336 ? 32.026 -45.010 -42.551 1.00 53.91 336 MET A O 1
ATOM 2909 N N . GLU A 1 337 ? 32.278 -43.021 -43.540 1.00 55.28 337 GLU A N 1
ATOM 2910 C CA . GLU A 1 337 ? 31.896 -42.225 -42.357 1.00 55.28 337 GLU A CA 1
ATOM 2911 C C . GLU A 1 337 ? 30.387 -42.260 -42.035 1.00 55.28 337 GLU A C 1
ATOM 2913 O O . GLU A 1 337 ? 29.982 -42.143 -40.872 1.00 55.28 337 GLU A O 1
ATOM 2918 N N . LYS A 1 338 ? 29.519 -42.499 -43.028 1.00 56.69 338 LYS A N 1
ATOM 2919 C CA . LYS A 1 338 ? 28.056 -42.571 -42.821 1.00 56.69 338 LYS A CA 1
ATOM 2920 C C . LYS A 1 338 ? 27.597 -43.863 -42.128 1.00 56.69 338 LYS A C 1
ATOM 2922 O O . LYS A 1 338 ? 26.527 -43.877 -41.520 1.00 56.69 338 LYS A O 1
ATOM 2927 N N . LYS A 1 339 ? 28.421 -44.919 -42.123 1.00 54.06 339 LYS A N 1
ATOM 2928 C CA . LYS A 1 339 ? 28.128 -46.204 -41.452 1.00 54.06 339 LYS A CA 1
ATOM 2929 C C . LYS A 1 339 ? 28.409 -46.198 -39.940 1.00 54.06 339 LYS A C 1
ATOM 2931 O O . LYS A 1 339 ? 27.904 -47.059 -39.224 1.00 54.06 339 LYS A O 1
ATOM 2936 N N . ILE A 1 340 ? 29.142 -45.209 -39.419 1.00 52.88 340 ILE A N 1
ATOM 2937 C CA . ILE A 1 340 ? 29.491 -45.115 -37.986 1.00 52.88 340 ILE A CA 1
ATOM 2938 C C . ILE A 1 340 ? 28.404 -44.384 -37.173 1.00 52.88 340 ILE A C 1
ATOM 2940 O O . ILE A 1 340 ? 28.161 -44.721 -36.015 1.00 52.88 340 ILE A O 1
ATOM 2944 N N . ARG A 1 341 ? 27.643 -43.467 -37.788 1.00 53.84 341 ARG A N 1
ATOM 2945 C CA . ARG A 1 341 ? 26.565 -42.711 -37.110 1.00 53.84 341 ARG A CA 1
ATOM 2946 C C . ARG A 1 341 ? 25.303 -43.534 -36.809 1.00 53.84 341 ARG A C 1
ATOM 2948 O O . ARG A 1 341 ? 24.503 -43.132 -35.973 1.00 53.84 341 ARG A O 1
ATOM 2955 N N . GLN A 1 342 ? 25.147 -44.712 -37.415 1.00 49.75 342 GLN A N 1
ATOM 2956 C CA . GLN A 1 342 ? 24.003 -45.608 -37.188 1.00 49.75 342 GLN A CA 1
ATOM 2957 C C . GLN A 1 342 ? 24.199 -46.585 -36.010 1.00 49.75 342 GLN A C 1
ATOM 2959 O O . GLN A 1 342 ? 23.243 -47.231 -35.590 1.00 49.75 342 GLN A O 1
ATOM 2964 N N . ARG A 1 343 ? 25.400 -46.657 -35.411 1.00 46.12 343 ARG A N 1
ATOM 2965 C CA . ARG A 1 343 ? 25.664 -47.477 -34.209 1.00 46.12 343 ARG A CA 1
ATOM 2966 C C . ARG A 1 343 ? 25.338 -46.780 -32.880 1.00 46.12 343 ARG A C 1
ATOM 2968 O O . ARG A 1 343 ? 25.170 -47.474 -31.886 1.00 46.12 343 ARG A O 1
ATOM 2975 N N . LEU A 1 344 ? 25.199 -45.449 -32.851 1.00 46.66 344 LEU A N 1
ATOM 2976 C CA . LEU A 1 344 ? 24.974 -44.686 -31.609 1.00 46.66 344 LEU A CA 1
ATOM 2977 C C . LEU A 1 344 ? 23.493 -44.571 -31.183 1.00 46.66 344 LEU A C 1
ATOM 2979 O O . LEU A 1 344 ? 23.211 -44.337 -30.015 1.00 46.66 344 LEU A O 1
ATOM 2983 N N . VAL A 1 345 ? 22.542 -44.770 -32.102 1.00 54.59 345 VAL A N 1
ATOM 2984 C CA . VAL A 1 345 ? 21.092 -44.596 -31.847 1.00 54.59 345 VAL A CA 1
ATOM 2985 C C . VAL A 1 345 ? 20.439 -45.857 -31.249 1.00 54.59 345 VAL A C 1
ATOM 2987 O O . VAL A 1 345 ? 19.395 -45.784 -30.612 1.00 54.59 345 VAL A O 1
ATOM 2990 N N . MET A 1 346 ? 21.086 -47.021 -31.367 1.00 53.94 346 MET A N 1
ATOM 2991 C CA . MET A 1 346 ? 20.587 -48.307 -30.850 1.00 53.94 346 MET A CA 1
ATOM 2992 C C . MET A 1 346 ? 20.867 -48.548 -29.353 1.00 53.94 346 MET A C 1
ATOM 2994 O O . MET A 1 346 ? 20.385 -49.530 -28.798 1.00 53.94 346 MET A O 1
ATOM 2998 N N . GLN A 1 347 ? 21.624 -47.671 -28.682 1.00 51.38 347 GLN A N 1
ATOM 2999 C CA . GLN A 1 347 ? 22.008 -47.847 -27.272 1.00 51.38 347 GLN A CA 1
ATOM 3000 C C . GLN A 1 347 ? 21.195 -46.977 -26.289 1.00 51.38 347 GLN A C 1
ATOM 3002 O O . GLN A 1 347 ? 21.270 -47.198 -25.084 1.00 51.38 347 GLN A O 1
ATOM 3007 N N . GLN A 1 348 ? 20.376 -46.039 -26.783 1.00 52.50 348 GLN A N 1
ATOM 3008 C CA . GLN A 1 348 ? 19.532 -45.153 -25.960 1.00 52.50 348 GLN A CA 1
ATOM 3009 C C . GLN A 1 348 ? 18.085 -45.660 -25.779 1.00 52.50 348 GLN A C 1
ATOM 3011 O O . GLN A 1 348 ? 17.391 -45.211 -24.878 1.00 52.50 348 GLN A O 1
ATOM 3016 N N . THR A 1 349 ? 17.636 -46.659 -26.545 1.00 51.12 349 THR A N 1
ATOM 3017 C CA . THR A 1 349 ? 16.252 -47.181 -26.505 1.00 51.12 349 THR A CA 1
ATOM 3018 C C . THR A 1 349 ? 16.020 -48.328 -25.509 1.00 51.12 349 THR A C 1
ATOM 3020 O O . THR A 1 349 ? 14.883 -48.748 -25.306 1.00 51.12 349 THR A O 1
ATOM 3023 N N . CYS A 1 350 ? 17.068 -48.831 -24.846 1.00 51.56 350 CYS A N 1
ATOM 3024 C CA . CYS A 1 350 ? 16.975 -49.962 -23.909 1.00 51.56 350 CYS A CA 1
ATOM 3025 C C . CYS A 1 350 ? 16.822 -49.532 -22.430 1.00 51.56 350 CYS A C 1
ATOM 3027 O O . CYS A 1 350 ? 16.474 -50.347 -21.579 1.00 51.56 350 CYS A O 1
ATOM 3029 N N . GLN A 1 351 ? 17.036 -48.250 -22.104 1.00 53.88 351 GLN A N 1
ATOM 3030 C CA . GLN A 1 351 ? 16.931 -47.732 -20.727 1.00 53.88 351 GLN A CA 1
ATOM 3031 C C . GLN A 1 351 ? 15.525 -47.216 -20.356 1.00 53.88 351 GLN A C 1
ATOM 3033 O O . GLN A 1 351 ? 15.229 -47.068 -19.174 1.00 53.88 351 GLN A O 1
ATOM 3038 N N . GLU A 1 352 ? 14.613 -47.045 -21.320 1.00 54.50 352 GLU A N 1
ATOM 3039 C CA . GLU A 1 352 ? 13.262 -46.498 -21.082 1.00 54.50 352 GLU A CA 1
ATOM 3040 C C . GLU A 1 352 ? 12.155 -47.568 -20.910 1.00 54.50 352 GLU A C 1
ATOM 3042 O O . GLU A 1 352 ? 11.028 -47.235 -20.553 1.00 54.50 352 GLU A O 1
ATOM 3047 N N . GLN A 1 353 ? 12.448 -48.870 -21.072 1.00 49.53 353 GLN A N 1
ATOM 3048 C CA . GLN A 1 353 ? 11.449 -49.954 -20.929 1.00 49.53 353 GLN A CA 1
ATOM 3049 C C . GLN A 1 353 ? 11.419 -50.673 -19.562 1.00 49.53 353 GLN A C 1
ATOM 3051 O O . GLN A 1 353 ? 10.449 -51.375 -19.275 1.00 49.53 353 GLN A O 1
ATOM 3056 N N . MET A 1 354 ? 12.415 -50.486 -18.688 1.00 52.12 354 MET A N 1
ATOM 3057 C CA . MET A 1 354 ? 12.491 -51.180 -17.383 1.00 52.12 354 MET A CA 1
ATOM 3058 C C . MET A 1 354 ? 11.840 -50.407 -16.219 1.00 52.12 354 MET A C 1
ATOM 3060 O O . MET A 1 354 ? 11.522 -51.000 -15.194 1.00 52.12 354 MET A O 1
ATOM 3064 N N . ALA A 1 355 ? 11.554 -49.111 -16.380 1.00 55.94 355 ALA A N 1
ATOM 3065 C CA . ALA A 1 355 ? 10.988 -48.268 -15.319 1.00 55.94 355 ALA A CA 1
ATOM 3066 C C . ALA A 1 355 ? 9.442 -48.302 -15.211 1.00 55.94 355 ALA A C 1
ATOM 3068 O O . ALA A 1 355 ? 8.881 -47.701 -14.300 1.00 55.94 355 ALA A O 1
ATOM 3069 N N . PHE A 1 356 ? 8.728 -49.012 -16.097 1.00 49.66 356 PHE A N 1
ATOM 3070 C CA . PHE A 1 356 ? 7.257 -48.934 -16.195 1.00 49.66 356 PHE A CA 1
ATOM 3071 C C . PHE A 1 356 ? 6.497 -50.210 -15.754 1.00 49.66 356 PHE A C 1
ATOM 3073 O O . PHE A 1 356 ? 5.269 -50.233 -15.805 1.00 49.66 356 PHE A O 1
ATOM 3080 N N . LYS A 1 357 ? 7.174 -51.288 -15.309 1.00 45.53 357 LYS A N 1
ATOM 3081 C CA . LYS A 1 357 ? 6.525 -52.608 -15.088 1.00 45.53 357 LYS A CA 1
ATOM 3082 C C . LYS A 1 357 ? 6.534 -53.211 -13.673 1.00 45.53 357 LYS A C 1
ATOM 3084 O O . LYS A 1 357 ? 5.788 -54.164 -13.469 1.00 45.53 357 LYS A O 1
ATOM 3089 N N . GLU A 1 358 ? 7.256 -52.673 -12.686 1.00 50.41 358 GLU A N 1
ATOM 3090 C CA . GLU A 1 358 ? 7.292 -53.271 -11.326 1.00 50.41 358 GLU A CA 1
ATOM 3091 C C . GLU A 1 358 ? 6.528 -52.490 -10.240 1.00 50.41 358 GLU A C 1
ATOM 3093 O O . GLU A 1 358 ? 6.083 -53.087 -9.263 1.00 50.41 358 GLU A O 1
ATOM 3098 N N . MET A 1 359 ? 6.207 -51.210 -10.458 1.00 54.12 359 MET A N 1
ATOM 3099 C CA . MET A 1 359 ? 5.453 -50.366 -9.507 1.00 54.12 359 MET A CA 1
ATOM 3100 C C . MET A 1 359 ? 3.941 -50.675 -9.409 1.00 54.12 359 MET A C 1
ATOM 3102 O O . MET A 1 359 ? 3.196 -49.909 -8.807 1.00 54.12 359 MET A O 1
ATOM 3106 N N . ARG A 1 360 ? 3.447 -51.782 -9.991 1.00 44.06 360 ARG A N 1
ATOM 3107 C CA . ARG A 1 360 ? 1.999 -52.058 -10.103 1.00 44.06 360 ARG A CA 1
ATOM 3108 C C . ARG A 1 360 ? 1.484 -53.354 -9.460 1.00 44.06 360 ARG A C 1
ATOM 3110 O O . ARG A 1 360 ? 0.323 -53.685 -9.667 1.00 44.06 360 ARG A O 1
ATOM 3117 N N . ARG A 1 361 ? 2.298 -54.097 -8.694 1.00 49.28 361 ARG A N 1
ATOM 3118 C CA . ARG A 1 361 ? 1.908 -55.431 -8.169 1.00 49.28 361 ARG A CA 1
ATOM 3119 C C . ARG A 1 361 ? 2.008 -55.628 -6.647 1.00 49.28 361 ARG A C 1
ATOM 3121 O O . ARG A 1 361 ? 1.683 -56.713 -6.181 1.00 49.28 361 ARG A O 1
ATOM 3128 N N . GLN A 1 362 ? 2.418 -54.616 -5.879 1.00 52.28 362 GLN A N 1
ATOM 3129 C CA . GLN A 1 362 ? 2.667 -54.728 -4.429 1.00 52.28 362 GLN A CA 1
ATOM 3130 C C . GLN A 1 362 ? 1.622 -54.043 -3.515 1.00 52.28 362 GLN A C 1
ATOM 3132 O O . GLN A 1 362 ? 1.809 -54.062 -2.310 1.00 52.28 362 GLN A O 1
ATOM 3137 N N . ALA A 1 363 ? 0.510 -53.495 -4.028 1.00 52.59 363 ALA A N 1
ATOM 3138 C CA . ALA A 1 363 ? -0.400 -52.653 -3.224 1.00 52.59 363 ALA A CA 1
ATOM 3139 C C . ALA A 1 363 ? -1.798 -53.237 -2.886 1.00 52.59 363 ALA A C 1
ATOM 3141 O O . ALA A 1 363 ? -2.576 -52.549 -2.245 1.00 52.59 363 ALA A O 1
ATOM 3142 N N . GLU A 1 364 ? -2.153 -54.471 -3.276 1.00 46.97 364 GLU A N 1
ATOM 3143 C CA . GLU A 1 364 ? -3.557 -54.959 -3.190 1.00 46.97 364 GLU A CA 1
ATOM 3144 C C . GLU A 1 364 ? -3.803 -56.199 -2.298 1.00 46.97 364 GLU A C 1
ATOM 3146 O O . GLU A 1 364 ? -4.922 -56.693 -2.256 1.00 46.97 364 GLU A O 1
ATOM 3151 N N . LYS A 1 365 ? -2.809 -56.746 -1.578 1.00 52.16 365 LYS A N 1
ATOM 3152 C CA . LYS A 1 365 ? -2.973 -58.033 -0.852 1.00 52.16 365 LYS A CA 1
ATOM 3153 C C . LYS A 1 365 ? -2.920 -57.982 0.682 1.00 52.16 365 LYS A C 1
ATOM 3155 O O . LYS A 1 365 ? -3.092 -59.027 1.298 1.00 52.16 365 LYS A O 1
ATOM 3160 N N . GLU A 1 366 ? -2.712 -56.826 1.308 1.00 56.84 366 GLU A N 1
ATOM 3161 C CA . GLU A 1 366 ? -2.458 -56.749 2.762 1.00 56.84 366 GLU A CA 1
ATOM 3162 C C . GLU A 1 366 ? -3.658 -56.305 3.630 1.00 56.84 366 GLU A C 1
ATOM 3164 O O . GLU A 1 366 ? -3.546 -56.336 4.852 1.00 56.84 366 GLU A O 1
ATOM 3169 N N . GLU A 1 367 ? -4.831 -55.974 3.070 1.00 52.00 367 GLU A N 1
ATOM 3170 C CA . GLU A 1 367 ? -5.913 -55.336 3.856 1.00 52.00 367 GLU A CA 1
ATOM 3171 C C . GLU A 1 367 ? -7.101 -56.233 4.297 1.00 52.00 367 GLU A C 1
ATOM 3173 O O . GLU A 1 367 ? -7.880 -55.801 5.145 1.00 52.00 367 GLU A O 1
ATOM 3178 N N . GLU A 1 368 ? -7.261 -57.489 3.845 1.00 49.56 368 GLU A N 1
ATOM 3179 C CA . GLU A 1 368 ? -8.540 -58.222 4.055 1.00 49.56 368 GLU A CA 1
ATOM 3180 C C . GLU A 1 368 ? -8.606 -59.303 5.171 1.00 49.56 368 GLU A C 1
ATOM 3182 O O . GLU A 1 368 ? -9.708 -59.725 5.526 1.00 49.56 368 GLU A O 1
ATOM 3187 N N . GLU A 1 369 ? -7.516 -59.754 5.814 1.00 53.97 369 GLU A N 1
ATOM 3188 C CA . GLU A 1 369 ? -7.570 -60.994 6.638 1.00 53.97 369 GLU A CA 1
ATOM 3189 C C . GLU A 1 369 ? -7.620 -60.838 8.186 1.00 53.97 369 GLU A C 1
ATOM 3191 O O . GLU A 1 369 ? -7.869 -61.819 8.892 1.00 53.97 369 GLU A O 1
ATOM 3196 N N . ALA A 1 370 ? -7.470 -59.642 8.773 1.00 57.56 370 ALA A N 1
ATOM 3197 C CA . ALA A 1 370 ? -7.223 -59.506 10.226 1.00 57.56 370 ALA A CA 1
ATOM 3198 C C . ALA A 1 370 ? -8.460 -59.364 11.163 1.00 57.56 370 ALA A C 1
ATOM 3200 O O . ALA A 1 370 ? -8.316 -59.471 12.381 1.00 57.56 370 ALA A O 1
ATOM 3201 N N . PHE A 1 371 ? -9.688 -59.155 10.665 1.00 45.78 371 PHE A N 1
ATOM 3202 C CA . PHE A 1 371 ? -10.806 -58.644 11.497 1.00 45.78 371 PHE A CA 1
ATOM 3203 C C . PHE A 1 371 ? -11.733 -59.701 12.163 1.00 45.78 371 PHE A C 1
ATOM 3205 O O . PHE A 1 371 ? -12.568 -59.357 12.995 1.00 45.78 371 PHE A O 1
ATOM 3212 N N . ARG A 1 372 ? -11.631 -61.006 11.857 1.00 45.91 372 ARG A N 1
ATOM 3213 C CA . ARG A 1 372 ? -12.708 -61.988 12.173 1.00 45.91 372 ARG A CA 1
ATOM 3214 C C . ARG A 1 372 ? -12.602 -62.832 13.462 1.00 45.91 372 ARG A C 1
ATOM 3216 O O . ARG A 1 372 ? -13.517 -63.611 13.709 1.00 45.91 372 ARG A O 1
ATOM 3223 N N . LYS A 1 373 ? -11.560 -62.729 14.300 1.00 52.31 373 LYS A N 1
ATOM 3224 C CA . LYS A 1 373 ? -11.299 -63.739 15.365 1.00 52.31 373 LYS A CA 1
ATOM 3225 C C . LYS A 1 373 ? -11.635 -63.390 16.835 1.00 52.31 373 LYS A C 1
ATOM 3227 O O . LYS A 1 373 ? -11.529 -64.285 17.658 1.00 52.31 373 LYS A O 1
ATOM 3232 N N . ILE A 1 374 ? -12.065 -62.178 17.208 1.00 51.72 374 ILE A N 1
ATOM 3233 C CA . ILE A 1 374 ? -12.036 -61.740 18.635 1.00 51.72 374 ILE A CA 1
ATOM 3234 C C . ILE A 1 374 ? -13.387 -61.827 19.406 1.00 51.72 374 ILE A C 1
ATOM 3236 O O . ILE A 1 374 ? -13.410 -61.700 20.624 1.00 51.72 374 ILE A O 1
ATOM 3240 N N . MET A 1 375 ? -14.537 -62.085 18.768 1.00 45.84 375 MET A N 1
ATOM 3241 C CA . MET A 1 375 ? -15.856 -61.823 19.396 1.00 45.84 375 MET A CA 1
ATOM 3242 C C . MET A 1 375 ? -16.539 -62.991 20.159 1.00 45.84 375 MET A C 1
ATOM 3244 O O . MET A 1 375 ? -17.654 -62.810 20.636 1.00 45.84 375 MET A O 1
ATOM 3248 N N . MET A 1 376 ? -15.927 -64.173 20.303 1.00 46.69 376 MET A N 1
ATOM 3249 C CA . MET A 1 376 ? -16.621 -65.380 20.818 1.00 46.69 376 MET A CA 1
ATOM 3250 C C . MET A 1 376 ? -16.429 -65.696 22.322 1.00 46.69 376 MET A C 1
ATOM 3252 O O . MET A 1 376 ? -17.187 -66.498 22.856 1.00 46.69 376 MET A O 1
ATOM 3256 N N . ASP A 1 377 ? -15.512 -65.044 23.047 1.00 52.03 377 ASP A N 1
ATOM 3257 C CA . ASP A 1 377 ? -15.097 -65.511 24.392 1.00 52.03 377 ASP A CA 1
ATOM 3258 C C . ASP A 1 377 ? -15.889 -64.942 25.600 1.00 52.03 377 ASP A C 1
ATOM 3260 O O . ASP A 1 377 ? -15.609 -65.302 26.738 1.00 52.03 377 ASP A O 1
ATOM 3264 N N . LYS A 1 378 ? -16.894 -64.069 25.413 1.00 43.22 378 LYS A N 1
ATOM 3265 C CA . LYS A 1 378 ? -17.517 -63.299 26.524 1.00 43.22 378 LYS A CA 1
ATOM 3266 C C . LYS A 1 378 ? -18.799 -63.857 27.166 1.00 43.22 378 LYS A C 1
ATOM 3268 O O . LYS A 1 378 ? -19.254 -63.279 28.144 1.00 43.22 378 LYS A O 1
ATOM 3273 N N . PHE A 1 379 ? -19.402 -64.937 26.670 1.00 40.19 379 PHE A N 1
ATOM 3274 C CA . PHE A 1 379 ? -20.755 -65.345 27.105 1.00 40.19 379 PHE A CA 1
ATOM 3275 C C . PHE A 1 379 ? -20.825 -66.484 28.141 1.00 40.19 379 PHE A C 1
ATOM 3277 O O . PHE A 1 379 ? -21.920 -66.913 28.486 1.00 40.19 379 PHE A O 1
ATOM 3284 N N . ALA A 1 380 ? -19.701 -66.993 28.652 1.00 46.84 380 ALA A N 1
ATOM 3285 C CA . ALA A 1 380 ? -19.693 -68.261 29.395 1.00 46.84 380 ALA A CA 1
ATOM 3286 C C . ALA A 1 380 ? -19.714 -68.168 30.942 1.00 46.84 380 ALA A C 1
ATOM 3288 O O . ALA A 1 380 ? -19.803 -69.214 31.584 1.00 46.84 380 ALA A O 1
ATOM 3289 N N . GLU A 1 381 ? -19.636 -66.986 31.569 1.00 46.06 381 GLU A N 1
ATOM 3290 C CA . GLU A 1 381 ? -19.338 -66.890 33.018 1.00 46.06 381 GLU A CA 1
ATOM 3291 C C . GLU A 1 381 ? -20.521 -66.568 33.962 1.00 46.06 381 GLU A C 1
ATOM 3293 O O . GLU A 1 381 ? -20.401 -66.825 35.161 1.00 46.06 381 GLU A O 1
ATOM 3298 N N . ASP A 1 382 ? -21.685 -66.116 33.482 1.00 37.16 382 ASP A N 1
ATOM 3299 C CA . ASP A 1 382 ? -22.691 -65.496 34.374 1.00 37.16 382 ASP A CA 1
ATOM 3300 C C . ASP A 1 382 ? -23.789 -66.422 34.958 1.00 37.16 382 ASP A C 1
ATOM 3302 O O . ASP A 1 382 ? -24.487 -66.034 35.893 1.00 37.16 382 ASP A O 1
ATOM 3306 N N . ASP A 1 383 ? -23.927 -67.678 34.525 1.00 42.38 383 ASP A N 1
ATOM 3307 C CA . ASP A 1 383 ? -25.121 -68.493 34.852 1.00 42.38 383 ASP A CA 1
ATOM 3308 C C . ASP A 1 383 ? -25.067 -69.317 36.166 1.00 42.38 383 ASP A C 1
ATOM 3310 O O . ASP A 1 383 ? -25.960 -70.123 36.441 1.00 42.38 383 ASP A O 1
ATOM 3314 N N . ARG A 1 384 ? -24.038 -69.181 37.020 1.00 45.47 384 ARG A N 1
ATOM 3315 C CA . ARG A 1 384 ? -23.755 -70.202 38.065 1.00 45.47 384 ARG A CA 1
ATOM 3316 C C . ARG A 1 384 ? -24.099 -69.891 39.532 1.00 45.47 384 ARG A C 1
ATOM 3318 O O . ARG A 1 384 ? -23.878 -70.770 40.363 1.00 45.47 384 ARG A O 1
ATOM 3325 N N . LEU A 1 385 ? -24.638 -68.724 39.907 1.00 44.19 385 LEU A N 1
ATOM 3326 C CA . LEU A 1 385 ? -24.577 -68.267 41.318 1.00 44.19 385 LEU A CA 1
ATOM 3327 C C . LEU A 1 385 ? -25.905 -67.882 42.013 1.00 44.19 385 LEU A C 1
ATOM 3329 O O . LEU A 1 385 ? -25.883 -67.073 42.938 1.00 44.19 385 LEU A O 1
ATOM 3333 N N . GLU A 1 386 ? -27.059 -68.470 41.658 1.00 48.81 386 GLU A N 1
ATOM 3334 C CA . GLU A 1 386 ? -28.357 -67.904 42.102 1.00 48.81 386 GLU A CA 1
ATOM 3335 C C . GLU A 1 386 ? -29.241 -68.704 43.100 1.00 48.81 386 GLU A C 1
ATOM 3337 O O . GLU A 1 386 ? -30.181 -68.134 43.653 1.00 48.81 386 GLU A O 1
ATOM 3342 N N . GLN A 1 387 ? -28.992 -69.979 43.441 1.00 46.44 387 GLN A N 1
ATOM 3343 C CA . GLN A 1 387 ? -30.088 -70.814 44.010 1.00 46.44 387 GLN A CA 1
ATOM 3344 C C . GLN A 1 387 ? -30.108 -71.183 45.520 1.00 46.44 387 GLN A C 1
ATOM 3346 O O . GLN A 1 387 ? -31.084 -71.782 45.963 1.00 46.44 387 GLN A O 1
ATOM 3351 N N . MET A 1 388 ? -29.159 -70.795 46.385 1.00 49.44 388 MET A N 1
ATOM 3352 C CA . MET A 1 388 ? -29.110 -71.314 47.785 1.00 49.44 388 MET A CA 1
ATOM 3353 C C . MET A 1 388 ? -29.735 -70.443 48.907 1.00 49.44 388 MET A C 1
ATOM 3355 O O . MET A 1 388 ? -29.723 -70.834 50.073 1.00 49.44 388 MET A O 1
ATOM 3359 N N . ASN A 1 389 ? -30.351 -69.289 48.616 1.00 50.97 389 ASN A N 1
ATOM 3360 C CA . ASN A 1 389 ? -30.713 -68.287 49.648 1.00 50.97 389 ASN A CA 1
ATOM 3361 C C . ASN A 1 389 ? -32.215 -68.188 50.035 1.00 50.97 389 ASN A C 1
ATOM 3363 O O . ASN A 1 389 ? -32.640 -67.208 50.654 1.00 50.97 389 ASN A O 1
ATOM 3367 N N . ALA A 1 390 ? -33.059 -69.168 49.687 1.00 51.88 390 ALA A N 1
ATOM 3368 C CA . ALA A 1 390 ? -34.520 -68.984 49.679 1.00 51.88 390 ALA A CA 1
ATOM 3369 C C . ALA A 1 390 ? -35.265 -69.155 51.029 1.00 51.88 390 ALA A C 1
ATOM 3371 O O . ALA A 1 390 ? -36.306 -68.528 51.217 1.00 51.88 390 ALA A O 1
ATOM 3372 N N . GLN A 1 391 ? -34.779 -69.948 51.995 1.00 48.06 391 GLN A N 1
ATOM 3373 C CA . GLN A 1 391 ? -35.610 -70.368 53.147 1.00 48.06 391 GLN A CA 1
ATOM 3374 C C . GLN A 1 391 ? -35.400 -69.554 54.443 1.00 48.06 391 GLN A C 1
ATOM 3376 O O . GLN A 1 391 ? -36.351 -69.350 55.197 1.00 48.06 391 GLN A O 1
ATOM 3381 N N . LYS A 1 392 ? -34.216 -68.954 54.661 1.00 55.34 392 LYS A N 1
ATOM 3382 C CA . LYS A 1 392 ? -33.976 -67.968 55.748 1.00 55.34 392 LYS A CA 1
ATOM 3383 C C . LYS A 1 392 ? -34.758 -66.652 55.566 1.00 55.34 392 LYS A C 1
ATOM 3385 O O . LYS A 1 392 ? -34.808 -65.834 56.482 1.00 55.34 392 LYS A O 1
ATOM 3390 N N . LYS A 1 393 ? -35.392 -66.458 54.404 1.00 57.50 393 LYS A N 1
ATOM 3391 C CA . LYS A 1 393 ? -36.152 -65.258 54.031 1.00 57.50 393 LYS A CA 1
ATOM 3392 C C . LYS A 1 393 ? -37.472 -65.097 54.800 1.00 57.50 393 LYS A C 1
ATOM 3394 O O . LYS A 1 393 ? -37.808 -63.980 55.166 1.00 57.50 393 LYS A O 1
ATOM 3399 N N . ARG A 1 394 ? -38.228 -66.167 55.067 1.00 54.75 394 ARG A N 1
ATOM 3400 C CA . ARG A 1 394 ? -39.660 -66.046 55.431 1.00 54.75 394 ARG A CA 1
ATOM 3401 C C . ARG A 1 394 ? -39.978 -65.566 56.854 1.00 54.75 394 ARG A C 1
ATOM 3403 O O . ARG A 1 394 ? -40.963 -64.862 57.025 1.00 54.75 394 ARG A O 1
ATOM 3410 N N . MET A 1 395 ? -39.178 -65.916 57.863 1.00 54.12 395 MET A N 1
ATOM 3411 C CA . MET A 1 395 ? -39.463 -65.521 59.259 1.00 54.12 395 MET A CA 1
ATOM 3412 C C . MET A 1 395 ? -38.963 -64.109 59.581 1.00 54.12 395 MET A C 1
ATOM 3414 O O . MET A 1 395 ? -39.695 -63.326 60.176 1.00 54.12 395 MET A O 1
ATOM 3418 N N . LYS A 1 396 ? -37.787 -63.729 59.062 1.00 60.50 396 LYS A N 1
ATOM 3419 C CA . LYS A 1 396 ? -37.319 -62.335 59.088 1.00 60.50 396 LYS A CA 1
ATOM 3420 C C . LYS A 1 396 ? -38.295 -61.387 58.372 1.00 60.50 396 LYS A C 1
ATOM 3422 O O . LYS A 1 396 ? -38.477 -60.261 58.805 1.00 60.50 396 LYS A O 1
ATOM 3427 N N . GLN A 1 397 ? -38.996 -61.843 57.328 1.00 58.50 397 GLN A N 1
ATOM 3428 C CA . GLN A 1 397 ? -39.961 -61.030 56.572 1.00 58.50 397 GLN A CA 1
ATOM 3429 C C . GLN A 1 397 ? -41.140 -60.476 57.391 1.00 58.50 397 GLN A C 1
ATOM 3431 O O . GLN A 1 397 ? -41.683 -59.458 56.984 1.00 58.50 397 GLN A O 1
ATOM 3436 N N . LEU A 1 398 ? -41.583 -61.107 58.486 1.00 61.66 398 LEU A N 1
ATOM 3437 C CA . LEU A 1 398 ? -42.783 -60.662 59.219 1.00 61.66 398 LEU A CA 1
ATOM 3438 C C . LEU A 1 398 ? -42.490 -59.609 60.298 1.00 61.66 398 LEU A C 1
ATOM 3440 O O . LEU A 1 398 ? -43.252 -58.654 60.426 1.00 61.66 398 LEU A O 1
ATOM 3444 N N . GLU A 1 399 ? -41.378 -59.735 61.021 1.00 61.78 399 GLU A N 1
ATOM 3445 C CA . GLU A 1 399 ? -40.894 -58.686 61.934 1.00 61.78 399 GLU A CA 1
ATOM 3446 C C . GLU A 1 399 ? -40.373 -57.489 61.136 1.00 61.78 399 GLU A C 1
ATOM 3448 O O . GLU A 1 399 ? -40.771 -56.355 61.409 1.00 61.78 399 GLU A O 1
ATOM 3453 N N . HIS A 1 400 ? -39.648 -57.753 60.038 1.00 65.44 400 HIS A N 1
ATOM 3454 C CA . HIS A 1 400 ? -39.330 -56.715 59.068 1.00 65.44 400 HIS A CA 1
ATOM 3455 C C . HIS A 1 400 ? -40.592 -56.051 58.529 1.00 65.44 400 HIS A C 1
ATOM 3457 O O . HIS A 1 400 ? -40.566 -54.850 58.408 1.00 65.44 400 HIS A O 1
ATOM 3463 N N . LYS A 1 401 ? -41.718 -56.733 58.271 1.00 67.19 401 LYS A N 1
ATOM 3464 C CA . LYS A 1 401 ? -42.940 -56.064 57.773 1.00 67.19 401 LYS A CA 1
ATOM 3465 C C . LYS A 1 401 ? -43.502 -54.993 58.716 1.00 67.19 401 LYS A C 1
ATOM 3467 O O . LYS A 1 401 ? -43.893 -53.944 58.226 1.00 67.19 401 LYS A O 1
ATOM 3472 N N . ARG A 1 402 ? -43.526 -55.214 60.035 1.00 68.69 402 ARG A N 1
ATOM 3473 C CA . ARG A 1 402 ? -44.070 -54.232 61.002 1.00 68.69 402 ARG A CA 1
ATOM 3474 C C . ARG A 1 402 ? -43.111 -53.076 61.279 1.00 68.69 402 ARG A C 1
ATOM 3476 O O . ARG A 1 402 ? -43.543 -51.932 61.392 1.00 68.69 402 ARG A O 1
ATOM 3483 N N . GLU A 1 403 ? -41.815 -53.363 61.369 1.00 66.88 403 GLU A N 1
ATOM 3484 C CA . GLU A 1 403 ? -40.786 -52.319 61.420 1.00 66.88 403 GLU A CA 1
ATOM 3485 C C . GLU A 1 403 ? -40.728 -51.551 60.094 1.00 66.88 403 GLU A C 1
ATOM 3487 O O . GLU A 1 403 ? -40.598 -50.336 60.106 1.00 66.88 403 GLU A O 1
ATOM 3492 N N . VAL A 1 404 ? -40.929 -52.228 58.960 1.00 70.25 404 VAL A N 1
ATOM 3493 C CA . VAL A 1 404 ? -41.042 -51.631 57.623 1.00 70.25 404 VAL A CA 1
ATOM 3494 C C . VAL A 1 404 ? -42.291 -50.771 57.511 1.00 70.25 404 VAL A C 1
ATOM 3496 O O . VAL A 1 404 ? -42.186 -49.715 56.924 1.00 70.25 404 VAL A O 1
ATOM 3499 N N . GLU A 1 405 ? -43.441 -51.134 58.081 1.00 72.25 405 GLU A N 1
ATOM 3500 C CA . GLU A 1 405 ? -44.639 -50.277 58.063 1.00 72.25 405 GLU A CA 1
ATOM 3501 C C . GLU A 1 405 ? -44.437 -48.975 58.850 1.00 72.25 405 GLU A C 1
ATOM 3503 O O . GLU A 1 405 ? -44.739 -47.905 58.326 1.00 72.25 405 GLU A O 1
ATOM 3508 N N . LYS A 1 406 ? -43.833 -49.029 60.046 1.00 72.69 406 LYS A N 1
ATOM 3509 C CA . LYS A 1 406 ? -43.455 -47.809 60.786 1.00 72.69 406 LYS A CA 1
ATOM 3510 C C . LYS A 1 406 ? -42.375 -47.007 60.061 1.00 72.69 406 LYS A C 1
ATOM 3512 O O . LYS A 1 406 ? -42.505 -45.798 59.922 1.00 72.69 406 LYS A O 1
ATOM 3517 N N . LEU A 1 407 ? -41.362 -47.681 59.512 1.00 72.69 407 LEU A N 1
ATOM 3518 C CA . LEU A 1 407 ? -40.367 -47.052 58.643 1.00 72.69 407 LEU A CA 1
ATOM 3519 C C . LEU A 1 407 ? -40.996 -46.494 57.359 1.00 72.69 407 LEU A C 1
ATOM 3521 O O . LEU A 1 407 ? -40.449 -45.552 56.811 1.00 72.69 407 LEU A O 1
ATOM 3525 N N . ILE A 1 408 ? -42.112 -47.036 56.861 1.00 74.25 408 ILE A N 1
ATOM 3526 C CA . ILE A 1 408 ? -42.847 -46.529 55.693 1.00 74.25 408 ILE A CA 1
ATOM 3527 C C . ILE A 1 408 ? -43.641 -45.283 56.074 1.00 74.25 408 ILE A C 1
ATOM 3529 O O . ILE A 1 408 ? -43.644 -44.340 55.294 1.00 74.25 408 ILE A O 1
ATOM 3533 N N . GLU A 1 409 ? -44.301 -45.245 57.232 1.00 73.50 409 GLU A N 1
ATOM 3534 C CA . GLU A 1 409 ? -45.015 -44.049 57.704 1.00 73.50 409 GLU A CA 1
ATOM 3535 C C . GLU A 1 409 ? -44.054 -42.906 58.050 1.00 73.50 409 GLU A C 1
ATOM 3537 O O . GLU A 1 409 ? -44.276 -41.775 57.618 1.00 73.50 409 GLU A O 1
ATOM 3542 N N . ASP A 1 410 ? -42.945 -43.199 58.732 1.00 75.75 410 ASP A N 1
ATOM 3543 C CA . ASP A 1 410 ? -41.897 -42.213 58.999 1.00 75.75 410 ASP A CA 1
ATOM 3544 C C . ASP A 1 410 ? -41.196 -41.784 57.702 1.00 75.75 410 ASP A C 1
ATOM 3546 O O . ASP A 1 410 ? -40.962 -40.594 57.508 1.00 75.75 410 ASP A O 1
ATOM 3550 N N . ARG A 1 411 ? -40.962 -42.704 56.751 1.00 70.00 411 ARG A N 1
ATOM 3551 C CA . ARG A 1 411 ? -40.457 -42.366 55.409 1.00 70.00 411 ARG A CA 1
ATOM 3552 C C . ARG A 1 411 ? -41.464 -41.560 54.598 1.00 70.00 411 ARG A C 1
ATOM 3554 O O . ARG A 1 411 ? -41.032 -40.730 53.820 1.00 70.00 411 ARG A O 1
ATOM 3561 N N . ARG A 1 412 ? -42.776 -41.764 54.753 1.00 74.06 412 ARG A N 1
ATOM 3562 C CA . ARG A 1 412 ? -43.805 -40.939 54.094 1.00 74.06 412 ARG A CA 1
ATOM 3563 C C . ARG A 1 412 ? -43.816 -39.526 54.658 1.00 74.06 412 ARG A C 1
ATOM 3565 O O . ARG A 1 412 ? -43.811 -38.593 53.874 1.00 74.06 412 ARG A O 1
ATOM 3572 N N . ARG A 1 413 ? -43.736 -39.359 55.981 1.00 76.19 413 ARG A N 1
ATOM 3573 C CA . ARG A 1 413 ? -43.624 -38.032 56.613 1.00 76.19 413 ARG A CA 1
ATOM 3574 C C . ARG A 1 413 ? -42.313 -37.327 56.270 1.00 76.19 413 ARG A C 1
ATOM 3576 O O . ARG A 1 413 ? -42.328 -36.131 56.012 1.00 76.19 413 ARG A O 1
ATOM 3583 N N . GLN A 1 414 ? -41.197 -38.058 56.250 1.00 71.56 414 GLN A N 1
ATOM 3584 C CA . GLN A 1 414 ? -39.909 -37.539 55.784 1.00 71.56 414 GLN A CA 1
ATOM 3585 C C . GLN A 1 414 ? -39.980 -37.166 54.304 1.00 71.56 414 GLN A C 1
ATOM 3587 O O . GLN A 1 414 ? -39.640 -36.051 53.968 1.00 71.56 414 GLN A O 1
ATOM 3592 N N . HIS A 1 415 ? -40.539 -38.018 53.444 1.00 75.62 415 HIS A N 1
ATOM 3593 C CA . HIS A 1 415 ? -40.712 -37.734 52.019 1.00 75.62 415 HIS A CA 1
ATOM 3594 C C . HIS A 1 415 ? -41.670 -36.560 51.766 1.00 75.62 415 HIS A C 1
ATOM 3596 O O . HIS A 1 415 ? -41.448 -35.795 50.842 1.00 75.62 415 HIS A O 1
ATOM 3602 N N . GLU A 1 416 ? -42.740 -36.385 52.541 1.00 75.94 416 GLU A N 1
ATOM 3603 C CA . GLU A 1 416 ? -43.623 -35.215 52.433 1.00 75.94 416 GLU A CA 1
ATOM 3604 C C . GLU A 1 416 ? -42.894 -33.932 52.858 1.00 75.94 416 GLU A C 1
ATOM 3606 O O . GLU A 1 416 ? -42.962 -32.931 52.148 1.00 75.94 416 GLU A O 1
ATOM 3611 N N . ALA A 1 417 ? -42.130 -33.975 53.955 1.00 82.69 417 ALA A N 1
ATOM 3612 C CA . ALA A 1 417 ? -41.298 -32.856 54.392 1.00 82.69 417 ALA A CA 1
ATOM 3613 C C . ALA A 1 417 ? -40.170 -32.538 53.393 1.00 82.69 417 ALA A C 1
ATOM 3615 O O . ALA A 1 417 ? -39.941 -31.369 53.090 1.00 82.69 417 ALA A O 1
ATOM 3616 N N . ASP A 1 418 ? -39.514 -33.559 52.843 1.00 81.25 418 ASP A N 1
ATOM 3617 C CA . ASP A 1 418 ? -38.465 -33.441 51.831 1.00 81.25 418 ASP A CA 1
ATOM 3618 C C . ASP A 1 418 ? -39.050 -32.891 50.525 1.00 81.25 418 ASP A C 1
ATOM 3620 O O . ASP A 1 418 ? -38.491 -31.960 49.966 1.00 81.25 418 ASP A O 1
ATOM 3624 N N . MET A 1 419 ? -40.232 -33.344 50.091 1.00 80.94 419 MET A N 1
ATOM 3625 C CA . MET A 1 419 ? -40.928 -32.792 48.919 1.00 80.94 419 MET A CA 1
ATOM 3626 C C . MET A 1 419 ? -41.352 -31.334 49.121 1.00 80.94 419 MET A C 1
ATOM 3628 O O . MET A 1 419 ? -41.290 -30.545 48.182 1.00 80.94 419 MET A O 1
ATOM 3632 N N . GLU A 1 420 ? -41.791 -30.946 50.321 1.00 83.44 420 GLU A N 1
ATOM 3633 C CA . GLU A 1 420 ? -42.092 -29.543 50.624 1.00 83.44 420 GLU A CA 1
ATOM 3634 C C . GLU A 1 420 ? -40.832 -28.670 50.656 1.00 83.44 420 GLU A C 1
ATOM 3636 O O . GLU A 1 420 ? -40.879 -27.514 50.227 1.00 83.44 420 GLU A O 1
ATOM 3641 N N . LEU A 1 421 ? -39.718 -29.192 51.178 1.00 82.69 421 LEU A N 1
ATOM 3642 C CA . LEU A 1 421 ? -38.423 -28.514 51.152 1.00 82.69 421 LEU A CA 1
ATOM 3643 C C . LEU A 1 421 ? -37.911 -28.387 49.715 1.00 82.69 421 LEU A C 1
ATOM 3645 O O . LEU A 1 421 ? -37.592 -27.279 49.298 1.00 82.69 421 LEU A O 1
ATOM 3649 N N . GLU A 1 422 ? -37.949 -29.462 48.929 1.00 84.88 422 GLU A N 1
ATOM 3650 C CA . GLU A 1 422 ? -37.596 -29.473 47.508 1.00 84.88 422 GLU A CA 1
ATOM 3651 C C . GLU A 1 422 ? -38.479 -28.517 46.699 1.00 84.88 422 GLU A C 1
ATOM 3653 O O . GLU A 1 422 ? -37.970 -27.770 45.869 1.00 84.88 422 GLU A O 1
ATOM 3658 N N . ALA A 1 423 ? -39.790 -28.468 46.951 1.00 85.44 423 ALA A N 1
ATOM 3659 C CA . ALA A 1 423 ? -40.689 -27.533 46.274 1.00 85.44 423 ALA A CA 1
ATOM 3660 C C . ALA A 1 423 ? -40.360 -26.069 46.613 1.00 85.44 423 ALA A C 1
ATOM 3662 O O . ALA A 1 423 ? -40.385 -25.209 45.729 1.00 85.44 423 ALA A O 1
ATOM 3663 N N . LYS A 1 424 ? -40.013 -25.772 47.874 1.00 85.00 424 LYS A N 1
ATOM 3664 C CA . LYS A 1 424 ? -39.555 -24.435 48.293 1.00 85.00 424 LYS A CA 1
ATOM 3665 C C . LYS A 1 424 ? -38.200 -24.089 47.675 1.00 85.00 424 LYS A C 1
ATOM 3667 O O . LYS A 1 424 ? -38.024 -22.967 47.207 1.00 85.00 424 LYS A O 1
ATOM 3672 N N . GLU A 1 425 ? -37.266 -25.034 47.626 1.00 85.50 425 GLU A N 1
ATOM 3673 C CA . GLU A 1 425 ? -35.963 -24.860 46.976 1.00 85.50 425 GLU A CA 1
ATOM 3674 C C . GLU A 1 425 ? -36.111 -24.630 45.469 1.00 85.50 425 GLU A C 1
ATOM 3676 O O . GLU A 1 425 ? -35.503 -23.708 44.930 1.00 85.50 425 GLU A O 1
ATOM 3681 N N . GLN A 1 426 ? -36.979 -25.389 44.799 1.00 81.19 426 GLN A N 1
ATOM 3682 C CA . GLN A 1 426 ? -37.300 -25.199 43.386 1.00 81.19 426 GLN A CA 1
ATOM 3683 C C . GLN A 1 426 ? -37.951 -23.840 43.128 1.00 81.19 426 GLN A C 1
ATOM 3685 O O . GLN A 1 426 ? -37.591 -23.188 42.152 1.00 81.19 426 GLN A O 1
ATOM 3690 N N . ALA A 1 427 ? -38.863 -23.382 43.990 1.00 87.31 427 ALA A N 1
ATOM 3691 C CA . ALA A 1 427 ? -39.461 -22.053 43.868 1.00 87.31 427 ALA A CA 1
ATOM 3692 C C . ALA A 1 427 ? -38.401 -20.943 43.996 1.00 87.31 427 ALA A C 1
ATOM 3694 O O . ALA A 1 427 ? -38.329 -20.059 43.144 1.00 87.31 427 ALA A O 1
ATOM 3695 N N . ILE A 1 428 ? -37.514 -21.035 44.994 1.00 86.50 428 ILE A N 1
ATOM 3696 C CA . ILE A 1 428 ? -36.402 -20.087 45.182 1.00 86.50 428 ILE A CA 1
ATOM 3697 C C . ILE A 1 428 ? -35.447 -20.120 43.981 1.00 86.50 428 ILE A C 1
ATOM 3699 O O . ILE A 1 428 ? -34.982 -19.076 43.521 1.00 86.50 428 ILE A O 1
ATOM 3703 N N . GLU A 1 429 ? -35.146 -21.303 43.450 1.00 84.31 429 GLU A N 1
ATOM 3704 C CA . GLU A 1 429 ? -34.273 -21.452 42.288 1.00 84.31 429 GLU A CA 1
ATOM 3705 C C . GLU A 1 429 ? -34.929 -20.896 41.015 1.00 84.31 429 GLU A C 1
ATOM 3707 O O . GLU A 1 429 ? -34.266 -20.225 40.226 1.00 84.31 429 GLU A O 1
ATOM 3712 N N . GLN A 1 430 ? -36.241 -21.077 40.836 1.00 86.00 430 GLN A N 1
ATOM 3713 C CA . GLN A 1 430 ? -37.002 -20.469 39.740 1.00 86.00 430 GLN A CA 1
ATOM 3714 C C . GLN A 1 430 ? -37.012 -18.940 39.831 1.00 86.00 430 GLN A C 1
ATOM 3716 O O . GLN A 1 430 ? -36.785 -18.275 38.820 1.00 86.00 430 GLN A O 1
ATOM 3721 N N . GLU A 1 431 ? -37.206 -18.371 41.022 1.00 86.69 431 GLU A N 1
ATOM 3722 C CA . GLU A 1 431 ? -37.120 -16.923 41.244 1.00 86.69 431 GLU A CA 1
ATOM 3723 C C . GLU A 1 431 ? -35.712 -16.394 40.936 1.00 86.69 431 GLU A C 1
ATOM 3725 O O . GLU A 1 431 ? -35.559 -15.408 40.210 1.00 86.69 431 GLU A O 1
ATOM 3730 N N . ARG A 1 432 ? -34.662 -17.088 41.395 1.00 82.75 432 ARG A N 1
ATOM 3731 C CA . ARG A 1 432 ? -33.264 -16.752 41.072 1.00 82.75 432 ARG A CA 1
ATOM 3732 C C . ARG A 1 432 ? -32.988 -16.825 39.574 1.00 82.75 432 ARG A C 1
ATOM 3734 O O . ARG A 1 432 ? -32.321 -15.944 39.032 1.00 82.75 432 ARG A O 1
ATOM 3741 N N . GLN A 1 433 ? -33.501 -17.846 38.892 1.00 85.88 433 GLN A N 1
ATOM 3742 C CA . GLN A 1 433 ? -33.378 -17.983 37.443 1.00 85.88 433 GLN A CA 1
ATOM 3743 C C . GLN A 1 433 ? -34.142 -16.883 36.702 1.00 85.88 433 GLN A C 1
ATOM 3745 O O . GLN A 1 433 ? -33.617 -16.346 35.728 1.00 85.88 433 GLN A O 1
ATOM 3750 N N . ALA A 1 434 ? -35.338 -16.506 37.160 1.00 88.25 434 ALA A N 1
ATOM 3751 C CA . ALA A 1 434 ? -36.117 -15.413 36.583 1.00 88.25 434 ALA A CA 1
ATOM 3752 C C . ALA A 1 434 ? -35.390 -14.068 36.729 1.00 88.25 434 ALA A C 1
ATOM 3754 O O . ALA A 1 434 ? -35.228 -13.355 35.739 1.00 88.25 434 ALA A O 1
ATOM 3755 N N . LEU A 1 435 ? -34.861 -13.767 37.920 1.00 85.12 435 LEU A N 1
ATOM 3756 C CA . LEU A 1 435 ? -34.028 -12.584 38.162 1.00 85.12 435 LEU A CA 1
ATOM 3757 C C . LEU A 1 435 ? -32.765 -12.600 37.291 1.00 85.12 435 LEU A C 1
ATOM 3759 O O . LEU A 1 435 ? -32.417 -11.596 36.673 1.00 85.12 435 LEU A O 1
ATOM 3763 N N . ARG A 1 436 ? -32.099 -13.755 37.169 1.00 86.31 436 ARG A N 1
ATOM 3764 C CA . ARG A 1 436 ? -30.937 -13.913 36.285 1.00 86.31 436 ARG A CA 1
ATOM 3765 C C . ARG A 1 436 ? -31.296 -13.633 34.825 1.00 86.31 436 ARG A C 1
ATOM 3767 O O . ARG A 1 436 ? -30.539 -12.936 34.159 1.00 86.31 436 ARG A O 1
ATOM 3774 N N . ARG A 1 437 ? -32.433 -14.138 34.332 1.00 87.75 437 ARG A N 1
ATOM 3775 C CA . ARG A 1 437 ? -32.922 -13.879 32.964 1.00 87.75 437 ARG A CA 1
ATOM 3776 C C . ARG A 1 437 ? -33.227 -12.399 32.741 1.00 87.75 437 ARG A C 1
ATOM 3778 O O . ARG A 1 437 ? -32.824 -11.861 31.719 1.00 87.75 437 ARG A O 1
ATOM 3785 N N . GLN A 1 438 ? -33.857 -11.727 33.707 1.00 88.38 438 GLN A N 1
ATOM 3786 C CA . GLN A 1 438 ? -34.096 -10.280 33.638 1.00 88.38 438 GLN A CA 1
ATOM 3787 C C . GLN A 1 438 ? -32.783 -9.494 33.543 1.00 88.38 438 GLN A C 1
ATOM 3789 O O . GLN A 1 438 ? -32.643 -8.636 32.677 1.00 88.38 438 GLN A O 1
ATOM 3794 N N . ILE A 1 439 ? -31.789 -9.834 34.370 1.00 87.94 439 ILE A N 1
ATOM 3795 C CA . ILE A 1 439 ? -30.470 -9.186 34.328 1.00 87.94 439 ILE A CA 1
ATOM 3796 C C . ILE A 1 439 ? -29.771 -9.437 32.984 1.00 87.94 439 ILE A C 1
ATOM 3798 O O . ILE A 1 439 ? -29.144 -8.526 32.445 1.00 87.94 439 ILE A O 1
ATOM 3802 N N . ILE A 1 440 ? -29.873 -10.649 32.430 1.00 89.31 440 ILE A N 1
ATOM 3803 C CA . ILE A 1 440 ? -29.317 -10.968 31.108 1.00 89.31 440 ILE A CA 1
ATOM 3804 C C . ILE A 1 440 ? -29.978 -10.108 30.028 1.00 89.31 440 ILE A C 1
ATOM 3806 O O . ILE A 1 440 ? -29.262 -9.506 29.232 1.00 89.31 440 ILE A O 1
ATOM 3810 N N . GLU A 1 441 ? -31.305 -9.984 30.029 1.00 87.25 441 GLU A N 1
ATOM 3811 C CA . GLU A 1 441 ? -32.031 -9.180 29.040 1.00 87.25 441 GLU A CA 1
ATOM 3812 C C . GLU A 1 441 ? -31.698 -7.682 29.156 1.00 87.25 441 GLU A C 1
ATOM 3814 O O . GLU A 1 441 ? -31.428 -7.013 28.157 1.00 87.25 441 GLU A O 1
ATOM 3819 N N . GLU A 1 442 ? -31.605 -7.149 30.378 1.00 88.25 442 GLU A N 1
ATOM 3820 C CA . GLU A 1 442 ? -31.157 -5.771 30.608 1.00 88.25 442 GLU A CA 1
ATOM 3821 C C . GLU A 1 442 ? -29.742 -5.525 30.069 1.00 88.25 442 GLU A C 1
ATOM 3823 O O . GLU A 1 442 ? -29.473 -4.503 29.430 1.00 88.25 442 GLU A O 1
ATOM 3828 N N . GLU A 1 443 ? -28.809 -6.441 30.338 1.00 87.50 443 GLU A N 1
ATOM 3829 C CA . GLU A 1 443 ? -27.429 -6.311 29.870 1.00 87.50 443 GLU A CA 1
ATOM 3830 C C . GLU A 1 443 ? -27.311 -6.529 28.358 1.00 87.50 443 GLU A C 1
ATOM 3832 O O . GLU A 1 443 ? -26.542 -5.816 27.708 1.00 87.50 443 GLU A O 1
ATOM 3837 N N . ARG A 1 444 ? -28.124 -7.418 27.774 1.00 89.12 444 ARG A N 1
ATOM 3838 C CA . ARG A 1 444 ? -28.280 -7.588 26.323 1.00 89.12 444 ARG A CA 1
ATOM 3839 C C . ARG A 1 444 ? -28.691 -6.266 25.679 1.00 89.12 444 ARG A C 1
ATOM 3841 O O . ARG A 1 444 ? -28.013 -5.794 24.766 1.00 89.12 444 ARG A O 1
ATOM 3848 N N . GLN A 1 445 ? -29.735 -5.618 26.194 1.00 86.12 445 GLN A N 1
ATOM 3849 C CA . GLN A 1 445 ? -30.194 -4.323 25.689 1.00 86.12 445 GLN A CA 1
ATOM 3850 C C . GLN A 1 445 ? -29.150 -3.218 25.884 1.00 86.12 445 GLN A C 1
ATOM 3852 O O . GLN A 1 445 ? -28.947 -2.399 24.986 1.00 86.12 445 GLN A O 1
ATOM 3857 N N . ARG A 1 446 ? -28.447 -3.181 27.025 1.00 87.31 446 ARG A N 1
ATOM 3858 C CA . ARG A 1 446 ? -27.350 -2.221 27.254 1.00 87.31 446 ARG A CA 1
ATOM 3859 C C . ARG A 1 446 ? -26.212 -2.405 26.253 1.00 87.31 446 ARG A C 1
ATOM 3861 O O . ARG A 1 446 ? -25.711 -1.408 25.732 1.00 87.31 446 ARG A O 1
ATOM 3868 N N . LEU A 1 447 ? -25.801 -3.645 25.983 1.00 87.56 447 LEU A N 1
ATOM 3869 C CA . LEU A 1 447 ? -24.769 -3.956 24.991 1.00 87.56 447 LEU A CA 1
ATOM 3870 C C . LEU A 1 447 ? -25.215 -3.530 23.591 1.00 87.56 447 LEU A C 1
ATOM 3872 O O . LEU A 1 447 ? -24.485 -2.810 22.908 1.00 87.56 447 LEU A O 1
ATOM 3876 N N . LEU A 1 448 ? -26.436 -3.886 23.191 1.00 87.62 448 LEU A N 1
ATOM 3877 C CA . LEU A 1 448 ? -26.988 -3.487 21.899 1.00 87.62 448 LEU A CA 1
ATOM 3878 C C . LEU A 1 448 ? -27.072 -1.959 21.764 1.00 87.62 448 LEU A C 1
ATOM 3880 O O . LEU A 1 448 ? -26.600 -1.425 20.768 1.00 87.62 448 LEU A O 1
ATOM 3884 N N . LYS A 1 449 ? -27.548 -1.224 22.777 1.00 86.12 449 LYS A N 1
ATOM 3885 C CA . LYS A 1 449 ? -27.583 0.255 22.764 1.00 86.12 449 LYS A CA 1
ATOM 3886 C C . LYS A 1 449 ? -26.215 0.897 22.547 1.00 86.12 449 LYS A C 1
ATOM 3888 O O . LYS A 1 449 ? -26.106 1.867 21.804 1.00 86.12 449 LYS A O 1
ATOM 3893 N N . ARG A 1 450 ? -25.170 0.357 23.179 1.00 86.81 450 ARG A N 1
ATOM 3894 C CA . ARG A 1 450 ? -23.801 0.881 23.054 1.00 86.81 450 ARG A CA 1
ATOM 3895 C C . ARG A 1 450 ? -23.208 0.645 21.667 1.00 86.81 450 ARG A C 1
ATOM 3897 O O . ARG A 1 450 ? -22.517 1.517 21.149 1.00 86.81 450 ARG A O 1
ATOM 3904 N N . HIS A 1 451 ? -23.454 -0.531 21.091 1.00 87.69 451 HIS A N 1
ATOM 3905 C CA . HIS A 1 451 ? -22.750 -0.982 19.890 1.00 87.69 451 HIS A CA 1
ATOM 3906 C C . HIS A 1 451 ? -23.551 -0.815 18.595 1.00 87.69 451 HIS A C 1
ATOM 3908 O O . HIS A 1 451 ? -22.952 -0.642 17.536 1.00 87.69 451 HIS A O 1
ATOM 3914 N N . ALA A 1 452 ? -24.885 -0.820 18.647 1.00 83.56 452 ALA A N 1
ATOM 3915 C CA . ALA A 1 452 ? -25.727 -0.793 17.453 1.00 83.56 452 ALA A CA 1
ATOM 3916 C C . ALA A 1 452 ? -25.532 0.482 16.624 1.00 83.56 452 ALA A C 1
ATOM 3918 O O . ALA A 1 452 ? -25.386 0.398 15.409 1.00 83.56 452 ALA A O 1
ATOM 3919 N N . THR A 1 453 ? -25.446 1.653 17.262 1.00 82.69 453 THR A N 1
ATOM 3920 C CA . THR A 1 453 ? -25.214 2.931 16.564 1.00 82.69 453 THR A CA 1
ATOM 3921 C C . THR A 1 453 ? -23.859 2.965 15.853 1.00 82.69 453 THR A C 1
ATOM 3923 O O . THR A 1 453 ? -23.755 3.450 14.730 1.00 82.69 453 THR A O 1
ATOM 3926 N N . GLN A 1 454 ? -22.818 2.399 16.468 1.00 85.94 454 GLN A N 1
ATOM 3927 C CA . GLN A 1 454 ? -21.464 2.360 15.906 1.00 85.94 454 GLN A CA 1
ATOM 3928 C C . GLN A 1 454 ? -21.314 1.330 14.782 1.00 85.94 454 GLN A C 1
ATOM 3930 O O . GLN A 1 454 ? -20.485 1.509 13.886 1.00 85.94 454 GLN A O 1
ATOM 3935 N N . LEU A 1 455 ? -22.095 0.254 14.843 1.00 84.75 455 LEU A N 1
ATOM 3936 C CA . LEU A 1 455 ? -22.113 -0.850 13.885 1.00 84.75 455 LEU A CA 1
ATOM 3937 C C . LEU A 1 455 ? -23.265 -0.737 12.882 1.00 84.75 455 LEU A C 1
ATOM 3939 O O . LEU A 1 455 ? -23.630 -1.731 12.249 1.00 84.75 455 LEU A O 1
ATOM 3943 N N . LEU A 1 456 ? -23.835 0.460 12.717 1.00 82.62 456 LEU A N 1
ATOM 3944 C CA . LEU A 1 456 ? -24.865 0.711 11.719 1.00 82.62 456 LEU A CA 1
ATOM 3945 C C . LEU A 1 456 ? -24.357 0.253 10.341 1.00 82.62 456 LEU A C 1
ATOM 3947 O O . LEU A 1 456 ? -23.319 0.707 9.861 1.00 82.62 456 LEU A O 1
ATOM 3951 N N . GLY A 1 457 ? -25.074 -0.690 9.731 1.00 81.00 457 GLY A N 1
ATOM 3952 C CA . GLY A 1 457 ? -24.718 -1.277 8.440 1.00 81.00 457 GLY A CA 1
ATOM 3953 C C . GLY A 1 457 ? -23.745 -2.464 8.474 1.00 81.00 457 GLY A C 1
ATOM 3954 O O . GLY A 1 457 ? -23.520 -3.064 7.427 1.00 81.00 457 GLY A O 1
ATOM 3955 N N . TYR A 1 458 ? -23.222 -2.848 9.638 1.00 84.12 458 TYR A N 1
ATOM 3956 C CA . TYR A 1 458 ? -22.338 -4.013 9.805 1.00 84.12 458 TYR A CA 1
ATOM 3957 C C . TYR A 1 458 ? -22.862 -5.010 10.849 1.00 84.12 458 TYR A C 1
ATOM 3959 O O . TYR A 1 458 ? -22.157 -5.943 11.226 1.00 84.12 458 TYR A O 1
ATOM 3967 N N . LEU A 1 459 ? -24.100 -4.824 11.321 1.00 83.62 459 LEU A N 1
ATOM 3968 C CA . LEU A 1 459 ? -24.725 -5.673 12.331 1.00 83.62 459 LEU A CA 1
ATOM 3969 C C . LEU A 1 459 ? -25.101 -7.061 11.753 1.00 83.62 459 LEU A C 1
ATOM 3971 O O . LEU A 1 459 ? -25.783 -7.123 10.728 1.00 83.62 459 LEU A O 1
ATOM 3975 N N . PRO A 1 460 ? -24.715 -8.172 12.408 1.00 81.81 460 PRO A N 1
ATOM 3976 C CA . PRO A 1 460 ? -25.110 -9.521 12.007 1.00 81.81 460 PRO A CA 1
ATOM 3977 C C . PRO A 1 460 ? -26.630 -9.740 12.008 1.00 81.81 460 PRO A C 1
ATOM 3979 O O . PRO A 1 460 ? -27.351 -9.222 12.867 1.00 81.81 460 PRO A O 1
ATOM 3982 N N . LYS A 1 461 ? -27.114 -10.558 11.065 1.00 77.19 461 LYS A N 1
ATOM 3983 C CA . LYS A 1 461 ? -28.538 -10.908 10.933 1.00 77.19 461 LYS A CA 1
ATOM 3984 C C . LYS A 1 461 ? -29.041 -11.627 12.199 1.00 77.19 461 LYS A C 1
ATOM 3986 O O . LYS A 1 461 ? -28.342 -12.471 12.757 1.00 77.19 461 LYS A O 1
ATOM 3991 N N . GLY A 1 462 ? -30.256 -11.293 12.644 1.00 77.50 462 GLY A N 1
ATOM 3992 C CA . GLY A 1 462 ? -30.933 -11.955 13.771 1.00 77.50 462 GLY A CA 1
ATOM 3993 C C . GLY A 1 462 ? -30.501 -11.519 15.179 1.00 77.50 462 GLY A C 1
ATOM 3994 O O . GLY A 1 462 ? -30.871 -12.175 16.146 1.00 77.50 462 GLY A O 1
ATOM 3995 N N . LEU A 1 463 ? -29.716 -10.444 15.325 1.00 78.75 463 LEU A N 1
ATOM 3996 C CA . LEU A 1 463 ? -29.323 -9.918 16.645 1.00 78.75 463 LEU A CA 1
ATOM 3997 C C . LEU A 1 463 ? -30.393 -9.053 17.329 1.00 78.75 463 LEU A C 1
ATOM 3999 O O . LEU A 1 463 ? -30.425 -8.991 18.560 1.00 78.75 463 LEU A O 1
ATOM 4003 N N . LEU A 1 464 ? -31.233 -8.377 16.543 1.00 81.19 464 LEU A N 1
ATOM 4004 C CA . LEU A 1 464 ? -32.295 -7.497 17.028 1.00 81.19 464 LEU A CA 1
ATOM 4005 C C . LEU A 1 464 ? -33.647 -8.206 16.931 1.00 81.19 464 LEU A C 1
ATOM 4007 O O . LEU A 1 464 ? -33.996 -8.723 15.870 1.00 81.19 464 LEU A O 1
ATOM 4011 N N . VAL A 1 465 ? -34.392 -8.198 18.032 1.00 81.31 465 VAL A N 1
ATOM 4012 C CA . VAL A 1 465 ? -35.807 -8.583 18.102 1.00 81.31 465 VAL A CA 1
ATOM 4013 C C . VAL A 1 465 ? -36.658 -7.336 17.827 1.00 81.31 465 VAL A C 1
ATOM 4015 O O . VAL A 1 465 ? -36.215 -6.214 18.071 1.00 81.31 465 VAL A O 1
ATOM 4018 N N . GLU A 1 466 ? -37.883 -7.497 17.321 1.00 75.69 466 GLU A N 1
ATOM 4019 C CA . GLU A 1 466 ? -38.782 -6.376 16.985 1.00 75.69 466 GLU A CA 1
ATOM 4020 C C . GLU A 1 466 ? -39.022 -5.414 18.165 1.00 75.69 466 GLU A C 1
ATOM 4022 O O . GLU A 1 466 ? -39.107 -4.198 17.985 1.00 75.69 466 GLU A O 1
ATOM 4027 N N . ASP A 1 467 ? -39.054 -5.937 19.393 1.00 78.75 467 ASP A N 1
ATOM 4028 C CA . ASP A 1 467 ? -39.175 -5.130 20.609 1.00 78.75 467 ASP A CA 1
ATOM 4029 C C . ASP A 1 467 ? -37.909 -4.323 20.937 1.00 78.75 467 ASP A C 1
ATOM 4031 O O . ASP A 1 467 ? -37.998 -3.252 21.546 1.00 78.75 467 ASP A O 1
ATOM 4035 N N . ASP A 1 468 ? -36.733 -4.759 20.480 1.00 78.88 468 ASP A N 1
ATOM 4036 C CA . ASP A 1 468 ? -35.484 -4.023 20.686 1.00 78.88 468 ASP A CA 1
ATOM 4037 C C . ASP A 1 468 ? -35.484 -2.723 19.874 1.00 78.88 468 ASP A C 1
ATOM 4039 O O . ASP A 1 468 ? -35.022 -1.695 20.368 1.00 78.88 468 ASP A O 1
ATOM 4043 N N . LEU A 1 469 ? -36.078 -2.724 18.671 1.00 76.12 469 LEU A N 1
ATOM 4044 C CA . LEU A 1 469 ? -36.165 -1.549 17.791 1.00 76.12 469 LEU A CA 1
ATOM 4045 C C . LEU A 1 469 ? -36.853 -0.360 18.478 1.00 76.12 469 LEU A C 1
ATOM 4047 O O . LEU A 1 469 ? -36.444 0.784 18.271 1.00 76.12 469 LEU A O 1
ATOM 4051 N N . LYS A 1 470 ? -37.823 -0.620 19.368 1.00 79.75 470 LYS A N 1
ATOM 4052 C CA . LYS A 1 470 ? -38.546 0.405 20.149 1.00 79.75 470 LYS A CA 1
ATOM 4053 C C . LYS A 1 470 ? -37.638 1.219 21.078 1.00 79.75 470 LYS A C 1
ATOM 4055 O O . LYS A 1 470 ? -38.015 2.318 21.483 1.00 79.75 470 LYS A O 1
ATOM 4060 N N . HIS A 1 471 ? -36.448 0.712 21.386 1.00 75.00 471 HIS A N 1
ATOM 4061 C CA . HIS A 1 471 ? -35.497 1.330 22.305 1.00 75.00 471 HIS A CA 1
ATOM 4062 C C . HIS A 1 471 ? -34.403 2.154 21.605 1.00 75.00 471 HIS A C 1
ATOM 4064 O O . HIS A 1 471 ? -33.558 2.722 22.300 1.00 75.00 471 HIS A O 1
ATOM 4070 N N . PHE A 1 472 ? -34.413 2.215 20.267 1.00 78.56 472 PHE A N 1
ATOM 4071 C CA . PHE A 1 472 ? -33.475 2.993 19.447 1.00 78.56 472 PHE A CA 1
ATOM 4072 C C . PHE A 1 472 ? -34.145 4.210 18.796 1.00 78.56 472 PHE A C 1
ATOM 4074 O O . PHE A 1 472 ? -35.367 4.224 18.611 1.00 78.56 472 PHE A O 1
ATOM 4081 N N . ASP A 1 473 ? -33.325 5.196 18.427 1.00 79.75 473 ASP A N 1
ATOM 4082 C CA . ASP A 1 473 ? -33.736 6.448 17.780 1.00 79.75 473 ASP A CA 1
ATOM 4083 C C . ASP A 1 473 ? -34.368 6.216 16.395 1.00 79.75 473 ASP A C 1
ATOM 4085 O O . ASP A 1 473 ? -34.080 5.225 15.715 1.00 79.75 473 ASP A O 1
ATOM 4089 N N . GLU A 1 474 ? -35.209 7.152 15.937 1.00 77.25 474 GLU A N 1
ATOM 4090 C CA . GLU A 1 474 ? -35.891 7.045 14.636 1.00 77.25 474 GLU A CA 1
ATOM 4091 C C . GLU A 1 474 ? -34.925 6.898 13.453 1.00 77.25 474 GLU A C 1
ATOM 4093 O O . GLU A 1 474 ? -35.223 6.181 12.497 1.00 77.25 474 GLU A O 1
ATOM 4098 N N . ASP A 1 475 ? -33.764 7.550 13.518 1.00 75.00 475 ASP A N 1
ATOM 4099 C CA . ASP A 1 475 ? -32.752 7.504 12.460 1.00 75.00 475 ASP A CA 1
ATOM 4100 C C . ASP A 1 475 ? -32.126 6.111 12.332 1.00 75.00 475 ASP A C 1
ATOM 4102 O O . ASP A 1 475 ? -31.863 5.634 11.225 1.00 75.00 475 ASP A O 1
ATOM 4106 N N . PHE A 1 476 ? -31.944 5.419 13.461 1.00 78.94 476 PHE A N 1
ATOM 4107 C CA . PHE A 1 476 ? -31.479 4.036 13.478 1.00 78.94 476 PHE A CA 1
ATOM 4108 C C . PHE A 1 476 ? -32.521 3.108 12.844 1.00 78.94 476 PHE A C 1
ATOM 4110 O O . PHE A 1 476 ? -32.173 2.295 11.987 1.00 78.94 476 PHE A O 1
ATOM 4117 N N . ARG A 1 477 ? -33.804 3.275 13.202 1.00 79.19 477 ARG A N 1
ATOM 4118 C CA . ARG A 1 477 ? -34.909 2.471 12.648 1.00 79.19 477 ARG A CA 1
ATOM 4119 C C . ARG A 1 477 ? -35.034 2.640 11.140 1.00 79.19 477 ARG A C 1
ATOM 4121 O O . ARG A 1 477 ? -34.992 1.651 10.417 1.00 79.19 477 ARG A O 1
ATOM 4128 N N . LYS A 1 478 ? -35.077 3.886 10.654 1.00 77.12 478 LYS A N 1
ATOM 4129 C CA . LYS A 1 478 ? -35.203 4.193 9.218 1.00 77.12 478 LYS A CA 1
ATOM 4130 C C . LYS A 1 478 ? -34.059 3.590 8.401 1.00 77.12 478 LYS A C 1
ATOM 4132 O O . LYS A 1 478 ? -34.297 3.074 7.314 1.00 77.12 478 LYS A O 1
ATOM 4137 N N . ASN A 1 479 ? -32.824 3.642 8.900 1.00 72.50 479 ASN A N 1
ATOM 4138 C CA . ASN A 1 479 ? -31.664 3.100 8.186 1.00 72.50 479 ASN A CA 1
ATOM 4139 C C . ASN A 1 479 ? -31.581 1.567 8.248 1.00 72.50 479 ASN A C 1
ATOM 4141 O O . ASN A 1 479 ? -31.113 0.945 7.294 1.00 72.50 479 ASN A O 1
ATOM 4145 N N . PHE A 1 480 ? -32.044 0.956 9.339 1.00 73.25 480 PHE A N 1
ATOM 4146 C CA . PHE A 1 480 ? -32.119 -0.498 9.464 1.00 73.25 480 PHE A CA 1
ATOM 4147 C C . PHE A 1 480 ? -33.225 -1.094 8.571 1.00 73.25 480 PHE A C 1
ATOM 4149 O O . PHE A 1 480 ? -32.972 -2.053 7.842 1.00 73.25 480 PHE A O 1
ATOM 4156 N N . GLU A 1 481 ? -34.414 -0.481 8.552 1.00 72.25 481 GLU A N 1
ATOM 4157 C CA . GLU A 1 481 ? -35.564 -0.897 7.730 1.00 72.25 481 GLU A CA 1
ATOM 4158 C C . GLU A 1 481 ? -35.321 -0.708 6.226 1.00 72.25 481 GLU A C 1
ATOM 4160 O O . GLU A 1 481 ? -35.584 -1.621 5.443 1.00 72.25 481 GLU A O 1
ATOM 4165 N N . LYS A 1 482 ? -34.754 0.435 5.803 1.00 66.38 482 LYS A N 1
ATOM 4166 C CA . LYS A 1 482 ? -34.415 0.681 4.387 1.00 66.38 482 LYS A CA 1
ATOM 4167 C C . LYS A 1 482 ? -33.515 -0.406 3.809 1.00 66.38 482 LYS A C 1
ATOM 4169 O O . LYS A 1 482 ? -33.710 -0.827 2.676 1.00 66.38 482 LYS A O 1
ATOM 4174 N N . ARG A 1 483 ? -32.559 -0.900 4.598 1.00 60.94 483 ARG A N 1
ATOM 4175 C CA . ARG A 1 483 ? -31.651 -1.950 4.139 1.00 60.94 483 ARG A CA 1
ATOM 4176 C C . ARG A 1 483 ? -32.284 -3.338 4.174 1.00 60.94 483 ARG A C 1
ATOM 4178 O O . ARG A 1 483 ? -31.957 -4.143 3.313 1.00 60.94 483 ARG A O 1
ATOM 4185 N N . GLN A 1 484 ? -33.197 -3.628 5.109 1.00 58.94 484 GLN A N 1
ATOM 4186 C CA . GLN A 1 484 ? -34.015 -4.844 4.997 1.00 58.94 484 GLN A CA 1
ATOM 4187 C C . GLN A 1 484 ? -34.776 -4.860 3.666 1.00 58.94 484 GLN A C 1
ATOM 4189 O O . GLN A 1 484 ? -34.788 -5.897 3.015 1.00 58.94 484 GLN A O 1
ATOM 4194 N N . ALA A 1 485 ? -35.329 -3.720 3.234 1.00 54.28 485 ALA A N 1
ATOM 4195 C CA . ALA A 1 485 ? -36.021 -3.600 1.952 1.00 54.28 485 ALA A CA 1
ATOM 4196 C C . ALA A 1 485 ? -35.087 -3.760 0.732 1.00 54.28 485 ALA A C 1
ATOM 4198 O O . ALA A 1 485 ? -35.450 -4.483 -0.192 1.00 54.28 485 ALA A O 1
ATOM 4199 N N . ASP A 1 486 ? -33.881 -3.173 0.747 1.00 51.62 486 ASP A N 1
ATOM 4200 C CA . ASP A 1 486 ? -32.892 -3.343 -0.340 1.00 51.62 486 ASP A CA 1
ATOM 4201 C C . ASP A 1 486 ? -32.368 -4.791 -0.453 1.00 51.62 486 ASP A C 1
ATOM 4203 O O . ASP A 1 486 ? -32.067 -5.259 -1.547 1.00 51.62 486 ASP A O 1
ATOM 4207 N N . ILE A 1 487 ? -32.301 -5.541 0.653 1.00 47.41 487 ILE A N 1
ATOM 4208 C CA . ILE A 1 487 ? -31.806 -6.934 0.682 1.00 47.41 487 ILE A CA 1
ATOM 4209 C C . ILE A 1 487 ? -32.846 -7.953 0.165 1.00 47.41 487 ILE A C 1
ATOM 4211 O O . ILE A 1 487 ? -32.480 -9.076 -0.171 1.00 47.41 487 ILE A O 1
ATOM 4215 N N . PHE A 1 488 ? -34.132 -7.591 0.074 1.00 48.19 488 PHE A N 1
ATOM 4216 C CA . PHE A 1 488 ? -35.133 -8.413 -0.628 1.00 48.19 488 PHE A CA 1
ATOM 4217 C C . PHE A 1 488 ? -35.073 -8.250 -2.159 1.00 48.19 488 PHE A C 1
ATOM 4219 O O . PHE A 1 488 ? -35.828 -8.921 -2.862 1.00 48.19 488 PHE A O 1
ATOM 4226 N N . SER A 1 489 ? -34.180 -7.400 -2.686 1.00 47.59 489 SER A N 1
ATOM 4227 C CA . SER A 1 489 ? -33.758 -7.505 -4.082 1.00 47.59 489 SER A CA 1
ATOM 4228 C C . SER A 1 489 ? -32.722 -8.626 -4.182 1.00 47.59 489 SER A C 1
ATOM 4230 O O . SER A 1 489 ? -31.654 -8.581 -3.580 1.00 47.59 489 SER A O 1
ATOM 4232 N N . GLU A 1 490 ? -33.136 -9.703 -4.836 1.00 39.84 490 GLU A N 1
ATOM 4233 C CA . GLU A 1 490 ? -32.404 -10.948 -5.043 1.00 39.84 490 GLU A CA 1
ATOM 4234 C C . GLU A 1 490 ? -31.204 -10.700 -5.968 1.00 39.84 490 GLU A C 1
ATOM 4236 O O . GLU A 1 490 ? -31.276 -10.965 -7.155 1.00 39.84 490 GLU A O 1
ATOM 4241 N N . ASP A 1 491 ? -30.125 -10.124 -5.451 1.00 43.56 491 ASP A N 1
ATOM 4242 C CA . ASP A 1 491 ? -28.801 -10.148 -6.071 1.00 43.56 491 ASP A CA 1
ATOM 4243 C C . ASP A 1 491 ? -27.769 -9.759 -5.001 1.00 43.56 491 ASP A C 1
ATOM 4245 O O . ASP A 1 491 ? -28.005 -8.877 -4.179 1.00 43.56 491 ASP A O 1
ATOM 4249 N N . ASP A 1 492 ? -26.608 -10.407 -5.034 1.00 45.09 492 ASP A N 1
ATOM 4250 C CA . ASP A 1 492 ? -25.391 -10.033 -4.296 1.00 45.09 492 ASP A CA 1
ATOM 4251 C C . ASP A 1 492 ? -25.176 -10.645 -2.890 1.00 45.09 492 ASP A C 1
ATOM 4253 O O . ASP A 1 492 ? -25.094 -9.955 -1.874 1.00 45.09 492 ASP A O 1
ATOM 4257 N N . TRP A 1 493 ? -25.006 -11.976 -2.835 1.00 40.88 493 TRP A N 1
ATOM 4258 C CA . TRP A 1 493 ? -24.176 -12.643 -1.806 1.00 40.88 493 TRP A CA 1
ATOM 4259 C C . TRP A 1 493 ? -23.339 -13.824 -2.343 1.00 40.88 493 TRP A C 1
ATOM 4261 O O . TRP A 1 493 ? -22.962 -14.693 -1.565 1.00 40.88 493 TRP A O 1
ATOM 4271 N N . ASP A 1 494 ? -22.995 -13.841 -3.633 1.00 34.22 494 ASP A N 1
ATOM 4272 C CA . ASP A 1 494 ? -22.028 -14.802 -4.190 1.00 34.22 494 ASP A CA 1
ATOM 4273 C C . ASP A 1 494 ? -21.041 -14.085 -5.124 1.00 34.22 494 ASP A C 1
ATOM 4275 O O . ASP A 1 494 ? -21.242 -14.035 -6.340 1.00 34.22 494 ASP A O 1
ATOM 4279 N N . GLN A 1 495 ? -19.970 -13.525 -4.544 1.00 29.58 495 GLN A N 1
ATOM 4280 C CA . GLN A 1 495 ? -18.686 -13.289 -5.220 1.00 29.58 495 GLN A CA 1
ATOM 4281 C C . GLN A 1 495 ? -17.528 -13.083 -4.239 1.00 29.58 495 GLN A C 1
ATOM 4283 O O . GLN A 1 495 ? -17.685 -12.312 -3.263 1.00 29.58 495 GLN A O 1
#

Secondary structure (DSSP, 8-state):
----STHHHHHHHHHHHHHHHHHHHHHHHHHHHHHHHHHHHHHHHHHHHHHHHHHHHHHHHHHHHHHHHHHHHHHHHHHHHHHHHHHHHHHHHHHHHHHHHHHHHHHHHHHHH-HHHHHHHHHHHHHHHHHHHHHHHHHHHHHHHHHHHHHHHHHHHHHHHHHHHHHHHHHHHHHHHHHHHHHHHHHHHHHHHHHHHHHHHHHHHHHHHHHHHHHHHHHHHHHHHHHHHHHHHHHHHHHHHHHHHHHHHHHHHHHHHHHHHHHHHHHHHHTTTHHHHTTSTTS-------------SSSTTSSTTSGGGTTSSGGGSTTSSGGGSGGGTTTTSHHHHTTTTTSSGGGSSSSSSSSSSSTTSSSSSSSSSSSSSSSSSSSSSSSSS-SS-SSTHHHHHHHHHHHHHHHHHHHHHHHHHHHHHHHHHHHHHHHHHHHHHHHHHHHHHHHHHHHHTTTTTTPPTT---HHHHTTS-HHHHHHHHHHHHHHTSS--S--

InterPro domains:
  IPR026504 Meiosis-specific nuclear structural protein 1 [PTHR19265] (4-484)
  IPR043597 Trichohyalin-plectin-homology domain [PF13868] (110-461)

Sequence (495 aa):
MSRNWAYSQQQRLMSQRQNQEQHRQEEAGRVDRERQQKAGLRHEDSFERKRFLRQVKEELRDREVEAAIIKTEEERTTRKKQLEQEERLANELARINCEAQREEKMRQHIKENSLELRELESKLKSAYLNKERAAQIAEHEAMRLETKRAEADLGRKMKSEHERAAAEKQKLEQKQHEELVRYQRELELQLMEKERKRHEAYEEFLKEKLMVDEIVRKIYHEDQMERQLKLEKVRATQQHIEEFKMQQAEWRHMELERMEAENKRIKEFASQQEHQEESKMAKLKEREEAKEHLHKILSEKMEEKRQHREEMERVREELHSEEQEEAHRQREIEEMEKKIRQRLVMQQTCQEQMAFKEMRRQAEKEEEEAFRKIMMDKFAEDDRLEQMNAQKKRMKQLEHKREVEKLIEDRRRQHEADMELEAKEQAIEQERQALRRQIIEEERQRLLKRHATQLLGYLPKGLLVEDDLKHFDEDFRKNFEKRQADIFSEDDWDQ